Protein AF-A0A9P8VRN0-F1 (afdb_monomer)

InterPro domains:
  IPR001138 Zn(2)Cys(6) fungal-type DNA-binding domain [PF00172] (14-51)
  IPR001138 Zn(2)Cys(6) fungal-type DNA-binding domain [PS00463] (15-43)
  IPR001138 Zn(2)Cys(6) fungal-type DNA-binding domain [PS50048] (15-45)
  IPR001138 Zn(2)Cys(6) fungal-type DNA-binding domain [SM00066] (10-54)
  IPR001138 Zn(2)Cys(6) fungal-type DNA-binding domain [cd00067] (12-46)
  IPR007219 Xylanolytic transcriptional activator, regulatory domain [PF04082] (126-366)
  IPR007219 Xylanolytic transcriptional activator, regulatory domain [SM00906] (233-306)
  IPR036864 Zn(2)-C6 fungal-type DNA-binding domain superfamily [G3DSA:4.10.240.10] (13-94)
  IPR036864 Zn(2)-C6 fungal-type DNA-binding domain superfamily [SSF57701] (8-54)
  IPR050987 ABC-transporter-regulating transcription factor-like [PTHR46910] (10-545)

Solvent-accessible surface area (backbone atoms only — not comparable to full-atom values): 35585 Å² total; per-residue (Å²): 139,86,79,84,85,76,80,82,90,69,85,93,65,83,44,36,48,65,30,53,77,68,73,47,90,49,75,70,44,83,90,49,22,71,63,30,57,74,68,74,46,82,64,46,77,79,82,81,83,76,84,72,86,77,86,78,77,95,73,94,77,92,78,86,81,71,66,70,68,61,49,56,55,48,56,49,48,52,48,52,47,54,32,48,45,46,36,40,66,52,71,52,91,71,92,69,78,51,79,82,67,59,88,74,73,79,82,74,72,93,80,72,88,82,82,76,79,59,65,85,69,48,48,62,43,44,53,52,18,49,73,49,50,32,42,49,53,48,65,67,59,64,70,66,47,54,49,54,59,52,43,47,76,73,36,77,89,66,66,44,74,48,64,53,24,42,52,25,37,42,42,26,57,32,49,60,65,52,36,66,88,51,60,75,67,56,61,54,50,32,46,51,25,48,47,55,36,56,75,47,41,74,64,41,75,69,52,78,79,49,69,56,30,43,43,36,43,49,43,51,24,58,58,28,56,34,46,73,64,46,63,66,22,48,57,38,37,57,50,38,54,54,49,41,56,68,49,26,47,41,30,63,76,55,44,67,97,54,55,69,71,60,42,48,50,43,45,42,41,40,50,53,50,54,28,51,32,26,61,40,14,65,65,68,67,44,84,58,77,85,54,75,90,70,52,62,56,80,76,51,58,81,77,84,67,74,86,77,57,97,45,77,56,60,58,51,17,32,39,49,42,27,55,49,42,55,50,28,54,51,45,46,50,51,37,54,55,68,61,32,80,68,33,73,74,53,53,72,71,55,46,55,51,47,41,51,51,51,52,51,52,53,49,52,52,58,73,68,51,52,78,90,75,35,78,70,51,64,75,40,82,87,49,56,68,62,59,38,54,56,51,50,54,52,55,48,52,50,50,39,49,67,27,46,64,68,40,50,33,66,61,28,61,67,48,56,45,46,50,53,58,50,45,52,75,41,55,86,69,88,60,94,50,62,83,72,76,57,89,74,76,74,89,74,62,85,66,51,71,58,54,46,52,50,22,52,50,50,52,59,56,51,71,72,55,57,90,37,30,56,29,59,53,57,58,45,40,61,48,47,49,14,24,46,53,48,48,41,49,44,50,44,72,56,73,83,78,81,79,86,79,86,88,77,77,59,60,64,56,49,52,49,55,50,50,49,52,50,38,46,51,48,16,77,74,75,37,72,73,37,45,58,53,33,50,51,54,52,52,52,43,52,26,18,52,44,38,51,51,53,57,54,53,55,51,57,63,59,69,68,48,97,81,77,88,82,88,88,80,89,82,90,83,88,84,87,86,89,83,91,80,79,95,79,69,74,84,75,68,76,77,72,76,86,78,81,136

Organism: NCBI:txid1576542

Structure (mmCIF, N/CA/C/O backbone):
data_AF-A0A9P8VRN0-F1
#
_entry.id   AF-A0A9P8VRN0-F1
#
loop_
_atom_site.group_PDB
_atom_site.id
_atom_site.type_symbol
_atom_site.label_atom_id
_atom_site.label_alt_id
_atom_site.label_comp_id
_atom_site.label_asym_id
_atom_site.label_entity_id
_atom_site.label_seq_id
_atom_site.pdbx_PDB_ins_code
_atom_site.Cartn_x
_atom_site.Cartn_y
_atom_site.Cartn_z
_atom_site.occupancy
_atom_site.B_iso_or_equiv
_atom_site.auth_seq_id
_atom_site.auth_comp_id
_atom_site.auth_asym_id
_atom_site.auth_atom_id
_atom_site.pdbx_PDB_model_num
ATOM 1 N N . MET A 1 1 ? -74.893 -1.898 -4.254 1.00 37.66 1 MET A N 1
ATOM 2 C CA . MET A 1 1 ? -74.535 -0.859 -5.245 1.00 37.66 1 MET A CA 1
ATOM 3 C C . MET A 1 1 ? -73.464 0.024 -4.627 1.00 37.66 1 MET A C 1
ATOM 5 O O . MET A 1 1 ? -73.793 0.887 -3.823 1.00 37.66 1 MET A O 1
ATOM 9 N N . GLU A 1 2 ? -72.195 -0.229 -4.937 1.00 32.22 2 GLU A N 1
ATOM 10 C CA . GLU A 1 2 ? -71.084 0.615 -4.481 1.00 32.22 2 GLU A CA 1
ATOM 11 C C . GLU A 1 2 ? -70.808 1.716 -5.514 1.00 32.22 2 GLU A C 1
ATOM 13 O O . GLU A 1 2 ? -70.843 1.483 -6.722 1.00 32.22 2 GLU A O 1
ATOM 18 N N . LYS A 1 3 ? -70.652 2.952 -5.030 1.00 32.56 3 LYS A N 1
ATOM 19 C CA . LYS A 1 3 ? -70.588 4.183 -5.834 1.00 32.56 3 LYS A CA 1
ATOM 20 C C . LYS A 1 3 ? -69.215 4.357 -6.508 1.00 32.56 3 LYS A C 1
ATOM 22 O O . LYS A 1 3 ? -68.205 3.981 -5.920 1.00 32.56 3 LYS A O 1
ATOM 27 N N . PRO A 1 4 ? -69.144 5.012 -7.684 1.00 34.00 4 PRO A N 1
ATOM 28 C CA . PRO A 1 4 ? -67.885 5.242 -8.382 1.00 34.00 4 PRO A CA 1
ATOM 29 C C . PRO A 1 4 ? -67.058 6.323 -7.674 1.00 34.00 4 PRO A C 1
ATOM 31 O O . PRO A 1 4 ? -67.538 7.436 -7.434 1.00 34.00 4 PRO A O 1
ATOM 34 N N . ILE A 1 5 ? -65.797 6.013 -7.370 1.00 38.34 5 ILE A N 1
ATOM 35 C CA . ILE A 1 5 ? -64.836 6.965 -6.805 1.00 38.34 5 ILE A CA 1
ATOM 36 C C . ILE A 1 5 ? -64.403 7.926 -7.924 1.00 38.34 5 ILE A C 1
ATOM 38 O O . ILE A 1 5 ? -63.668 7.561 -8.839 1.00 38.34 5 ILE A O 1
ATOM 42 N N . LYS A 1 6 ? -64.897 9.170 -7.876 1.00 37.72 6 LYS A N 1
ATOM 43 C CA . LYS A 1 6 ? -64.481 10.255 -8.780 1.00 37.72 6 LYS A CA 1
ATOM 44 C C . LYS A 1 6 ? -63.076 10.757 -8.424 1.00 37.72 6 LYS A C 1
ATOM 46 O O . LYS A 1 6 ? -62.732 10.914 -7.258 1.00 37.72 6 LYS A O 1
ATOM 51 N N . ARG A 1 7 ? -62.302 11.057 -9.473 1.00 40.38 7 ARG A N 1
ATOM 52 C CA . ARG A 1 7 ? -60.906 11.528 -9.452 1.00 40.38 7 ARG A CA 1
ATOM 53 C C . ARG A 1 7 ? -60.692 12.777 -8.575 1.00 40.38 7 ARG A C 1
ATOM 55 O O . ARG A 1 7 ? -61.428 13.751 -8.751 1.00 40.38 7 ARG A O 1
ATOM 62 N N . PRO A 1 8 ? -59.613 12.845 -7.771 1.00 37.38 8 PRO A N 1
ATOM 63 C CA . PRO A 1 8 ? -59.064 14.118 -7.331 1.00 37.38 8 PRO A CA 1
ATOM 64 C C . PRO A 1 8 ? -58.335 14.781 -8.506 1.00 37.38 8 PRO A C 1
ATOM 66 O O . PRO A 1 8 ? -57.477 14.190 -9.163 1.00 37.38 8 PRO A O 1
ATOM 69 N N . ASN A 1 9 ? -58.703 16.027 -8.784 1.00 48.75 9 ASN A N 1
ATOM 70 C CA . ASN A 1 9 ? -58.114 16.857 -9.826 1.00 48.75 9 ASN A CA 1
ATOM 71 C C . ASN A 1 9 ? -56.705 17.306 -9.388 1.00 48.75 9 ASN A C 1
ATOM 73 O O . ASN A 1 9 ? -56.550 18.317 -8.706 1.00 48.75 9 ASN A O 1
ATOM 77 N N . ILE A 1 10 ? -55.680 16.515 -9.722 1.00 44.97 10 ILE A N 1
ATOM 78 C CA . ILE A 1 10 ? -54.277 16.776 -9.370 1.00 44.97 10 ILE A CA 1
ATOM 79 C C . ILE A 1 10 ? -53.557 17.345 -10.594 1.00 44.97 10 ILE A C 1
ATOM 81 O O . ILE A 1 10 ? -53.415 16.704 -11.636 1.00 44.97 10 ILE A O 1
ATOM 85 N N . GLY A 1 11 ? -53.107 18.590 -10.465 1.00 42.50 11 GLY A N 1
ATOM 86 C CA . GLY A 1 11 ? -52.433 19.329 -11.521 1.00 42.50 11 GLY A CA 1
ATOM 87 C C . GLY A 1 11 ? -51.144 18.672 -12.037 1.00 42.50 11 GLY A C 1
ATOM 88 O O . GLY A 1 11 ? -50.287 18.230 -11.280 1.00 42.50 11 GLY A O 1
ATOM 89 N N . LYS A 1 12 ? -50.985 18.747 -13.365 1.00 52.66 12 LYS A N 1
ATOM 90 C CA . LYS A 1 12 ? -49.728 18.727 -14.143 1.00 52.66 12 LYS A CA 1
ATOM 91 C C . LYS A 1 12 ? -48.915 17.424 -14.288 1.00 52.66 12 LYS A C 1
ATOM 93 O O . LYS A 1 12 ? -47.821 17.503 -14.843 1.00 52.66 12 LYS A O 1
ATOM 98 N N . ARG A 1 13 ? -49.430 16.227 -13.978 1.00 54.84 13 ARG A N 1
ATOM 99 C CA . ARG A 1 13 ? -48.867 14.969 -14.534 1.00 54.84 13 ARG A CA 1
ATOM 100 C C . ARG A 1 13 ? -49.883 14.274 -15.442 1.00 54.84 13 ARG A C 1
ATOM 102 O O . ARG A 1 13 ? -50.900 13.786 -14.975 1.00 54.84 13 ARG A O 1
ATOM 109 N N . LYS A 1 14 ? -49.603 14.233 -16.754 1.00 67.81 14 LYS A N 1
ATOM 110 C CA . LYS A 1 14 ? -50.388 13.453 -17.737 1.00 67.81 14 LYS A CA 1
ATOM 111 C C . LYS A 1 14 ? -49.960 11.976 -17.815 1.00 67.81 14 LYS A C 1
ATOM 113 O O . LYS A 1 14 ? -50.665 11.187 -18.431 1.00 67.81 14 LYS A O 1
ATOM 118 N N . ALA A 1 15 ? -48.823 11.615 -17.214 1.00 83.50 15 ALA A N 1
ATOM 119 C CA . ALA A 1 15 ? -48.246 10.272 -17.238 1.00 83.50 15 ALA A CA 1
ATOM 120 C C . ALA A 1 15 ? -48.171 9.660 -15.832 1.00 83.50 15 ALA A C 1
ATOM 122 O O . ALA A 1 15 ? -47.947 10.397 -14.871 1.00 83.50 15 ALA A O 1
ATOM 123 N N . CYS A 1 16 ? -48.348 8.335 -15.736 1.00 88.75 16 CYS A N 1
ATOM 124 C CA . CYS A 1 16 ? -48.177 7.569 -14.497 1.00 88.75 16 CYS A CA 1
ATOM 125 C C . CYS A 1 16 ? -46.710 7.554 -14.037 1.00 88.75 16 CYS A C 1
ATOM 127 O O . CYS A 1 16 ? -45.806 7.892 -14.810 1.00 88.75 16 CYS A O 1
ATOM 129 N N . ASP A 1 17 ? -46.464 7.140 -12.796 1.00 86.94 17 ASP A N 1
ATOM 130 C CA . ASP A 1 17 ? -45.142 7.200 -12.165 1.00 86.94 17 ASP A CA 1
ATOM 131 C C . ASP A 1 17 ? -44.088 6.399 -12.946 1.00 86.94 17 ASP A C 1
ATOM 133 O O . ASP A 1 17 ? -43.020 6.932 -13.246 1.00 86.94 17 ASP A O 1
ATOM 137 N N . LEU A 1 18 ? -44.410 5.174 -13.385 1.00 84.94 18 LEU A N 1
ATOM 138 C CA . LEU A 1 18 ? -43.494 4.338 -14.174 1.00 84.94 18 LEU A CA 1
ATOM 139 C C . LEU A 1 18 ? -43.131 4.985 -15.518 1.00 84.94 18 LEU A C 1
ATOM 141 O O . LEU A 1 18 ? -41.956 5.052 -15.883 1.00 84.94 18 LEU A O 1
ATOM 145 N N . CYS A 1 19 ? -44.134 5.474 -16.254 1.00 88.88 19 CYS A N 1
ATOM 146 C CA . CYS A 1 19 ? -43.913 6.115 -17.550 1.00 88.88 19 CYS A CA 1
ATOM 147 C C . CYS A 1 19 ? -43.133 7.426 -17.399 1.00 88.88 19 CYS A C 1
ATOM 149 O O . CYS A 1 19 ? -42.295 7.746 -18.239 1.00 88.88 19 CYS A O 1
ATOM 151 N N . HIS A 1 20 ? -43.356 8.159 -16.305 1.00 85.12 20 HIS A N 1
ATOM 152 C CA . HIS A 1 20 ? -42.606 9.370 -15.996 1.00 85.12 20 HIS A CA 1
ATOM 153 C C . HIS A 1 20 ? -41.144 9.072 -15.634 1.00 85.12 20 HIS A C 1
ATOM 155 O O . HIS A 1 20 ? -40.253 9.756 -16.133 1.00 85.12 20 HIS A O 1
ATOM 161 N N . ILE A 1 21 ? -40.879 8.071 -14.786 1.00 81.75 21 ILE A N 1
ATOM 162 C CA . ILE A 1 21 ? -39.513 7.664 -14.404 1.00 81.75 21 ILE A CA 1
ATOM 163 C C . ILE A 1 21 ? -38.736 7.199 -15.638 1.00 81.75 21 ILE A C 1
ATOM 165 O O . ILE A 1 21 ? -37.595 7.605 -15.841 1.00 81.75 21 ILE A O 1
ATOM 169 N N . ARG A 1 22 ? -39.381 6.419 -16.512 1.00 78.81 22 ARG A N 1
ATOM 170 C CA . ARG A 1 22 ? -38.770 5.918 -17.752 1.00 78.81 22 ARG A CA 1
ATOM 171 C C . ARG A 1 22 ? -38.787 6.911 -18.915 1.00 78.81 22 ARG A C 1
ATOM 173 O O . ARG A 1 22 ? -38.293 6.577 -19.984 1.00 78.81 22 ARG A O 1
ATOM 180 N N . LYS A 1 23 ? -39.334 8.118 -18.721 1.00 85.75 23 LYS A N 1
ATOM 181 C CA . LYS A 1 23 ? -39.472 9.166 -19.751 1.00 85.75 23 LYS A CA 1
ATOM 182 C C . LYS A 1 23 ? -40.152 8.672 -21.046 1.00 85.75 23 LYS A C 1
ATOM 184 O O . LYS A 1 23 ? -39.814 9.126 -22.135 1.00 85.75 23 LYS A O 1
ATOM 189 N N . ILE A 1 24 ? -41.135 7.776 -20.930 1.00 84.25 24 ILE A N 1
ATOM 190 C CA . ILE A 1 24 ? -41.942 7.251 -22.049 1.00 84.25 24 ILE A CA 1
ATOM 191 C C . ILE A 1 24 ? -43.371 7.813 -22.018 1.00 84.25 24 ILE A C 1
ATOM 193 O O . ILE A 1 24 ? -43.890 8.201 -20.967 1.00 84.25 24 ILE A O 1
ATOM 197 N N . LYS A 1 25 ? -44.028 7.887 -23.181 1.00 81.56 25 LYS A N 1
ATOM 198 C CA . LYS A 1 25 ? -45.367 8.484 -23.308 1.00 81.56 25 LYS A CA 1
ATOM 199 C C . LYS A 1 25 ? -46.433 7.552 -22.723 1.00 81.56 25 LYS A C 1
ATOM 201 O O . LYS A 1 25 ? -46.651 6.459 -23.221 1.00 81.56 25 LYS A O 1
ATOM 206 N N . CYS A 1 26 ? -47.133 8.007 -21.687 1.00 88.94 26 CYS A N 1
ATOM 207 C CA . CYS A 1 26 ? -48.247 7.270 -21.087 1.00 88.94 26 CYS A CA 1
ATOM 208 C C . CYS A 1 26 ? -49.531 7.453 -21.909 1.00 88.94 26 CYS A C 1
ATOM 210 O O . CYS A 1 26 ? -49.907 8.589 -22.206 1.00 88.94 26 CYS A O 1
ATOM 212 N N . ASP A 1 27 ? -50.219 6.357 -22.233 1.00 87.38 27 ASP A N 1
ATOM 213 C CA . ASP A 1 27 ? -51.518 6.361 -22.922 1.00 87.38 27 ASP A CA 1
ATOM 214 C C . ASP A 1 27 ? -52.722 6.434 -21.965 1.00 87.38 27 ASP A C 1
ATOM 216 O O . ASP A 1 27 ? -53.850 6.607 -22.414 1.00 87.38 27 ASP A O 1
ATOM 220 N N . SER A 1 28 ? -52.482 6.359 -20.651 1.00 81.88 28 SER A N 1
ATOM 221 C CA . SER A 1 28 ? -53.457 6.629 -19.578 1.00 81.88 28 SER A CA 1
ATOM 222 C C . SER A 1 28 ? -54.773 5.835 -19.667 1.00 81.88 28 SER A C 1
ATOM 224 O O . SER A 1 28 ? -55.818 6.326 -19.240 1.00 81.88 28 SER A O 1
ATOM 226 N N . LYS A 1 29 ? -54.727 4.604 -20.199 1.00 81.19 29 LYS A N 1
ATOM 227 C CA . LYS A 1 29 ? -55.847 3.647 -20.159 1.00 81.19 29 LYS A CA 1
ATOM 228 C C . LYS A 1 29 ? -56.083 3.124 -18.733 1.00 81.19 29 LYS A C 1
ATOM 230 O O . LYS A 1 29 ? -55.127 2.927 -17.984 1.00 81.19 29 LYS A O 1
ATOM 235 N N . GLU A 1 30 ? -57.344 2.871 -18.378 1.00 75.06 30 GLU A N 1
ATOM 236 C CA . GLU A 1 30 ? -57.753 2.256 -17.103 1.00 75.06 30 GLU A CA 1
ATOM 237 C C . GLU A 1 30 ? -58.045 0.753 -17.308 1.00 75.06 30 GLU A C 1
ATOM 239 O O . GLU A 1 30 ? -58.622 0.398 -18.339 1.00 75.06 30 GLU A O 1
ATOM 244 N N . PRO A 1 31 ? -57.659 -0.148 -16.377 1.00 77.00 31 PRO A N 1
ATOM 245 C CA . PRO A 1 31 ? -57.041 0.113 -15.067 1.00 77.00 31 PRO A CA 1
ATOM 246 C C . PRO A 1 31 ? -55.505 0.276 -15.087 1.00 77.00 31 PRO A C 1
ATOM 248 O O . PRO A 1 31 ? -54.939 0.776 -14.118 1.00 77.00 31 PRO A O 1
ATOM 251 N N . LYS A 1 32 ? -54.810 -0.122 -16.165 1.00 87.19 32 LYS A N 1
ATOM 252 C CA . LYS A 1 32 ? -53.352 0.050 -16.336 1.00 87.19 32 LYS A CA 1
ATOM 253 C C . LYS A 1 32 ? -53.033 0.554 -17.745 1.00 87.19 32 LYS A C 1
ATOM 255 O O . LYS A 1 32 ? -53.643 0.116 -18.718 1.00 87.19 32 LYS A O 1
ATOM 260 N N . CYS A 1 33 ? -52.032 1.428 -17.866 1.00 89.88 33 CYS A N 1
ATOM 261 C CA . CYS A 1 33 ? -51.553 1.898 -19.167 1.00 89.88 33 CYS A CA 1
ATOM 262 C C . CYS A 1 33 ? -50.849 0.764 -19.949 1.00 89.88 33 CYS A C 1
ATOM 264 O O . CYS A 1 33 ? -50.395 -0.225 -19.354 1.00 89.88 33 CYS A O 1
ATOM 266 N N . THR A 1 34 ? -50.730 0.894 -21.276 1.00 87.88 34 THR A N 1
ATOM 267 C CA . THR A 1 34 ? -50.167 -0.175 -22.131 1.00 87.88 34 THR A CA 1
ATOM 268 C C . THR A 1 34 ? -48.732 -0.529 -21.714 1.00 87.88 34 THR A C 1
ATOM 270 O O . THR A 1 34 ? -48.371 -1.702 -21.636 1.00 87.88 34 THR A O 1
ATOM 273 N N . HIS A 1 35 ? -47.927 0.470 -21.340 1.00 89.19 35 HIS A N 1
ATOM 274 C CA . HIS A 1 35 ? -46.553 0.248 -20.884 1.00 89.19 35 HIS A CA 1
ATOM 275 C C . HIS A 1 35 ? -46.471 -0.398 -19.495 1.00 89.19 35 HIS A C 1
ATOM 277 O O . HIS A 1 35 ? -45.672 -1.308 -19.302 1.00 89.19 35 HIS A O 1
ATOM 283 N N . CYS A 1 36 ? -47.302 0.004 -18.529 1.00 89.56 36 CYS A N 1
ATOM 284 C CA . CYS A 1 36 ? -47.330 -0.645 -17.211 1.00 89.56 36 CYS A CA 1
ATOM 285 C C . CYS A 1 36 ? -47.770 -2.111 -17.304 1.00 89.56 36 CYS A C 1
ATOM 287 O O . CYS A 1 36 ? -47.270 -2.946 -16.554 1.00 89.56 36 CYS A O 1
ATOM 289 N N . THR A 1 37 ? -48.651 -2.424 -18.258 1.00 87.69 37 THR A N 1
ATOM 290 C CA . THR A 1 37 ? -49.054 -3.803 -18.561 1.00 87.69 37 THR A CA 1
ATOM 291 C C . THR A 1 37 ? -47.889 -4.597 -19.149 1.00 87.69 37 THR A C 1
ATOM 293 O O . THR A 1 37 ? -47.575 -5.669 -18.644 1.00 87.69 37 THR A O 1
ATOM 296 N N . PHE A 1 38 ? -47.187 -4.042 -20.142 1.00 85.81 38 PHE A N 1
ATOM 297 C CA . PHE A 1 38 ? -46.015 -4.683 -20.750 1.00 85.81 38 PHE A CA 1
ATOM 298 C C . PHE A 1 38 ? -44.892 -4.961 -19.738 1.00 85.81 38 PHE A C 1
ATOM 300 O O . PHE A 1 38 ? -44.313 -6.040 -19.730 1.00 85.81 38 PHE A O 1
ATOM 307 N N . TYR A 1 39 ? -44.604 -4.008 -18.848 1.00 81.38 39 TYR A N 1
ATOM 308 C CA . TYR A 1 39 ? -43.564 -4.161 -17.823 1.00 81.38 39 TYR A CA 1
ATOM 309 C C . TYR A 1 39 ? -44.023 -4.928 -16.575 1.00 81.38 39 TYR A C 1
ATOM 311 O O . TYR A 1 39 ? -43.254 -5.013 -15.619 1.00 81.38 39 TYR A O 1
ATOM 319 N N . ASN A 1 40 ? -45.261 -5.436 -16.557 1.00 85.06 40 ASN A N 1
ATOM 320 C 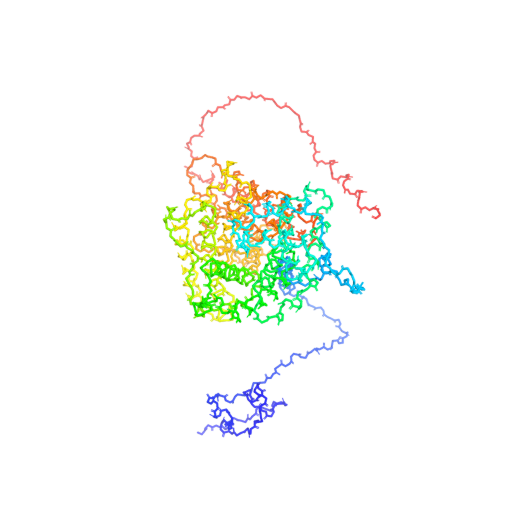CA . ASN A 1 40 ? -45.890 -6.097 -15.413 1.00 85.06 40 ASN A CA 1
ATOM 321 C C . ASN A 1 40 ? -45.694 -5.337 -14.081 1.00 85.06 40 ASN A C 1
ATOM 323 O O . ASN A 1 40 ? -45.303 -5.900 -13.058 1.00 85.06 40 ASN A O 1
ATOM 327 N N . LYS A 1 41 ? -45.924 -4.020 -14.104 1.00 83.44 41 LYS A N 1
ATOM 328 C CA . LYS A 1 41 ? -45.805 -3.132 -12.936 1.00 83.44 41 LYS A CA 1
ATOM 329 C C . LYS A 1 41 ? -47.128 -2.424 -12.658 1.00 83.44 41 LYS A C 1
ATOM 331 O O . LYS A 1 41 ? -47.984 -2.271 -13.531 1.00 83.44 41 LYS A O 1
ATOM 336 N N . GLU A 1 42 ? -47.317 -2.014 -11.411 1.00 83.00 42 GLU A N 1
ATOM 337 C CA . GLU A 1 42 ? -48.512 -1.286 -10.993 1.00 83.00 42 GLU A CA 1
ATOM 338 C C . GLU A 1 42 ? -48.519 0.147 -11.554 1.00 83.00 42 GLU A C 1
ATOM 340 O O . GLU A 1 42 ? -47.478 0.793 -11.672 1.00 83.00 42 GLU A O 1
ATOM 345 N N . CYS A 1 43 ? -49.692 0.632 -11.975 1.00 86.94 43 CYS A N 1
ATOM 346 C CA . CYS A 1 43 ? -49.833 1.911 -12.670 1.00 86.94 43 CYS A CA 1
ATOM 347 C C . CYS A 1 43 ? -50.310 3.004 -11.704 1.00 86.94 43 CYS A C 1
ATOM 349 O O . CYS A 1 43 ? -51.499 3.307 -11.643 1.00 86.94 43 CYS A O 1
ATOM 351 N N . THR A 1 44 ? -49.378 3.598 -10.957 1.00 85.25 44 THR A N 1
ATOM 352 C CA . THR A 1 44 ? -49.671 4.586 -9.905 1.00 85.25 44 THR A CA 1
ATOM 353 C C . THR A 1 44 ? -49.494 6.033 -10.375 1.00 85.25 44 THR A C 1
ATOM 355 O O . THR A 1 44 ? -48.758 6.318 -11.324 1.00 85.25 44 THR A O 1
ATOM 358 N N . TYR A 1 45 ? -50.190 6.959 -9.710 1.00 80.75 45 TYR A N 1
ATOM 359 C CA . TYR A 1 45 ? -50.084 8.404 -9.930 1.00 80.75 45 TYR A CA 1
ATOM 360 C C . TYR A 1 45 ? -49.875 9.107 -8.587 1.00 80.75 45 TYR A C 1
ATOM 362 O O . TYR A 1 45 ? -50.833 9.544 -7.947 1.00 80.75 45 TYR A O 1
ATOM 370 N N . THR A 1 46 ? -48.623 9.210 -8.149 1.00 74.88 46 THR A N 1
ATOM 371 C CA . THR A 1 46 ? -48.294 9.802 -6.849 1.00 74.88 46 THR A CA 1
ATOM 372 C C . THR A 1 46 ? -48.224 11.335 -6.959 1.00 74.88 46 THR A C 1
ATOM 374 O O . THR A 1 46 ? -47.432 11.860 -7.753 1.00 74.88 46 THR A O 1
ATOM 377 N N . PRO A 1 47 ? -49.034 12.104 -6.202 1.00 56.38 47 PRO A N 1
ATOM 378 C CA . PRO A 1 47 ? -48.949 13.562 -6.198 1.00 56.38 47 PRO A CA 1
ATOM 379 C C . PRO A 1 47 ? -47.646 14.042 -5.546 1.00 56.38 47 PRO A C 1
ATOM 381 O O . PRO A 1 47 ? -47.343 13.720 -4.401 1.00 56.38 47 PRO A O 1
ATOM 384 N N . VAL A 1 48 ? -46.882 14.872 -6.262 1.00 49.53 48 VAL A N 1
ATOM 385 C CA . VAL A 1 48 ? -45.661 15.498 -5.732 1.00 49.53 48 VAL A CA 1
ATOM 386 C C . VAL A 1 48 ? -46.047 16.701 -4.871 1.00 49.53 48 VAL A C 1
ATOM 388 O O . VAL A 1 48 ? -46.405 17.759 -5.393 1.00 49.53 48 VAL A O 1
ATOM 391 N N . ASN A 1 49 ? -45.941 16.573 -3.549 1.00 40.91 49 ASN A N 1
ATOM 392 C CA . ASN A 1 49 ? -46.142 17.694 -2.634 1.00 40.91 49 ASN A CA 1
ATOM 393 C C . ASN A 1 49 ? -44.886 18.588 -2.624 1.00 40.91 49 ASN A C 1
ATOM 395 O O . ASN A 1 49 ? -43.969 18.419 -1.823 1.00 40.91 49 ASN A O 1
ATOM 399 N N . ARG A 1 50 ? -44.812 19.556 -3.547 1.00 38.84 50 ARG A N 1
ATOM 400 C CA . ARG A 1 50 ? -43.800 20.623 -3.484 1.00 38.84 50 ARG A CA 1
ATOM 401 C C . ARG A 1 50 ? -44.089 21.508 -2.266 1.00 38.84 50 ARG A C 1
ATOM 403 O O . ARG A 1 50 ? -45.013 22.321 -2.315 1.00 38.84 50 ARG A O 1
ATOM 410 N N . LYS A 1 51 ? -43.269 21.418 -1.211 1.00 34.47 51 LYS A N 1
ATOM 411 C CA . LYS A 1 51 ? -43.198 22.455 -0.165 1.00 34.47 51 LYS A CA 1
ATOM 412 C C . LYS A 1 51 ? -42.911 23.804 -0.847 1.00 34.47 51 LYS A C 1
ATOM 414 O O . LYS A 1 51 ? -41.830 24.027 -1.387 1.00 34.47 51 LYS A O 1
ATOM 419 N N . LYS A 1 52 ? -43.906 24.697 -0.887 1.00 30.83 52 LYS A N 1
ATOM 420 C CA . LYS A 1 52 ? -43.747 26.080 -1.363 1.00 30.83 52 LYS A CA 1
ATOM 421 C C . LYS A 1 52 ? -42.935 26.864 -0.328 1.00 30.83 52 LYS A C 1
ATOM 423 O O . LYS A 1 52 ? -43.380 26.988 0.810 1.00 30.83 52 LYS A O 1
ATOM 428 N N . LYS A 1 53 ? -41.815 27.469 -0.745 1.00 34.91 53 LYS A N 1
ATOM 429 C CA . LYS A 1 53 ? -41.212 28.623 -0.052 1.00 34.91 53 LYS A CA 1
ATOM 430 C C . LYS A 1 53 ? -42.308 29.680 0.146 1.00 34.91 53 LYS A C 1
ATOM 432 O O . LYS A 1 53 ? -42.777 30.261 -0.835 1.00 34.91 53 LYS A O 1
ATOM 437 N N . LYS A 1 54 ? -42.743 29.915 1.386 1.00 27.59 54 LYS A N 1
ATOM 438 C CA . LYS A 1 54 ? -43.567 31.081 1.726 1.00 27.59 54 LYS A CA 1
ATOM 439 C C . LYS A 1 54 ? -42.640 32.292 1.854 1.00 27.59 54 LYS A C 1
ATOM 441 O O . LYS A 1 54 ? -41.724 32.287 2.665 1.00 27.59 54 LYS A O 1
ATOM 446 N N . LYS A 1 55 ? -42.886 33.321 1.036 1.00 31.22 55 LYS A N 1
ATOM 447 C CA . LYS A 1 55 ? -42.493 34.701 1.347 1.00 31.22 55 LYS A CA 1
ATOM 448 C C . LYS A 1 55 ? -43.319 35.128 2.562 1.00 31.22 55 LYS A C 1
ATOM 450 O O . LYS A 1 55 ? -44.544 35.135 2.461 1.00 31.22 55 LYS A O 1
ATOM 455 N N . THR A 1 56 ? -42.673 35.477 3.668 1.00 27.36 56 THR A N 1
ATOM 456 C CA . THR A 1 56 ? -43.361 36.017 4.846 1.00 27.36 56 THR A CA 1
ATOM 457 C C . THR A 1 56 ? -43.202 37.531 4.860 1.00 27.36 56 THR A C 1
ATOM 459 O O . THR A 1 56 ? -42.095 38.061 4.936 1.00 27.36 56 THR A O 1
ATOM 462 N N . GLN A 1 57 ? -44.339 38.212 4.724 1.00 29.20 57 GLN A N 1
ATOM 463 C CA . GLN A 1 57 ? -44.524 39.613 5.066 1.00 29.20 57 GLN A CA 1
ATOM 464 C C . GLN A 1 57 ? -44.187 39.841 6.540 1.00 29.20 57 GLN A C 1
ATOM 466 O O . GLN A 1 57 ? -44.485 39.025 7.406 1.00 29.20 57 GLN A O 1
ATOM 471 N N . LYS A 1 58 ? -43.595 41.000 6.802 1.00 32.84 58 LYS A N 1
ATOM 472 C CA . LYS A 1 58 ? -43.298 41.545 8.121 1.00 32.84 58 LYS A CA 1
ATOM 473 C C . LYS A 1 58 ? -44.602 41.680 8.925 1.00 32.84 58 LYS A C 1
ATOM 475 O O . LYS A 1 58 ? -45.359 42.611 8.676 1.00 32.84 58 LYS A O 1
ATOM 480 N N . GLN A 1 59 ? -44.853 40.789 9.883 1.00 27.67 59 GLN A N 1
ATOM 481 C CA . GLN A 1 59 ? -45.805 41.012 10.975 1.00 27.67 59 GLN A CA 1
ATOM 482 C C . GLN A 1 59 ? -45.334 40.280 12.238 1.00 27.67 59 GLN A C 1
ATOM 484 O O . GLN A 1 59 ? -44.989 39.103 12.211 1.00 27.67 59 GLN A O 1
ATOM 489 N N . LYS A 1 60 ? -45.244 41.055 13.321 1.00 33.53 60 LYS A N 1
ATOM 490 C CA . LYS A 1 60 ? -44.809 40.669 14.664 1.00 33.53 60 LYS A CA 1
ATOM 491 C C . LYS A 1 60 ? -45.840 39.739 15.311 1.00 33.53 60 LYS A C 1
ATOM 493 O O . LYS A 1 60 ? -46.973 40.166 15.492 1.00 33.53 60 LYS A O 1
ATOM 498 N N . SER A 1 61 ? -45.414 38.561 15.754 1.00 24.45 61 SER A N 1
ATOM 499 C CA . SER A 1 61 ? -45.991 37.837 16.900 1.00 24.45 61 SER A CA 1
ATOM 500 C C . SER A 1 61 ? -45.131 36.602 17.173 1.00 24.45 61 SER A C 1
ATOM 502 O O . SER A 1 61 ? -44.891 35.818 16.258 1.00 24.45 61 SER A O 1
ATOM 504 N N . GLY A 1 62 ? -44.601 36.485 18.390 1.00 36.25 62 GLY A N 1
ATOM 505 C CA . GLY A 1 62 ? -43.621 35.465 18.763 1.00 36.25 62 GLY A CA 1
ATOM 506 C C . GLY A 1 62 ? -44.194 34.062 18.967 1.00 36.25 62 GLY A C 1
ATOM 507 O O . GLY A 1 62 ? -45.359 33.916 19.316 1.00 36.25 62 GLY A O 1
ATOM 508 N N . SER A 1 63 ? -43.331 33.056 18.791 1.00 25.92 63 SER A N 1
ATOM 509 C CA . SER A 1 63 ? -43.324 31.787 19.536 1.00 25.92 63 SER A CA 1
ATOM 510 C C . SER A 1 63 ? -42.073 30.969 19.174 1.00 25.92 63 SER A C 1
ATOM 512 O O . SER A 1 63 ? -41.842 30.701 17.996 1.00 25.92 63 SER A O 1
ATOM 514 N N . SER A 1 64 ? -41.293 30.613 20.199 1.00 31.77 64 SER A N 1
ATOM 515 C CA . SER A 1 64 ? -40.505 29.375 20.371 1.00 31.77 64 SER A CA 1
ATOM 516 C C . SER A 1 64 ? -40.017 28.630 19.115 1.00 31.77 64 SER A C 1
ATOM 518 O O . SER A 1 64 ? -40.758 27.865 18.496 1.00 31.77 64 SER A O 1
ATOM 520 N N . THR A 1 65 ? -38.730 28.782 18.808 1.00 29.50 65 THR A N 1
ATOM 521 C CA . THR A 1 65 ? -37.939 27.832 18.015 1.00 29.50 65 THR A CA 1
ATOM 522 C C . THR A 1 65 ? -37.640 26.588 18.849 1.00 29.50 65 THR A C 1
ATOM 524 O O . THR A 1 65 ? -37.100 26.716 19.944 1.00 29.50 65 THR A O 1
ATOM 527 N N . ASP A 1 66 ? -37.993 25.413 18.330 1.00 32.38 66 ASP A N 1
ATOM 528 C CA . ASP A 1 66 ? -37.687 24.115 18.936 1.00 32.38 66 ASP A CA 1
ATOM 529 C C . ASP A 1 66 ? -36.166 23.834 18.814 1.00 32.38 66 ASP A C 1
ATOM 531 O O . ASP A 1 66 ? -35.672 23.721 17.680 1.00 32.38 66 ASP A O 1
ATOM 535 N N . PRO A 1 67 ? -35.402 23.792 19.927 1.00 37.19 67 PRO A N 1
ATOM 536 C CA . PRO A 1 67 ? -33.929 23.731 19.924 1.00 37.19 67 PRO A CA 1
ATOM 537 C C . PRO A 1 67 ? -33.356 22.486 19.229 1.00 37.19 67 PRO A C 1
ATOM 539 O O . PRO A 1 67 ? -32.282 22.530 18.627 1.00 37.19 67 PRO A O 1
ATOM 542 N N . THR A 1 68 ? -34.130 21.401 19.226 1.00 33.62 68 THR A N 1
ATOM 543 C CA . THR A 1 68 ? -33.747 20.050 18.795 1.00 33.62 68 THR A CA 1
ATOM 544 C C . THR A 1 68 ? -33.375 19.962 17.311 1.00 33.62 68 THR A C 1
ATOM 546 O O . THR A 1 68 ? -32.507 19.183 16.929 1.00 33.62 68 THR A O 1
ATOM 549 N N . SER A 1 69 ? -33.992 20.782 16.451 1.00 29.61 69 SER A N 1
ATOM 550 C CA . SER A 1 69 ? -33.719 20.761 15.000 1.00 29.61 69 SER A CA 1
ATOM 551 C C . SER A 1 69 ? -32.438 21.500 14.601 1.00 29.61 69 SER A C 1
ATOM 553 O O . SER A 1 69 ? -31.808 21.144 13.610 1.00 29.61 69 SER A O 1
ATOM 555 N N . VAL A 1 70 ? -32.036 22.505 15.384 1.00 35.41 70 VAL A N 1
ATOM 556 C CA . VAL A 1 70 ? -30.844 23.323 15.111 1.00 35.41 70 VAL A CA 1
ATOM 557 C C . VAL A 1 70 ? -29.581 22.620 15.618 1.00 35.41 70 VAL A C 1
ATOM 559 O O . VAL A 1 70 ? -28.532 22.711 14.986 1.00 35.41 70 VAL A O 1
ATOM 562 N N . GLN A 1 71 ? -29.695 21.875 16.722 1.00 39.66 71 GLN A N 1
ATOM 563 C CA . GLN A 1 71 ? -28.591 21.128 17.332 1.00 39.66 71 GLN A CA 1
ATOM 564 C C . GLN A 1 71 ? -28.269 19.830 16.579 1.00 39.66 71 GLN A C 1
ATOM 566 O O . GLN A 1 71 ? -27.101 19.588 16.289 1.00 39.66 71 GLN A O 1
ATOM 571 N N . ALA A 1 72 ? -29.277 19.065 16.139 1.00 31.30 72 ALA A N 1
ATOM 572 C CA . ALA A 1 72 ? -29.052 17.887 15.294 1.00 31.30 72 ALA A CA 1
ATOM 573 C C . ALA A 1 72 ? -28.322 18.246 13.985 1.00 31.30 72 ALA A C 1
ATOM 575 O O . ALA A 1 72 ? -27.454 17.504 13.539 1.00 31.30 72 ALA A O 1
ATOM 576 N N . GLU A 1 73 ? -28.615 19.413 13.398 1.00 32.88 73 GLU A N 1
ATOM 577 C CA . GLU A 1 73 ? -27.904 19.933 12.223 1.00 32.88 73 GLU A CA 1
ATOM 578 C C . GLU A 1 73 ? -26.470 20.405 12.529 1.00 32.88 73 GLU A C 1
ATOM 580 O O . GLU A 1 73 ? -25.641 20.419 11.620 1.00 32.88 73 GLU A O 1
ATOM 585 N N . ALA A 1 74 ? -26.157 20.807 13.765 1.00 37.69 74 ALA A N 1
ATOM 586 C CA . ALA A 1 74 ? -24.815 21.233 14.171 1.00 37.69 74 ALA A CA 1
ATOM 587 C C . ALA A 1 74 ? -23.899 20.028 14.439 1.00 37.69 74 ALA A C 1
ATOM 589 O O . ALA A 1 74 ? -22.803 19.965 13.882 1.00 37.69 74 ALA A O 1
ATOM 590 N N . THR A 1 75 ? -24.390 19.027 15.176 1.00 41.03 75 THR A N 1
ATOM 591 C CA . THR A 1 75 ? -23.679 17.763 15.416 1.00 41.03 75 THR A CA 1
ATOM 592 C C . THR A 1 75 ? -23.487 16.977 14.117 1.00 41.03 75 THR A C 1
ATOM 594 O O . THR A 1 75 ? -22.397 16.461 13.883 1.00 41.03 75 THR A O 1
ATOM 597 N N . LEU A 1 76 ? -24.480 16.961 13.207 1.00 35.47 76 LEU A N 1
ATOM 598 C CA . LEU A 1 76 ? -24.294 16.392 11.862 1.00 35.47 76 LEU A CA 1
ATOM 599 C C . LEU A 1 76 ? -23.215 17.134 11.063 1.00 35.47 76 LEU A C 1
ATOM 601 O O . LEU A 1 76 ? -22.475 16.498 10.323 1.00 35.47 76 LEU A O 1
ATOM 605 N N . LYS A 1 77 ? -23.110 18.463 11.191 1.00 43.72 77 LYS A N 1
ATOM 606 C CA . LYS A 1 77 ? -22.091 19.256 10.482 1.00 43.72 77 LYS A CA 1
ATOM 607 C C . LYS A 1 77 ? -20.688 19.034 11.035 1.00 43.72 77 LYS A C 1
ATOM 609 O O . LYS A 1 77 ? -19.750 18.972 10.246 1.00 43.72 77 LYS A O 1
ATOM 614 N N . GLU A 1 78 ? -20.523 18.899 12.349 1.00 46.00 78 GLU A N 1
ATOM 615 C CA . GLU A 1 78 ? -19.241 18.504 12.953 1.00 46.00 78 GLU A CA 1
ATOM 616 C C . GLU A 1 78 ? -18.850 17.073 12.563 1.00 46.00 78 GLU A C 1
ATOM 618 O O . GLU A 1 78 ? -17.703 16.830 12.190 1.00 46.00 78 GLU A O 1
ATOM 623 N N . TYR A 1 79 ? -19.816 16.154 12.544 1.00 46.47 79 TYR A N 1
ATOM 624 C CA . TYR A 1 79 ? -19.668 14.766 12.104 1.00 46.47 79 TYR A CA 1
ATOM 625 C C . TYR A 1 79 ? -19.277 14.624 10.623 1.00 46.47 79 TYR A C 1
ATOM 627 O O . TYR A 1 79 ? -18.310 13.935 10.275 1.00 46.47 79 TYR A O 1
ATOM 635 N N . GLU A 1 80 ? -19.999 15.316 9.737 1.00 38.81 80 GLU A N 1
ATOM 636 C CA . GLU A 1 80 ? -19.668 15.411 8.318 1.00 38.81 80 GLU A CA 1
ATOM 637 C C . GLU A 1 80 ? -18.311 16.099 8.136 1.00 38.81 80 GLU A C 1
ATOM 639 O O . GLU A 1 80 ? -17.539 15.681 7.285 1.00 38.81 80 GLU A O 1
ATOM 644 N N . SER A 1 81 ? -17.969 17.113 8.936 1.00 46.22 81 SER A N 1
ATOM 645 C CA . SER A 1 81 ? -16.681 17.815 8.858 1.00 46.22 81 SER A CA 1
ATOM 646 C C . SER A 1 81 ? -15.502 16.922 9.254 1.00 46.22 81 SER A C 1
ATOM 648 O O . SER A 1 81 ? -14.535 16.852 8.502 1.00 46.22 81 SER A O 1
ATOM 650 N N . LEU A 1 82 ? -15.573 16.198 10.378 1.00 45.53 82 LEU A N 1
ATOM 651 C CA . LEU A 1 82 ? -14.494 15.315 10.837 1.00 45.53 82 LEU A CA 1
ATOM 652 C C . LEU A 1 82 ? -14.276 14.142 9.889 1.00 45.53 82 LEU A C 1
ATOM 654 O O . LEU A 1 82 ? -13.145 13.860 9.503 1.00 45.53 82 LEU A O 1
ATOM 658 N N . SER A 1 83 ? -15.345 13.489 9.451 1.00 44.19 83 SER A N 1
ATOM 659 C CA . SER A 1 83 ? -15.221 12.362 8.528 1.00 44.19 83 SER A CA 1
ATOM 660 C C . SER A 1 83 ? -14.853 12.785 7.099 1.00 44.19 83 SER A C 1
ATOM 662 O O . SER A 1 83 ? -14.015 12.124 6.482 1.00 44.19 83 SER A O 1
ATOM 664 N N . ASN A 1 84 ? -15.368 13.916 6.588 1.00 43.66 84 ASN A N 1
ATOM 665 C CA . ASN A 1 84 ? -14.895 14.495 5.327 1.00 43.66 84 ASN A CA 1
ATOM 666 C C . ASN A 1 84 ? -13.437 14.930 5.433 1.00 43.66 84 ASN A C 1
ATOM 668 O O . ASN A 1 84 ? -12.715 14.808 4.458 1.00 43.66 84 ASN A O 1
ATOM 672 N N . LEU A 1 85 ? -12.977 15.406 6.588 1.00 49.53 85 LEU A N 1
ATOM 673 C CA . LEU A 1 85 ? -11.584 15.777 6.807 1.00 49.53 85 LEU A CA 1
ATOM 674 C C . LEU A 1 85 ? -10.673 14.546 6.814 1.00 49.53 85 LEU A C 1
ATOM 676 O O . LEU A 1 85 ? -9.664 14.526 6.116 1.00 49.53 85 LEU A O 1
ATOM 680 N N . PHE A 1 86 ? -11.069 13.492 7.525 1.00 47.06 86 PHE A N 1
ATOM 681 C CA . PHE A 1 86 ? -10.432 12.183 7.466 1.00 47.06 86 PHE A CA 1
ATOM 682 C C . PHE A 1 86 ? -10.387 11.684 5.999 1.00 47.06 86 PHE A C 1
ATOM 684 O O . PHE A 1 86 ? -9.340 11.246 5.528 1.00 47.06 86 PHE A O 1
ATOM 691 N N . LEU A 1 87 ? -11.481 11.798 5.235 1.00 44.50 87 LEU A N 1
ATOM 692 C CA . LEU A 1 87 ? -11.524 11.489 3.794 1.00 44.50 87 LEU A CA 1
ATOM 693 C C . LEU A 1 87 ? -10.678 12.448 2.932 1.00 44.50 87 LEU A C 1
ATOM 695 O O . LEU A 1 87 ? -10.125 12.018 1.931 1.00 44.50 87 LEU A O 1
ATOM 699 N N . GLN A 1 88 ? -10.539 13.726 3.282 1.00 44.03 88 GLN A N 1
ATOM 700 C CA . GLN A 1 88 ? -9.751 14.728 2.548 1.00 44.03 88 GLN A CA 1
ATOM 701 C C . GLN A 1 88 ? -8.246 14.526 2.730 1.00 44.03 88 GLN A C 1
ATOM 703 O O . GLN A 1 88 ? -7.488 14.786 1.794 1.00 44.03 88 GLN A O 1
ATOM 708 N N . VAL A 1 89 ? -7.818 14.026 3.894 1.00 46.72 89 VAL A N 1
ATOM 709 C CA . VAL A 1 89 ? -6.430 13.606 4.147 1.00 46.72 89 VAL A CA 1
ATOM 710 C C . VAL A 1 89 ? -6.027 12.437 3.229 1.00 46.72 89 VAL A C 1
ATOM 712 O O . VAL A 1 89 ? -4.846 12.293 2.933 1.00 46.72 89 VAL A O 1
ATOM 715 N N . HIS A 1 90 ? -6.984 11.657 2.698 1.00 48.59 90 HIS A N 1
ATOM 716 C CA . HIS A 1 90 ? -6.688 10.478 1.867 1.00 48.59 90 HIS A CA 1
ATOM 717 C C . HIS A 1 90 ? -7.449 10.340 0.536 1.00 48.59 90 HIS A C 1
ATOM 719 O O . HIS A 1 90 ? -7.263 9.326 -0.128 1.00 48.59 90 HIS A O 1
ATOM 725 N N . GLY A 1 91 ? -8.305 11.274 0.107 1.00 44.09 91 GLY A N 1
ATOM 726 C CA . GLY A 1 91 ? -9.233 10.933 -0.983 1.00 44.09 91 GLY A CA 1
ATOM 727 C C . GLY A 1 91 ? -10.037 12.024 -1.687 1.00 44.09 91 GLY A C 1
ATOM 728 O O . GLY A 1 91 ? -10.587 11.722 -2.739 1.00 44.09 91 GLY A O 1
ATOM 729 N N . HIS A 1 92 ? -10.107 13.281 -1.236 1.00 33.72 92 HIS A N 1
ATOM 730 C CA . HIS A 1 92 ? -10.797 14.308 -2.036 1.00 33.72 92 HIS A CA 1
ATOM 731 C C . HIS A 1 92 ? -10.214 15.719 -1.885 1.00 33.72 92 HIS A C 1
ATOM 733 O O . HIS A 1 92 ? -10.425 16.398 -0.891 1.00 33.72 92 HIS A O 1
ATOM 739 N N . GLY A 1 93 ? -9.578 16.191 -2.961 1.00 38.69 93 GLY A N 1
ATOM 740 C CA . GLY A 1 93 ? -9.923 17.484 -3.552 1.00 38.69 93 GLY A CA 1
ATOM 741 C C . GLY A 1 93 ? -9.463 18.758 -2.849 1.00 38.69 93 GLY A C 1
ATOM 742 O O . GLY A 1 93 ? -10.293 19.622 -2.601 1.00 38.69 93 GLY A O 1
ATOM 743 N N . THR A 1 94 ? -8.152 18.944 -2.718 1.00 28.47 94 THR A N 1
ATOM 744 C CA . THR A 1 94 ? -7.535 20.229 -3.081 1.00 28.47 94 THR A CA 1
ATOM 745 C C . THR A 1 94 ? -6.251 19.901 -3.828 1.00 28.47 94 THR A C 1
ATOM 747 O O . THR A 1 94 ? -5.500 19.032 -3.392 1.00 28.47 94 THR A O 1
ATOM 750 N N . ILE A 1 95 ? -6.029 20.530 -4.982 1.00 30.61 95 ILE A N 1
ATOM 751 C CA . ILE A 1 95 ? -4.723 20.522 -5.646 1.00 30.61 95 ILE A CA 1
ATOM 752 C C . ILE A 1 95 ? -3.776 21.200 -4.657 1.00 30.61 95 ILE A C 1
ATOM 754 O O . ILE A 1 95 ? -3.775 22.421 -4.545 1.00 30.61 95 ILE A O 1
ATOM 758 N N . ILE A 1 96 ? -3.056 20.417 -3.861 1.00 28.08 96 ILE A N 1
ATOM 759 C CA . ILE A 1 96 ? -1.796 20.896 -3.322 1.00 28.08 96 ILE A CA 1
ATOM 760 C C . ILE A 1 96 ? -0.818 20.647 -4.455 1.00 28.08 96 ILE A C 1
ATOM 762 O O . ILE A 1 96 ? -0.692 19.512 -4.921 1.00 28.08 96 ILE A O 1
ATOM 766 N N . GLU A 1 97 ? -0.190 21.723 -4.914 1.00 31.30 97 GLU A N 1
ATOM 767 C CA . GLU A 1 97 ? 1.065 21.701 -5.652 1.00 31.30 97 GLU A CA 1
ATOM 768 C C . GLU A 1 97 ? 2.090 20.924 -4.809 1.00 31.30 97 GLU A C 1
ATOM 770 O O . GLU A 1 97 ? 2.955 21.489 -4.147 1.00 31.30 97 GLU A O 1
ATOM 775 N N . SER A 1 98 ? 1.998 19.594 -4.772 1.00 34.91 98 SER A N 1
ATOM 776 C CA . SER A 1 98 ? 3.212 18.820 -4.619 1.00 34.91 98 SER A CA 1
ATOM 777 C C . SER A 1 98 ? 4.019 19.195 -5.854 1.00 34.91 98 SER A C 1
ATOM 779 O O . SER A 1 98 ? 3.538 19.034 -6.974 1.00 34.91 98 SER A O 1
ATOM 781 N N . GLY A 1 99 ? 5.220 19.748 -5.682 1.00 39.12 99 GLY A N 1
ATOM 782 C CA . GLY A 1 99 ? 6.090 20.143 -6.802 1.00 39.12 99 GLY A CA 1
ATOM 783 C C . GLY A 1 99 ? 6.353 19.023 -7.830 1.00 39.12 99 GLY A C 1
ATOM 784 O O . GLY A 1 99 ? 6.889 19.277 -8.901 1.00 39.12 99 GLY A O 1
ATOM 785 N N . ILE A 1 100 ? 5.915 17.798 -7.522 1.00 44.28 100 ILE A N 1
ATOM 786 C CA . ILE A 1 100 ? 5.851 16.599 -8.363 1.00 44.28 100 ILE A CA 1
ATOM 787 C C . ILE A 1 100 ? 4.851 16.740 -9.535 1.00 44.28 100 ILE A C 1
ATOM 789 O O . ILE A 1 100 ? 5.023 16.110 -10.573 1.00 44.28 100 ILE A O 1
ATOM 793 N N . PHE A 1 101 ? 3.810 17.565 -9.397 1.00 42.91 101 PHE A N 1
ATOM 794 C CA . PHE A 1 101 ? 2.881 17.946 -10.470 1.00 42.91 101 PHE A CA 1
ATOM 795 C C . PHE A 1 101 ? 3.031 19.442 -10.778 1.00 42.91 101 PHE A C 1
ATOM 797 O O . PHE A 1 101 ? 2.066 20.203 -10.751 1.00 42.91 101 PHE A O 1
ATOM 804 N N . THR A 1 102 ? 4.253 19.899 -11.054 1.00 36.69 102 THR A N 1
ATOM 805 C CA . THR A 1 102 ? 4.395 21.191 -11.728 1.00 36.69 102 THR A CA 1
ATOM 806 C C . THR A 1 102 ? 4.024 21.016 -13.194 1.00 36.69 102 THR A C 1
ATOM 808 O O . THR A 1 102 ? 4.560 20.164 -13.901 1.00 36.69 102 THR A O 1
ATOM 811 N N . ASP A 1 103 ? 3.093 21.850 -13.650 1.00 35.28 103 ASP A N 1
ATOM 812 C CA . ASP A 1 103 ? 2.722 22.068 -15.050 1.00 35.28 103 ASP A CA 1
ATOM 813 C C . ASP A 1 103 ? 3.882 22.798 -15.769 1.00 35.28 103 ASP A C 1
ATOM 815 O O . ASP A 1 103 ? 3.735 23.881 -16.340 1.00 35.28 103 ASP A O 1
ATOM 819 N N . SER A 1 104 ? 5.098 22.246 -15.659 1.00 37.59 104 SER A N 1
ATOM 820 C CA . SER A 1 104 ? 6.286 22.722 -16.355 1.00 37.59 104 SER A CA 1
ATOM 821 C C . SER A 1 104 ? 6.129 22.364 -17.827 1.00 37.59 104 SER A C 1
ATOM 823 O O . SER A 1 104 ? 6.540 21.315 -18.322 1.00 37.59 104 SER A O 1
ATOM 825 N N . LEU A 1 105 ? 5.429 23.261 -18.511 1.00 38.22 105 LEU A N 1
ATOM 826 C CA . LEU A 1 105 ? 5.394 23.393 -19.951 1.00 38.22 105 LEU A CA 1
ATOM 827 C C . LEU A 1 105 ? 6.819 23.255 -20.500 1.00 38.22 105 LEU A C 1
ATOM 829 O O . LEU A 1 105 ? 7.713 24.022 -20.145 1.00 38.22 105 LEU A O 1
ATOM 833 N N . LEU A 1 106 ? 6.990 22.279 -21.394 1.00 37.97 106 LEU A N 1
ATOM 834 C CA . LEU A 1 106 ? 8.139 22.125 -22.284 1.00 37.97 106 LEU A CA 1
ATOM 835 C C . LEU A 1 106 ? 8.689 23.491 -22.730 1.00 37.97 106 LEU A C 1
ATOM 837 O O . LEU A 1 106 ? 7.931 24.357 -23.178 1.00 37.97 106 LEU A O 1
ATOM 841 N N . PRO A 1 107 ? 10.020 23.619 -22.776 1.00 37.62 107 PRO A N 1
ATOM 842 C CA . PRO A 1 107 ? 10.606 23.594 -24.107 1.00 37.62 107 PRO A CA 1
ATOM 843 C C . PRO A 1 107 ? 11.899 22.777 -24.119 1.00 37.62 107 PRO A C 1
ATOM 845 O O . PRO A 1 107 ? 12.960 23.274 -23.760 1.00 37.62 107 PRO A O 1
ATOM 848 N N . ALA A 1 108 ? 11.841 21.540 -24.611 1.00 36.06 108 ALA A N 1
ATOM 849 C CA . ALA A 1 108 ? 13.053 20.880 -25.075 1.00 36.06 108 ALA A CA 1
ATOM 850 C C . ALA A 1 108 ? 13.237 21.207 -26.560 1.00 36.06 108 ALA A C 1
ATOM 852 O O . ALA A 1 108 ? 12.556 20.655 -27.431 1.00 36.06 108 ALA A O 1
ATOM 853 N N . SER A 1 109 ? 14.181 22.102 -26.855 1.00 36.25 109 SER A N 1
ATOM 854 C CA . SER A 1 109 ? 14.923 21.999 -28.107 1.00 36.25 109 SER A CA 1
ATOM 855 C C . SER A 1 109 ? 15.476 20.568 -28.189 1.00 36.25 109 SER A C 1
ATOM 857 O O . SER A 1 109 ? 16.067 20.046 -27.246 1.00 36.25 109 SER A O 1
ATOM 859 N N . GLN A 1 110 ? 15.175 19.884 -29.291 1.00 45.03 110 GLN A N 1
ATOM 860 C CA . GLN A 1 110 ? 15.264 18.427 -29.447 1.00 45.03 110 GLN A CA 1
ATOM 861 C C . GLN A 1 110 ? 16.701 17.882 -29.596 1.00 45.03 110 GLN A C 1
ATOM 863 O O . GLN A 1 110 ? 16.951 17.027 -30.442 1.00 45.03 110 GLN A O 1
ATOM 868 N N . THR A 1 111 ? 17.658 18.341 -28.788 1.00 38.94 111 THR A N 1
ATOM 869 C CA . THR A 1 111 ? 19.075 17.954 -28.950 1.00 38.94 111 THR A CA 1
ATOM 870 C C . THR A 1 111 ? 19.801 17.472 -27.686 1.00 38.94 111 THR A C 1
ATOM 872 O O . THR A 1 111 ? 20.882 16.914 -27.829 1.00 38.94 111 THR A O 1
ATOM 875 N N . GLU A 1 112 ? 19.203 17.533 -26.486 1.00 51.03 112 GLU A N 1
ATOM 876 C CA . GLU A 1 112 ? 19.767 16.955 -25.236 1.00 51.03 112 GLU A CA 1
ATOM 877 C C . GLU A 1 112 ? 18.738 16.112 -24.443 1.00 51.03 112 GLU A C 1
ATOM 879 O O . GLU A 1 112 ? 18.644 16.183 -23.225 1.00 51.03 112 GLU A O 1
ATOM 884 N N . ALA A 1 113 ? 17.901 15.328 -25.132 1.00 68.62 113 ALA A N 1
ATOM 885 C CA . ALA A 1 113 ? 16.613 14.871 -24.586 1.00 68.62 113 ALA A CA 1
ATOM 886 C C . ALA A 1 113 ? 16.654 13.892 -23.387 1.00 68.62 113 ALA A C 1
ATOM 888 O O . ALA A 1 113 ? 15.660 13.812 -22.674 1.00 68.62 113 ALA A O 1
ATOM 889 N N . TYR A 1 114 ? 17.752 13.161 -23.147 1.00 85.31 114 TYR A N 1
ATOM 890 C CA . TYR A 1 114 ? 17.843 12.155 -22.074 1.00 85.31 114 TYR A CA 1
ATOM 891 C C . TYR A 1 114 ? 19.230 12.167 -21.420 1.00 85.31 114 TYR A C 1
ATOM 893 O O . TYR A 1 114 ? 20.151 11.477 -21.866 1.00 85.31 114 TYR A O 1
ATOM 901 N N . THR A 1 115 ? 19.402 12.966 -20.370 1.00 88.94 115 THR A N 1
ATOM 902 C CA . THR A 1 115 ? 20.648 13.043 -19.595 1.00 88.94 115 THR A CA 1
ATOM 903 C C . THR A 1 115 ? 20.536 12.229 -18.305 1.00 88.94 115 THR A C 1
ATOM 905 O O . THR A 1 115 ? 19.457 12.084 -17.732 1.00 88.94 115 THR A O 1
ATOM 908 N N . LEU A 1 116 ? 21.652 11.642 -17.870 1.00 91.94 116 LEU A N 1
ATOM 909 C CA . LEU A 1 116 ? 21.808 11.014 -16.556 1.00 91.94 116 LEU A CA 1
ATOM 910 C C . LEU A 1 116 ? 23.107 11.534 -15.925 1.00 91.94 116 LEU A C 1
ATOM 912 O O . LEU A 1 116 ? 24.037 11.852 -16.677 1.00 91.94 116 LEU A O 1
ATOM 916 N N . PRO A 1 117 ? 23.206 11.594 -14.584 1.00 92.94 117 PRO A N 1
ATOM 917 C CA . PRO A 1 117 ? 24.470 11.884 -13.910 1.00 92.94 117 PRO A CA 1
ATOM 918 C C . PRO A 1 117 ? 25.562 10.866 -14.288 1.00 92.94 117 PRO A C 1
ATOM 920 O O . PRO A 1 117 ? 25.239 9.805 -14.826 1.00 92.94 117 PRO A O 1
ATOM 923 N N . PRO A 1 118 ? 26.851 11.140 -14.022 1.00 93.88 118 PRO A N 1
ATOM 924 C CA . PRO A 1 118 ? 27.927 10.175 -14.257 1.00 93.88 118 PRO A CA 1
ATOM 925 C C . PRO A 1 118 ? 27.648 8.817 -13.602 1.00 93.88 118 PRO A C 1
ATOM 927 O O . PRO A 1 118 ? 27.008 8.747 -12.548 1.00 93.88 118 PRO A O 1
ATOM 930 N N . PHE A 1 119 ? 28.123 7.731 -14.218 1.00 93.19 119 PHE A N 1
ATOM 931 C CA . PHE A 1 119 ? 27.835 6.373 -13.747 1.00 93.19 119 PHE A CA 1
ATOM 932 C C . PHE A 1 119 ? 28.310 6.158 -12.303 1.00 93.19 119 PHE A C 1
ATOM 934 O O . PHE A 1 119 ? 27.631 5.506 -11.516 1.00 93.19 119 PHE A O 1
ATOM 941 N N . GLU A 1 120 ? 29.424 6.783 -11.929 1.00 93.38 120 GLU A N 1
ATOM 942 C CA . GLU A 1 120 ? 30.019 6.744 -10.591 1.00 93.38 120 GLU A CA 1
ATOM 943 C C . GLU A 1 120 ? 29.107 7.357 -9.519 1.00 93.38 120 GLU A C 1
ATOM 945 O O . GLU A 1 120 ? 29.188 6.978 -8.353 1.00 93.38 120 GLU A O 1
ATOM 950 N N . VAL A 1 121 ? 28.233 8.290 -9.912 1.00 91.44 121 VAL A N 1
ATOM 951 C CA . VAL A 1 121 ? 27.263 8.938 -9.020 1.00 91.44 121 VAL A CA 1
ATOM 952 C C . VAL A 1 121 ? 26.031 8.060 -8.835 1.00 91.44 121 VAL A C 1
ATOM 954 O O . VAL A 1 121 ? 25.549 7.902 -7.716 1.00 91.44 121 VAL A O 1
ATOM 957 N N . ILE A 1 122 ? 25.515 7.472 -9.919 1.00 93.75 122 ILE A N 1
ATOM 958 C CA . ILE A 1 122 ? 24.275 6.689 -9.855 1.00 93.75 122 ILE A CA 1
ATOM 959 C C . ILE A 1 122 ? 24.495 5.250 -9.380 1.00 93.75 122 ILE A C 1
ATOM 961 O O . ILE A 1 12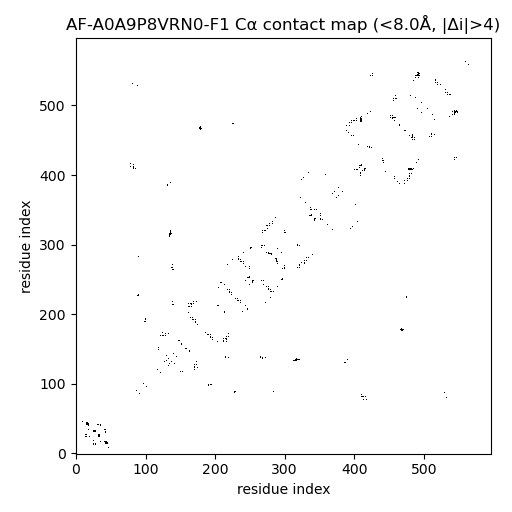2 ? 23.592 4.670 -8.783 1.00 93.75 122 ILE A O 1
ATOM 965 N N . PHE A 1 123 ? 25.674 4.666 -9.615 1.00 94.38 123 PHE A N 1
ATOM 966 C CA . PHE A 1 123 ? 25.953 3.263 -9.304 1.00 94.38 123 PHE A CA 1
ATOM 967 C C . PHE A 1 123 ? 25.726 2.913 -7.823 1.00 94.38 123 PHE A C 1
ATOM 969 O O . PHE A 1 123 ? 25.006 1.947 -7.583 1.00 94.38 123 PHE A O 1
ATOM 976 N N . PRO A 1 124 ? 26.223 3.683 -6.831 1.00 93.00 124 PRO A N 1
ATOM 977 C CA . PRO A 1 124 ? 25.961 3.383 -5.421 1.00 93.00 124 PRO A CA 1
ATOM 978 C C . PRO A 1 124 ? 24.469 3.416 -5.064 1.00 93.00 124 PRO A C 1
ATOM 980 O O . PRO A 1 124 ? 24.004 2.600 -4.277 1.00 93.00 124 PRO A O 1
ATOM 983 N N . ILE A 1 125 ? 23.705 4.327 -5.678 1.00 92.81 125 ILE A N 1
ATOM 984 C CA . ILE A 1 125 ? 22.259 4.472 -5.446 1.00 92.81 125 ILE A CA 1
ATOM 985 C C . ILE A 1 125 ? 21.494 3.286 -6.051 1.00 92.81 125 ILE A C 1
ATOM 987 O O . ILE A 1 125 ? 20.533 2.794 -5.454 1.00 92.81 125 ILE A O 1
ATOM 991 N N . LEU A 1 126 ? 21.915 2.823 -7.233 1.00 94.44 126 LEU A N 1
ATOM 992 C CA . LEU A 1 126 ? 21.361 1.638 -7.892 1.00 94.44 126 LEU A CA 1
ATOM 993 C C . LEU A 1 126 ? 21.706 0.349 -7.138 1.00 94.44 126 LEU A C 1
ATOM 995 O O . LEU A 1 126 ? 20.848 -0.517 -6.990 1.00 94.44 126 LEU A O 1
ATOM 999 N N . ASP A 1 127 ? 22.932 0.223 -6.637 1.00 92.00 127 ASP A N 1
ATOM 1000 C CA . ASP A 1 127 ? 23.338 -0.913 -5.805 1.00 92.00 127 ASP A CA 1
ATOM 1001 C C . ASP A 1 127 ? 22.488 -0.969 -4.525 1.00 92.00 127 ASP A C 1
ATOM 1003 O O . ASP A 1 127 ? 21.888 -1.995 -4.193 1.00 92.00 127 ASP A O 1
ATOM 1007 N N . GLU A 1 128 ? 22.298 0.186 -3.881 1.00 89.38 128 GLU A N 1
ATOM 1008 C CA . GLU A 1 128 ? 21.406 0.332 -2.734 1.00 89.38 128 GLU A CA 1
ATOM 1009 C C . GLU A 1 128 ? 19.947 -0.028 -3.069 1.00 89.38 128 GLU A C 1
ATOM 1011 O O . GLU A 1 128 ? 19.282 -0.688 -2.263 1.00 89.38 128 GLU A O 1
ATOM 1016 N N . TYR A 1 129 ? 19.453 0.341 -4.254 1.00 92.12 129 TYR A N 1
ATOM 1017 C CA . TYR A 1 129 ? 18.114 -0.023 -4.721 1.00 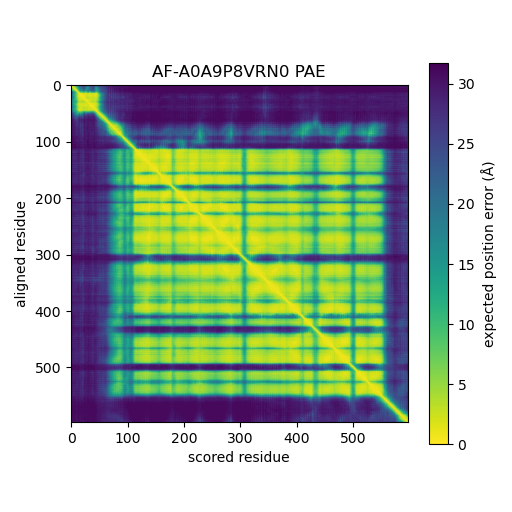92.12 129 TYR A CA 1
ATOM 1018 C C . TYR A 1 129 ? 17.927 -1.544 -4.794 1.00 92.12 129 TYR A C 1
ATOM 1020 O O . TYR A 1 129 ? 16.934 -2.068 -4.276 1.00 92.12 129 TYR A O 1
ATOM 1028 N N . PHE A 1 130 ? 18.874 -2.261 -5.408 1.00 91.44 130 PHE A N 1
ATOM 1029 C CA . PHE A 1 130 ? 18.755 -3.708 -5.602 1.00 91.44 130 PHE A CA 1
ATOM 1030 C C . PHE A 1 130 ? 18.846 -4.489 -4.296 1.00 91.44 130 PHE A C 1
ATOM 1032 O O . PHE A 1 130 ? 18.063 -5.416 -4.086 1.00 91.44 130 PHE A O 1
ATOM 1039 N N . ILE A 1 131 ? 19.733 -4.069 -3.393 1.00 85.56 131 ILE A N 1
ATOM 1040 C CA . ILE A 1 131 ? 19.904 -4.711 -2.084 1.00 85.56 131 ILE A CA 1
ATOM 1041 C C . ILE A 1 131 ? 18.642 -4.547 -1.220 1.00 85.56 131 ILE A C 1
ATOM 1043 O O . ILE A 1 131 ? 18.276 -5.457 -0.474 1.00 85.56 131 ILE A O 1
ATOM 1047 N N . ASN A 1 132 ? 17.952 -3.405 -1.318 1.00 83.56 132 ASN A N 1
ATOM 1048 C CA . ASN A 1 132 ? 16.955 -3.018 -0.316 1.00 83.56 132 ASN A CA 1
ATOM 1049 C C . ASN A 1 132 ? 15.511 -2.987 -0.807 1.00 83.56 132 ASN A C 1
ATOM 1051 O O . ASN A 1 132 ? 14.631 -3.486 -0.112 1.00 83.56 132 ASN A O 1
ATOM 1055 N N . PHE A 1 133 ? 15.243 -2.370 -1.958 1.00 88.06 133 PHE A N 1
ATOM 1056 C CA . PHE A 1 133 ? 13.888 -2.253 -2.497 1.00 88.06 133 PHE A CA 1
ATOM 1057 C C . PHE A 1 133 ? 13.557 -3.464 -3.376 1.00 88.06 133 PHE A C 1
ATOM 1059 O O . PHE A 1 133 ? 12.553 -4.149 -3.160 1.00 88.06 133 PHE A O 1
ATOM 1066 N N . ASN A 1 134 ? 14.416 -3.753 -4.361 1.00 91.38 134 ASN A N 1
ATOM 1067 C CA . ASN A 1 134 ? 14.142 -4.789 -5.360 1.00 91.38 134 ASN A CA 1
ATOM 1068 C C . ASN A 1 134 ? 14.141 -6.207 -4.759 1.00 91.38 134 ASN A C 1
ATOM 1070 O O . ASN A 1 134 ? 13.486 -7.092 -5.293 1.00 91.38 134 ASN A O 1
ATOM 1074 N N . SER A 1 135 ? 14.806 -6.414 -3.620 1.00 85.75 135 SER A N 1
ATOM 1075 C CA . SER A 1 135 ? 14.807 -7.680 -2.867 1.00 85.75 135 SER A CA 1
ATOM 1076 C C . SER A 1 135 ? 13.469 -8.025 -2.187 1.00 85.75 135 SER A C 1
ATOM 1078 O O . SER A 1 135 ? 13.300 -9.116 -1.648 1.00 85.75 135 SER A O 1
ATOM 1080 N N . PHE A 1 136 ? 12.489 -7.119 -2.199 1.00 84.75 136 PHE A N 1
ATOM 1081 C CA . PHE A 1 136 ? 11.128 -7.380 -1.702 1.00 84.75 136 PHE A CA 1
ATOM 1082 C C . PHE A 1 136 ? 10.061 -7.070 -2.736 1.00 84.75 136 PHE A C 1
ATOM 1084 O O . PHE A 1 136 ? 9.026 -7.736 -2.793 1.00 84.75 136 PHE A O 1
ATOM 1091 N N . VAL A 1 137 ? 10.310 -6.055 -3.557 1.00 90.06 137 VAL A N 1
ATOM 1092 C CA . VAL A 1 137 ? 9.466 -5.689 -4.687 1.00 90.06 137 VAL A CA 1
ATOM 1093 C C . VAL A 1 137 ? 10.319 -5.859 -5.943 1.00 90.06 137 VAL A C 1
ATOM 1095 O O . VAL A 1 137 ? 10.852 -4.866 -6.441 1.00 90.06 137 VAL A O 1
ATOM 1098 N N . PRO A 1 138 ? 10.496 -7.107 -6.428 1.00 92.50 138 PRO A N 1
ATOM 1099 C CA . PRO A 1 138 ? 11.396 -7.439 -7.533 1.00 92.50 138 PRO A CA 1
ATOM 1100 C C . PRO A 1 138 ? 10.822 -6.963 -8.867 1.00 92.50 138 PRO A C 1
ATOM 1102 O O . PRO A 1 138 ? 10.326 -7.741 -9.686 1.00 92.50 138 PRO A O 1
ATOM 1105 N N . LEU A 1 139 ? 10.845 -5.644 -9.043 1.00 95.12 139 LEU A N 1
ATOM 1106 C CA . LEU A 1 139 ? 10.306 -4.938 -10.190 1.00 95.12 139 LEU A CA 1
ATOM 1107 C C . LEU A 1 139 ? 11.191 -5.152 -11.413 1.00 95.12 139 LEU A C 1
ATOM 1109 O O . LEU A 1 139 ? 10.650 -5.322 -12.502 1.00 95.12 139 LEU A O 1
ATOM 1113 N N . PHE A 1 140 ? 12.513 -5.176 -11.222 1.00 95.12 140 PHE A N 1
ATOM 1114 C CA . PHE A 1 140 ? 13.505 -5.371 -12.276 1.00 95.12 140 PHE A CA 1
ATOM 1115 C C . PHE A 1 140 ? 14.338 -6.634 -12.041 1.00 95.12 140 PHE A C 1
ATOM 1117 O O . PHE A 1 140 ? 14.638 -7.007 -10.904 1.00 95.12 140 PHE A O 1
ATOM 1124 N N . GLU A 1 141 ? 14.756 -7.279 -13.128 1.00 92.50 141 GLU A N 1
ATOM 1125 C CA . GLU A 1 141 ? 15.837 -8.266 -13.094 1.00 92.50 141 GLU A CA 1
ATOM 1126 C C . GLU A 1 141 ? 17.199 -7.542 -13.042 1.00 92.50 141 GLU A C 1
ATOM 1128 O O . GLU A 1 141 ? 17.481 -6.671 -13.869 1.00 92.50 141 GLU A O 1
ATOM 1133 N N . GLN A 1 142 ? 18.014 -7.848 -12.026 1.00 92.62 142 GLN A N 1
ATOM 1134 C CA . GLN A 1 142 ? 19.208 -7.078 -11.673 1.00 92.62 142 GLN A CA 1
ATOM 1135 C C . GLN A 1 142 ? 20.310 -7.169 -12.728 1.00 92.62 142 GLN A C 1
ATOM 1137 O O . GLN A 1 142 ? 20.913 -6.143 -13.059 1.00 92.62 142 GLN A O 1
ATOM 1142 N N . GLU A 1 143 ? 20.595 -8.355 -13.264 1.00 92.06 143 GLU A N 1
ATOM 1143 C CA . GLU A 1 143 ? 21.699 -8.534 -14.210 1.00 92.06 143 GLU A CA 1
ATOM 1144 C C . GLU A 1 143 ? 21.436 -7.769 -15.512 1.00 92.06 143 GLU A C 1
ATOM 1146 O O . GLU A 1 143 ? 22.264 -6.961 -15.953 1.00 92.06 143 GLU A O 1
ATOM 1151 N N . SER A 1 144 ? 20.247 -7.959 -16.082 1.00 92.50 144 SER A N 1
ATOM 1152 C CA . SER A 1 144 ? 19.755 -7.300 -17.293 1.00 92.50 144 SER A CA 1
ATOM 1153 C C . SER A 1 144 ? 19.637 -5.785 -17.119 1.00 92.50 144 SER A C 1
ATOM 1155 O O . SER A 1 144 ? 20.031 -5.013 -18.007 1.00 92.50 144 SER A O 1
ATOM 1157 N N . PHE A 1 145 ? 19.154 -5.329 -15.958 1.00 95.44 145 PHE A N 1
ATOM 1158 C CA . PHE A 1 145 ? 19.089 -3.905 -15.643 1.00 95.44 145 PHE A CA 1
ATOM 1159 C C . PHE A 1 145 ? 20.488 -3.288 -15.570 1.00 95.44 145 PHE A C 1
ATOM 1161 O O . PHE A 1 145 ? 20.746 -2.276 -16.223 1.00 95.44 145 PHE A O 1
ATOM 1168 N N . MET A 1 146 ? 21.414 -3.893 -14.820 1.00 95.12 146 MET A N 1
ATOM 1169 C CA . MET A 1 146 ? 22.762 -3.343 -14.640 1.00 95.12 146 MET A CA 1
ATOM 1170 C C . MET A 1 146 ? 23.584 -3.400 -15.930 1.00 95.12 146 MET A C 1
ATOM 1172 O O . MET A 1 146 ? 24.407 -2.514 -16.170 1.00 95.12 146 MET A O 1
ATOM 1176 N N . ALA A 1 147 ? 23.356 -4.399 -16.787 1.00 93.56 147 ALA A N 1
ATOM 1177 C CA . ALA A 1 147 ? 23.890 -4.416 -18.147 1.00 93.56 147 ALA A CA 1
ATOM 1178 C C . ALA A 1 147 ? 23.357 -3.227 -18.966 1.00 93.56 147 ALA A C 1
ATOM 1180 O O . ALA A 1 147 ? 24.154 -2.435 -19.463 1.00 93.56 147 ALA A O 1
ATOM 1181 N N . SER A 1 148 ? 22.033 -3.022 -18.990 1.00 92.44 148 SER A N 1
ATOM 1182 C CA . SER A 1 148 ? 21.406 -1.882 -19.684 1.00 92.44 148 SER A CA 1
ATOM 1183 C C . SER A 1 148 ? 21.923 -0.530 -19.167 1.00 92.44 148 SER A C 1
ATOM 1185 O O . SER A 1 148 ? 22.166 0.390 -19.950 1.00 92.44 148 SER A O 1
ATOM 1187 N N . ALA A 1 149 ? 22.129 -0.409 -17.851 1.00 93.62 149 ALA A N 1
ATOM 1188 C CA . ALA A 1 149 ? 22.674 0.791 -17.229 1.00 93.62 149 ALA A CA 1
ATOM 1189 C C . ALA A 1 149 ? 24.130 1.049 -17.645 1.00 93.62 149 ALA A C 1
ATOM 1191 O O . ALA A 1 149 ? 24.478 2.193 -17.908 1.00 93.62 149 ALA A O 1
ATOM 1192 N N . ARG A 1 150 ? 24.979 0.020 -17.762 1.00 93.31 150 ARG A N 1
ATOM 1193 C CA . ARG A 1 150 ? 26.362 0.169 -18.261 1.00 93.31 150 ARG A CA 1
ATOM 1194 C C . ARG A 1 150 ? 26.413 0.494 -19.756 1.00 93.31 150 ARG A C 1
ATOM 1196 O O . ARG A 1 150 ? 27.200 1.347 -20.182 1.00 93.31 150 ARG A O 1
ATOM 1203 N N . ASP A 1 151 ? 25.550 -0.133 -20.549 1.00 91.75 151 ASP A N 1
ATOM 1204 C CA . ASP A 1 151 ? 25.480 0.085 -21.997 1.00 91.75 151 ASP A CA 1
ATOM 1205 C C . ASP A 1 151 ? 25.079 1.527 -22.341 1.00 91.75 151 ASP A C 1
ATOM 1207 O O . ASP A 1 151 ? 25.606 2.105 -23.299 1.00 91.75 151 ASP A O 1
ATOM 1211 N N . TRP A 1 152 ? 24.237 2.151 -21.506 1.00 92.06 152 TRP A N 1
ATOM 1212 C CA . TRP A 1 152 ? 23.841 3.560 -21.615 1.00 92.06 152 TRP A CA 1
ATOM 1213 C C . TRP A 1 152 ? 25.033 4.536 -21.674 1.00 92.06 152 TRP A C 1
ATOM 1215 O O . TRP A 1 152 ? 25.019 5.513 -22.441 1.00 92.06 152 TRP A O 1
ATOM 1225 N N . TYR A 1 153 ? 26.070 4.277 -20.869 1.00 91.06 153 TYR A N 1
ATOM 1226 C CA . TYR A 1 153 ? 27.293 5.089 -20.818 1.00 91.06 153 TYR A CA 1
ATOM 1227 C C . TYR A 1 153 ? 28.329 4.660 -21.856 1.00 91.06 153 TYR A C 1
ATOM 1229 O O . TYR A 1 153 ? 29.167 5.469 -22.247 1.00 91.06 153 TYR A O 1
ATOM 1237 N N . SER A 1 154 ? 28.248 3.421 -22.339 1.00 89.25 154 SER A N 1
ATOM 1238 C CA . SER A 1 154 ? 29.202 2.870 -23.303 1.00 89.25 154 SER A CA 1
ATOM 1239 C C . SER A 1 154 ? 28.949 3.360 -24.732 1.00 89.25 154 SER A C 1
ATOM 1241 O O . SER A 1 154 ? 29.895 3.580 -25.487 1.00 89.25 154 SER A O 1
ATOM 1243 N N . SER A 1 155 ? 27.684 3.543 -25.133 1.00 82.81 155 SER A N 1
ATOM 1244 C CA . SER A 1 155 ? 27.344 4.017 -26.480 1.00 82.81 155 SER A CA 1
ATOM 1245 C C . SER A 1 155 ? 26.020 4.778 -26.518 1.00 82.81 155 SER A C 1
ATOM 1247 O O . SER A 1 155 ? 25.000 4.318 -26.009 1.00 82.81 155 SER A O 1
ATOM 1249 N N . SER A 1 156 ? 26.007 5.923 -27.208 1.00 80.50 156 SER A N 1
ATOM 1250 C CA . SER A 1 156 ? 24.791 6.717 -27.424 1.00 80.50 156 SER A CA 1
ATOM 1251 C C . SER A 1 156 ? 23.746 6.009 -28.293 1.00 80.50 156 SER A C 1
ATOM 1253 O O . SER A 1 156 ? 22.578 6.384 -28.246 1.00 80.50 156 SER A O 1
ATOM 1255 N N . ALA A 1 157 ? 24.132 4.970 -29.043 1.00 77.81 157 ALA A N 1
ATOM 1256 C CA . ALA A 1 157 ? 23.226 4.209 -29.906 1.00 77.81 157 ALA A CA 1
ATOM 1257 C C . ALA A 1 157 ? 22.202 3.356 -29.130 1.00 77.81 157 ALA A C 1
ATOM 1259 O O . ALA A 1 157 ? 21.167 3.004 -29.687 1.00 77.81 157 ALA A O 1
ATOM 1260 N N . HIS A 1 158 ? 22.467 3.047 -27.856 1.00 69.94 158 HIS A N 1
ATOM 1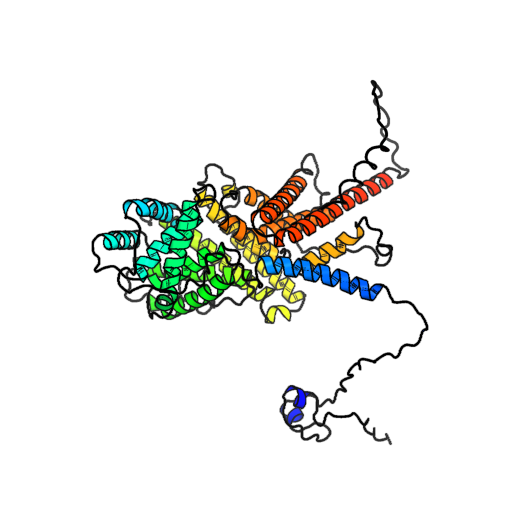261 C CA . HIS A 1 158 ? 21.585 2.244 -26.996 1.00 69.94 158 HIS A CA 1
ATOM 1262 C C . HIS A 1 158 ? 20.693 3.100 -26.086 1.00 69.94 158 HIS A C 1
ATOM 1264 O O . HIS A 1 158 ? 20.036 2.580 -25.186 1.00 69.94 158 HIS A O 1
ATOM 1270 N N . ARG A 1 159 ? 20.676 4.423 -26.287 1.00 86.62 159 ARG A N 1
ATOM 1271 C CA . ARG A 1 159 ? 19.883 5.334 -25.462 1.00 86.62 159 ARG A CA 1
ATOM 1272 C C . ARG A 1 159 ? 18.445 5.380 -25.953 1.00 86.62 159 ARG A C 1
ATOM 1274 O O . ARG A 1 159 ? 18.143 6.016 -26.960 1.00 86.62 159 ARG A O 1
ATOM 1281 N N . ASP A 1 160 ? 17.558 4.734 -25.209 1.00 87.88 160 ASP A N 1
ATOM 1282 C CA . ASP A 1 160 ? 16.118 4.783 -25.431 1.00 87.88 160 ASP A CA 1
ATOM 1283 C C . ASP A 1 160 ? 15.359 5.315 -24.203 1.00 87.88 160 ASP A C 1
ATOM 1285 O O . ASP A 1 160 ? 15.816 5.223 -23.062 1.00 87.88 160 ASP A O 1
ATOM 1289 N N . ALA A 1 161 ? 14.169 5.864 -24.450 1.00 89.94 161 ALA A N 1
ATOM 1290 C CA . ALA A 1 161 ? 13.343 6.490 -23.422 1.00 89.94 161 ALA A CA 1
ATOM 1291 C C . ALA A 1 161 ? 12.924 5.528 -22.295 1.00 89.94 161 ALA A C 1
ATOM 1293 O O . ALA A 1 161 ? 12.796 5.959 -21.151 1.00 89.94 161 ALA A O 1
ATOM 1294 N N . ALA A 1 162 ? 12.704 4.241 -22.597 1.00 90.62 162 ALA A N 1
ATOM 1295 C CA . ALA A 1 162 ? 12.282 3.271 -21.591 1.00 90.62 162 ALA A CA 1
ATOM 1296 C C . ALA A 1 162 ? 13.450 2.922 -20.665 1.00 90.62 162 ALA A C 1
ATOM 1298 O O . ALA A 1 162 ? 13.284 2.993 -19.452 1.00 90.62 162 ALA A O 1
ATOM 1299 N N . THR A 1 163 ? 14.640 2.639 -21.208 1.00 93.00 163 THR A N 1
ATOM 1300 C CA . THR A 1 163 ? 15.840 2.386 -20.389 1.00 93.00 163 THR A CA 1
ATOM 1301 C C . THR A 1 163 ? 16.186 3.595 -19.516 1.00 93.00 163 THR A C 1
ATOM 1303 O O . THR A 1 163 ? 16.392 3.451 -18.309 1.00 93.00 163 THR A O 1
ATOM 1306 N N . TRP A 1 164 ? 16.147 4.803 -20.083 1.00 95.06 164 TRP A N 1
ATOM 1307 C CA . TRP A 1 164 ? 16.344 6.035 -19.318 1.00 95.06 164 TRP A CA 1
ATOM 1308 C C . TRP A 1 164 ? 15.355 6.167 -18.155 1.00 95.06 164 TRP A C 1
ATOM 1310 O O . TRP A 1 164 ? 15.758 6.400 -17.014 1.00 95.06 164 TRP A O 1
ATOM 1320 N N . ALA A 1 165 ? 14.062 5.967 -18.416 1.00 95.62 165 ALA A N 1
ATOM 1321 C CA . ALA A 1 165 ? 13.037 6.061 -17.385 1.00 95.62 165 ALA A CA 1
ATOM 1322 C C . ALA A 1 165 ? 13.157 4.949 -16.332 1.00 95.62 165 ALA A C 1
ATOM 1324 O O . ALA A 1 165 ? 12.959 5.227 -15.153 1.00 95.62 165 ALA A O 1
ATOM 1325 N N . THR A 1 166 ? 13.541 3.721 -16.707 1.00 96.31 166 THR A N 1
ATOM 1326 C CA . THR A 1 166 ? 13.777 2.642 -15.728 1.00 96.31 166 THR A CA 1
ATOM 1327 C C . THR A 1 166 ? 14.900 2.988 -14.752 1.00 96.31 166 THR A C 1
ATOM 1329 O O . THR A 1 166 ? 14.748 2.754 -13.555 1.00 96.31 166 THR A O 1
ATOM 1332 N N . ILE A 1 167 ? 15.983 3.614 -15.232 1.00 97.12 167 ILE A N 1
ATOM 1333 C CA . ILE A 1 167 ? 17.085 4.059 -14.369 1.00 97.12 167 ILE A CA 1
ATOM 1334 C C . ILE A 1 167 ? 16.602 5.155 -13.415 1.00 97.12 167 ILE A C 1
ATOM 1336 O O . ILE A 1 167 ? 16.809 5.043 -12.210 1.00 97.12 167 ILE A O 1
ATOM 1340 N N . ASN A 1 168 ? 15.890 6.165 -13.923 1.00 96.94 168 ASN A N 1
ATOM 1341 C CA . ASN A 1 168 ? 15.312 7.223 -13.087 1.00 96.94 168 ASN A CA 1
ATOM 1342 C C . ASN A 1 168 ? 14.364 6.661 -12.011 1.00 96.94 168 ASN A C 1
ATOM 1344 O O . ASN A 1 168 ? 14.403 7.106 -10.869 1.00 96.94 168 ASN A O 1
ATOM 1348 N N . ILE A 1 169 ? 13.553 5.651 -12.337 1.00 97.00 169 ILE A N 1
ATOM 1349 C CA . ILE A 1 169 ? 12.657 5.002 -11.370 1.00 97.00 169 ILE A CA 1
ATOM 1350 C C . ILE A 1 169 ? 13.426 4.286 -10.263 1.00 97.00 169 ILE A C 1
ATOM 1352 O O . ILE A 1 169 ? 13.075 4.445 -9.095 1.00 97.00 169 ILE A O 1
ATOM 1356 N N . ALA A 1 170 ? 14.472 3.530 -10.598 1.00 96.81 170 ALA A N 1
ATOM 1357 C CA . ALA A 1 170 ? 15.297 2.864 -9.592 1.00 96.81 170 ALA A CA 1
ATOM 1358 C C . ALA A 1 170 ? 15.973 3.884 -8.655 1.00 96.81 170 ALA A C 1
ATOM 1360 O O . ALA A 1 170 ? 15.951 3.711 -7.436 1.00 96.81 170 ALA A O 1
ATOM 1361 N N . LEU A 1 171 ? 16.489 4.989 -9.208 1.00 95.25 171 LEU A N 1
ATOM 1362 C CA . LEU A 1 171 ? 17.071 6.084 -8.425 1.00 95.25 171 LEU A CA 1
ATOM 1363 C C . LEU A 1 171 ? 16.035 6.743 -7.507 1.00 95.25 171 LEU A C 1
ATOM 1365 O O . LEU A 1 171 ? 16.281 6.893 -6.312 1.00 95.25 171 LEU A O 1
ATOM 1369 N N . ALA A 1 172 ? 14.861 7.081 -8.040 1.00 93.00 172 ALA A N 1
ATOM 1370 C CA . ALA A 1 172 ? 13.783 7.699 -7.278 1.00 93.00 172 ALA A CA 1
ATOM 1371 C C . ALA A 1 172 ? 13.282 6.800 -6.134 1.00 93.00 172 ALA A C 1
ATOM 1373 O O . ALA A 1 172 ? 13.117 7.269 -5.010 1.00 93.00 172 ALA A O 1
ATOM 1374 N N . LEU A 1 173 ? 13.080 5.504 -6.390 1.00 91.44 173 LEU A N 1
ATOM 1375 C CA . LEU A 1 173 ? 12.643 4.548 -5.366 1.00 91.44 173 LEU A CA 1
ATOM 1376 C C . LEU A 1 173 ? 13.693 4.373 -4.265 1.00 91.44 173 LEU A C 1
ATOM 1378 O O . LEU A 1 173 ? 13.328 4.290 -3.095 1.00 91.44 173 LEU A O 1
ATOM 1382 N N . SER A 1 174 ? 14.979 4.362 -4.626 1.00 90.62 174 SER A N 1
ATOM 1383 C CA . SER A 1 174 ? 16.087 4.311 -3.663 1.00 90.62 174 SER A CA 1
ATOM 1384 C C . SER A 1 174 ? 16.107 5.556 -2.769 1.00 90.62 174 SER A C 1
ATOM 1386 O O . SER A 1 174 ? 16.086 5.454 -1.543 1.00 90.62 174 SER A O 1
ATOM 1388 N N . LEU A 1 175 ? 16.027 6.751 -3.369 1.00 86.31 175 LEU A N 1
ATOM 1389 C CA . LEU A 1 175 ? 15.994 8.018 -2.633 1.00 86.31 175 LEU A CA 1
ATOM 1390 C C . LEU A 1 175 ? 14.751 8.174 -1.750 1.00 86.31 175 LEU A C 1
ATOM 1392 O O . LEU A 1 175 ? 14.862 8.710 -0.653 1.00 86.31 175 LEU A O 1
ATOM 1396 N N . GLN A 1 176 ? 13.586 7.680 -2.180 1.00 82.19 176 GLN A N 1
ATOM 1397 C CA . GLN A 1 176 ? 12.360 7.721 -1.375 1.00 82.19 176 GLN A CA 1
ATOM 1398 C C . GLN A 1 176 ? 12.452 6.848 -0.108 1.00 82.19 176 GLN A C 1
ATOM 1400 O O . GLN A 1 176 ? 11.702 7.070 0.848 1.00 82.19 176 GLN A O 1
ATOM 1405 N N . GLN A 1 177 ? 13.342 5.848 -0.091 1.00 75.69 177 GLN A N 1
ATOM 1406 C CA . GLN A 1 177 ? 13.589 5.021 1.092 1.00 75.69 177 GLN A CA 1
ATOM 1407 C C . GLN A 1 177 ? 14.570 5.649 2.085 1.00 75.69 177 GLN A C 1
ATOM 1409 O O . GLN A 1 177 ? 14.522 5.332 3.274 1.00 75.69 177 GLN A O 1
ATOM 1414 N N . CYS A 1 178 ? 15.437 6.546 1.620 1.00 65.62 178 CYS A N 1
ATOM 1415 C CA . CYS A 1 178 ? 16.357 7.289 2.466 1.00 65.62 178 CYS A CA 1
ATOM 1416 C C . CYS A 1 178 ? 15.598 8.396 3.205 1.00 65.62 178 CYS A C 1
ATOM 1418 O O . CYS A 1 178 ? 14.983 9.267 2.596 1.00 65.62 178 CYS A O 1
ATOM 1420 N N . GLY A 1 179 ? 15.625 8.359 4.536 1.00 55.41 179 GLY A N 1
ATOM 1421 C CA . GLY A 1 179 ? 14.935 9.342 5.358 1.00 55.41 179 GLY A CA 1
ATOM 1422 C C . GLY A 1 179 ? 15.355 10.798 5.085 1.00 55.41 179 GLY A C 1
ATOM 1423 O O . GLY A 1 179 ? 16.456 11.075 4.603 1.00 55.41 179 GLY A O 1
ATOM 1424 N N . TYR A 1 180 ? 14.471 11.736 5.436 1.00 43.09 180 TYR A N 1
ATOM 1425 C CA . TYR A 1 180 ? 14.596 13.184 5.206 1.00 43.09 180 TYR A CA 1
ATOM 1426 C C . TYR A 1 180 ? 15.813 13.858 5.872 1.00 43.09 180 TYR A C 1
ATOM 1428 O O . TYR A 1 180 ? 16.151 14.971 5.494 1.00 43.09 180 TYR A O 1
ATOM 1436 N N . ASP A 1 181 ? 16.501 13.192 6.809 1.00 44.78 181 ASP A N 1
ATOM 1437 C CA . ASP A 1 181 ? 17.773 13.675 7.388 1.00 44.78 181 ASP A CA 1
ATOM 1438 C C . ASP A 1 181 ? 18.942 13.635 6.382 1.00 44.78 181 ASP A C 1
ATOM 1440 O O . ASP A 1 181 ? 20.079 13.986 6.699 1.00 44.78 181 ASP A O 1
ATOM 1444 N N . SER A 1 182 ? 18.670 13.208 5.150 1.00 50.59 182 SER A N 1
ATOM 1445 C CA . SER A 1 182 ? 19.577 13.365 4.024 1.00 50.59 182 SER A CA 1
ATOM 1446 C C . SER A 1 182 ? 19.605 14.820 3.536 1.00 50.59 182 SER A C 1
ATOM 1448 O O . SER A 1 182 ? 18.578 15.489 3.545 1.00 50.59 182 SER A O 1
ATOM 1450 N N . GLU A 1 183 ? 20.761 15.299 3.065 1.00 55.19 183 GLU A N 1
ATOM 1451 C CA . GLU A 1 183 ? 20.948 16.679 2.588 1.00 55.19 183 GLU A CA 1
ATOM 1452 C C . GLU A 1 183 ? 19.814 17.190 1.666 1.00 55.19 183 GLU A C 1
ATOM 1454 O O . GLU A 1 183 ? 19.306 16.405 0.858 1.00 55.19 183 GLU A O 1
ATOM 1459 N N . PRO A 1 184 ? 19.459 18.498 1.711 1.00 56.91 184 PRO A N 1
ATOM 1460 C CA . PRO A 1 184 ? 18.405 19.116 0.886 1.00 56.91 184 PRO A CA 1
ATOM 1461 C C . PRO A 1 184 ? 18.451 18.722 -0.598 1.00 56.91 184 PRO A C 1
ATOM 1463 O O . PRO A 1 184 ? 17.411 18.502 -1.220 1.00 56.91 184 PRO A O 1
ATOM 1466 N N . THR A 1 185 ? 19.663 18.537 -1.121 1.00 59.56 185 THR A N 1
ATOM 1467 C CA . THR A 1 185 ? 19.988 18.054 -2.466 1.00 59.56 185 THR A CA 1
ATOM 1468 C C . THR A 1 185 ? 19.239 16.768 -2.849 1.00 59.56 185 THR A C 1
ATOM 1470 O O . THR A 1 185 ? 18.772 16.640 -3.977 1.00 59.56 185 THR A O 1
ATOM 1473 N N . ARG A 1 186 ? 19.025 15.825 -1.915 1.00 68.44 186 ARG A N 1
ATOM 1474 C CA . ARG A 1 186 ? 18.353 14.542 -2.216 1.00 68.44 186 ARG A CA 1
ATOM 1475 C C . ARG A 1 186 ? 16.857 14.686 -2.514 1.00 68.44 186 ARG A C 1
ATOM 1477 O O . ARG A 1 186 ? 16.302 13.869 -3.247 1.00 68.44 186 ARG A O 1
ATOM 1484 N N . SER A 1 187 ? 16.197 15.696 -1.943 1.00 69.31 187 SER A N 1
ATOM 1485 C CA . SER A 1 187 ? 14.778 15.973 -2.215 1.00 69.31 187 SER A CA 1
ATOM 1486 C C . SER A 1 187 ? 14.588 16.537 -3.627 1.00 69.31 187 SER A C 1
ATOM 1488 O O . SER A 1 187 ? 13.654 16.152 -4.332 1.00 69.31 187 SER A O 1
ATOM 1490 N N . GLU A 1 188 ? 15.515 17.393 -4.065 1.00 78.06 188 GLU A N 1
ATOM 1491 C CA . GLU A 1 188 ? 15.556 17.926 -5.431 1.00 78.06 188 GLU A CA 1
ATOM 1492 C C . GLU A 1 188 ? 15.848 16.811 -6.447 1.00 78.06 188 GLU A C 1
ATOM 1494 O O . GLU A 1 188 ? 15.120 16.672 -7.432 1.00 78.06 188 GLU A O 1
ATOM 1499 N N . ASP A 1 189 ? 16.821 15.940 -6.158 1.00 84.38 189 ASP A N 1
ATOM 1500 C CA . ASP A 1 189 ? 17.150 14.783 -7.001 1.00 84.38 189 ASP A CA 1
ATOM 1501 C C . ASP A 1 189 ? 15.953 13.835 -7.188 1.00 84.38 189 ASP A C 1
ATOM 1503 O O . ASP A 1 189 ? 15.663 13.403 -8.308 1.00 84.38 189 ASP A O 1
ATOM 1507 N N . LEU A 1 190 ? 15.207 13.540 -6.114 1.00 85.94 190 LEU A N 1
ATOM 1508 C CA . LEU A 1 190 ? 13.995 12.721 -6.194 1.00 85.94 190 LEU A CA 1
ATOM 1509 C C . LEU A 1 190 ? 12.972 13.330 -7.165 1.00 85.94 190 LEU A C 1
ATOM 1511 O O . LEU A 1 190 ? 12.415 12.615 -8.000 1.00 85.94 190 LEU A O 1
ATOM 1515 N N . GLN A 1 191 ? 12.727 14.639 -7.074 1.00 85.00 191 GLN A N 1
ATOM 1516 C CA . GLN A 1 191 ? 11.785 15.327 -7.961 1.00 85.00 191 GLN A CA 1
ATOM 1517 C C . GLN A 1 191 ? 12.249 15.296 -9.419 1.00 85.00 191 GLN A C 1
ATOM 1519 O O . GL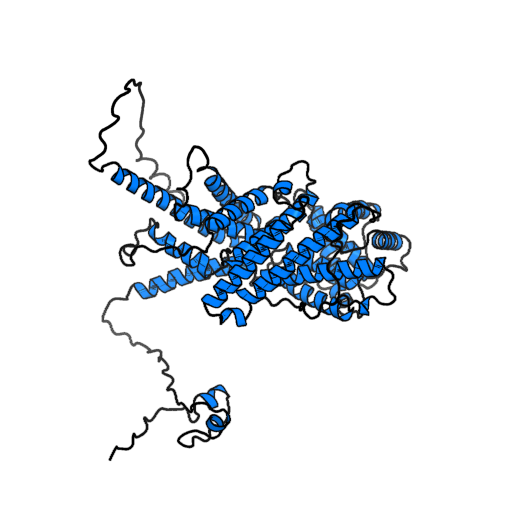N A 1 191 ? 11.430 15.048 -10.305 1.00 85.00 191 GLN A O 1
ATOM 1524 N N . ILE A 1 192 ? 13.550 15.474 -9.667 1.00 89.25 192 ILE A N 1
ATOM 1525 C CA . ILE A 1 192 ? 14.139 15.384 -11.010 1.00 89.25 192 ILE A CA 1
ATOM 1526 C C . ILE A 1 192 ? 13.897 13.994 -11.604 1.00 89.25 192 ILE A C 1
ATOM 1528 O O . ILE A 1 192 ? 13.374 13.878 -12.713 1.00 89.25 192 ILE A O 1
ATOM 1532 N N . TYR A 1 193 ? 14.221 12.928 -10.870 1.00 92.94 193 TYR A N 1
ATOM 1533 C CA . TYR A 1 193 ? 14.073 11.564 -11.381 1.00 92.94 193 TYR A CA 1
ATOM 1534 C C . TYR A 1 193 ? 12.605 11.167 -11.600 1.00 92.94 193 TYR A C 1
ATOM 1536 O O . TYR A 1 193 ? 12.277 10.513 -12.596 1.00 92.94 193 TYR A O 1
ATOM 1544 N N . VAL A 1 194 ? 11.696 11.606 -10.724 1.00 90.31 194 VAL A N 1
ATOM 1545 C CA . VAL A 1 194 ? 10.251 11.397 -10.911 1.00 90.31 194 VAL A CA 1
ATOM 1546 C C . VAL A 1 194 ? 9.737 12.168 -12.131 1.00 90.31 194 VAL A C 1
ATOM 1548 O O . VAL A 1 194 ? 9.066 11.574 -12.980 1.00 90.31 194 VAL A O 1
ATOM 1551 N N . GLY A 1 195 ? 10.107 13.445 -12.274 1.00 89.69 195 GLY A N 1
ATOM 1552 C CA . GLY A 1 195 ? 9.726 14.288 -13.412 1.00 89.69 195 GLY A CA 1
ATOM 1553 C C . GLY A 1 195 ? 10.231 13.739 -14.748 1.00 89.69 195 GLY A C 1
ATOM 1554 O O . GLY A 1 195 ? 9.489 13.683 -15.732 1.00 89.69 195 GLY A O 1
ATOM 1555 N N . ASN A 1 196 ? 11.460 13.221 -14.761 1.00 92.44 196 ASN A N 1
ATOM 1556 C CA . ASN A 1 196 ? 12.040 12.524 -15.904 1.00 92.44 196 ASN A CA 1
ATOM 1557 C C . ASN A 1 196 ? 11.176 11.332 -16.337 1.00 92.44 196 ASN A C 1
ATOM 1559 O O . ASN A 1 196 ? 10.751 11.261 -17.493 1.00 92.44 196 ASN A O 1
ATOM 1563 N N . ALA A 1 197 ? 10.837 10.429 -15.413 1.00 93.00 197 ALA A N 1
ATOM 1564 C CA . ALA A 1 197 ? 9.990 9.277 -15.719 1.00 93.00 197 ALA A CA 1
ATOM 1565 C C . ALA A 1 197 ? 8.571 9.683 -16.172 1.00 93.00 197 ALA A C 1
ATOM 1567 O O . ALA A 1 197 ? 8.021 9.081 -17.099 1.00 93.00 197 ALA A O 1
ATOM 1568 N N . GLN A 1 198 ? 7.992 10.731 -15.577 1.00 90.94 198 GLN A N 1
ATOM 1569 C CA . GLN A 1 198 ? 6.696 11.276 -15.997 1.00 90.94 198 GLN A CA 1
ATOM 1570 C C . GLN A 1 198 ? 6.733 11.846 -17.425 1.00 90.94 198 GLN A C 1
ATOM 1572 O O . GLN A 1 198 ? 5.777 11.645 -18.178 1.00 90.94 198 GLN A O 1
ATOM 1577 N N . SER A 1 199 ? 7.830 12.494 -17.835 1.00 91.00 199 SER A N 1
ATOM 1578 C CA . SER A 1 199 ? 7.944 13.163 -19.145 1.00 91.00 199 SER A CA 1
ATOM 1579 C C . SER A 1 199 ? 7.749 12.228 -20.350 1.00 91.00 199 SER A C 1
ATOM 1581 O O . SER A 1 199 ? 7.294 12.655 -21.413 1.00 91.00 199 SER A O 1
ATOM 1583 N N . VAL A 1 200 ? 8.034 10.933 -20.183 1.00 90.00 200 VAL A N 1
ATOM 1584 C CA . VAL A 1 200 ? 7.905 9.914 -21.239 1.00 90.00 200 VAL A CA 1
ATOM 1585 C C . VAL A 1 200 ? 6.685 9.005 -21.064 1.00 90.00 200 VAL A C 1
ATOM 1587 O O . VAL A 1 200 ? 6.437 8.135 -21.901 1.00 90.00 200 VAL A O 1
ATOM 1590 N N . MET A 1 201 ? 5.875 9.220 -20.024 1.00 86.19 201 MET A N 1
ATOM 1591 C CA . MET A 1 201 ? 4.757 8.350 -19.642 1.00 86.19 201 MET A CA 1
ATOM 1592 C C . MET A 1 201 ? 3.740 8.128 -20.769 1.00 86.19 201 MET A C 1
ATOM 1594 O O . MET A 1 201 ? 3.331 6.993 -21.001 1.00 86.19 201 MET A O 1
ATOM 1598 N N . ASN A 1 202 ? 3.361 9.175 -21.510 1.00 86.25 202 ASN A N 1
ATOM 1599 C CA . ASN A 1 202 ? 2.407 9.053 -22.622 1.00 86.25 202 ASN A CA 1
ATOM 1600 C C . ASN A 1 202 ? 2.924 8.127 -23.734 1.00 86.25 202 ASN A C 1
ATOM 1602 O O . ASN A 1 202 ? 2.160 7.351 -24.313 1.00 86.25 202 ASN A O 1
ATOM 1606 N N . SER A 1 203 ? 4.229 8.190 -24.011 1.00 87.12 203 SER A N 1
ATOM 1607 C CA . SER A 1 203 ? 4.881 7.301 -24.973 1.00 87.12 203 SER A CA 1
ATOM 1608 C C . SER A 1 203 ? 4.870 5.863 -24.456 1.00 87.12 203 SER A C 1
ATOM 1610 O O . SER A 1 203 ? 4.455 4.954 -25.167 1.00 87.12 203 SER A O 1
ATOM 1612 N N . LEU A 1 204 ? 5.227 5.644 -23.188 1.00 86.06 204 LEU A N 1
ATOM 1613 C CA . LEU A 1 204 ? 5.271 4.303 -22.597 1.00 86.06 204 LEU A CA 1
ATOM 1614 C C . LEU A 1 204 ? 3.880 3.655 -22.482 1.00 86.06 204 LEU A C 1
ATOM 1616 O O . LEU A 1 204 ? 3.727 2.475 -22.787 1.00 86.06 204 LEU A O 1
ATOM 1620 N N . ALA A 1 205 ? 2.851 4.424 -22.120 1.00 85.06 205 ALA A N 1
ATOM 1621 C CA . ALA A 1 205 ? 1.486 3.929 -21.928 1.00 85.06 205 ALA A CA 1
ATOM 1622 C C . ALA A 1 205 ? 0.789 3.480 -23.228 1.00 85.06 205 ALA A C 1
ATOM 1624 O O . ALA A 1 205 ? -0.191 2.727 -23.190 1.00 85.06 205 ALA A O 1
ATOM 1625 N N . THR A 1 206 ? 1.272 3.944 -24.383 1.00 85.25 206 THR A N 1
ATOM 1626 C CA . THR A 1 206 ? 0.667 3.671 -25.696 1.00 85.25 206 THR A CA 1
ATOM 1627 C C . THR A 1 206 ? 1.369 2.560 -26.478 1.00 85.25 206 THR A C 1
ATOM 1629 O O . THR A 1 206 ? 0.848 2.132 -27.505 1.00 85.25 206 THR A O 1
ATOM 1632 N N . ARG A 1 207 ? 2.500 2.036 -25.988 1.00 80.38 207 ARG A N 1
ATOM 1633 C CA . ARG A 1 207 ? 3.239 0.936 -26.633 1.00 80.38 207 ARG A CA 1
ATOM 1634 C C . ARG A 1 207 ? 2.520 -0.409 -26.459 1.00 80.38 207 ARG A C 1
ATOM 1636 O O . ARG A 1 207 ? 1.881 -0.668 -25.440 1.00 80.38 207 ARG A O 1
ATOM 1643 N N . ASP A 1 208 ? 2.628 -1.277 -27.466 1.00 67.31 208 ASP A N 1
ATOM 1644 C CA . ASP A 1 208 ? 1.862 -2.533 -27.524 1.00 67.31 208 ASP A CA 1
ATOM 1645 C C . ASP A 1 208 ? 2.432 -3.667 -26.654 1.00 67.31 208 ASP A C 1
ATOM 1647 O O . ASP A 1 208 ? 1.664 -4.457 -26.105 1.00 67.31 208 ASP A O 1
ATOM 1651 N N . ALA A 1 209 ? 3.758 -3.758 -26.510 1.00 75.12 209 ALA A N 1
ATOM 1652 C CA . ALA A 1 209 ? 4.419 -4.831 -25.763 1.00 75.12 209 ALA A CA 1
ATOM 1653 C C . ALA A 1 209 ? 5.773 -4.373 -25.198 1.00 75.12 209 ALA A C 1
ATOM 1655 O O . ALA A 1 209 ? 6.827 -4.697 -25.741 1.00 75.12 209 ALA A O 1
ATOM 1656 N N . ASP A 1 210 ? 5.740 -3.605 -24.110 1.00 86.62 210 ASP A N 1
ATOM 1657 C CA . ASP A 1 210 ? 6.938 -3.054 -23.473 1.00 86.62 210 ASP A CA 1
ATOM 1658 C C . ASP A 1 210 ? 6.916 -3.315 -21.959 1.00 86.62 210 ASP A C 1
ATOM 1660 O O . ASP A 1 210 ? 6.229 -2.622 -21.206 1.00 86.62 210 ASP A O 1
ATOM 1664 N N . LEU A 1 211 ? 7.662 -4.337 -21.518 1.00 93.75 211 LEU A N 1
ATOM 1665 C CA . LEU A 1 211 ? 7.767 -4.679 -20.095 1.00 93.75 211 LEU A CA 1
ATOM 1666 C C . LEU A 1 211 ? 8.442 -3.555 -19.305 1.00 93.75 211 LEU A C 1
ATOM 1668 O O . LEU A 1 211 ? 7.963 -3.228 -18.223 1.00 93.75 211 LEU A O 1
ATOM 1672 N N . LYS A 1 212 ? 9.467 -2.908 -19.879 1.00 93.19 212 LYS A N 1
ATOM 1673 C CA . LYS A 1 212 ? 10.148 -1.761 -19.262 1.00 93.19 212 LYS A CA 1
ATOM 1674 C C . LYS A 1 212 ? 9.178 -0.600 -19.077 1.00 93.19 212 LYS A C 1
ATOM 1676 O O . LYS A 1 212 ? 9.114 -0.018 -18.000 1.00 93.19 212 LYS A O 1
ATOM 1681 N N . GLY A 1 213 ? 8.365 -0.310 -20.093 1.00 94.06 213 GLY A N 1
ATOM 1682 C CA . GLY A 1 213 ? 7.305 0.699 -20.007 1.00 94.06 213 GLY A CA 1
ATOM 1683 C C . GLY A 1 213 ? 6.305 0.425 -18.877 1.00 94.06 213 GLY A C 1
ATOM 1684 O O . GLY A 1 213 ? 5.992 1.328 -18.101 1.00 94.06 213 GLY A O 1
ATOM 1685 N N . LEU A 1 214 ? 5.852 -0.827 -18.734 1.00 96.44 214 LEU A N 1
ATOM 1686 C CA . LEU A 1 214 ? 4.997 -1.240 -17.615 1.00 96.44 214 LEU A CA 1
ATOM 1687 C C . LEU A 1 214 ? 5.714 -1.101 -16.262 1.00 96.44 214 LEU A C 1
ATOM 1689 O O . LEU A 1 214 ? 5.134 -0.549 -15.329 1.00 96.44 214 LEU A O 1
ATOM 1693 N N . GLN A 1 215 ? 6.970 -1.543 -16.154 1.00 97.25 215 GLN A N 1
ATOM 1694 C CA . GLN A 1 215 ? 7.767 -1.425 -14.928 1.00 97.25 215 GLN A CA 1
ATOM 1695 C C . GLN A 1 215 ? 7.955 0.042 -14.506 1.00 97.25 215 GLN A C 1
ATOM 1697 O O . GLN A 1 215 ? 7.831 0.352 -13.324 1.00 97.25 215 GLN A O 1
ATOM 1702 N N . VAL A 1 216 ? 8.166 0.963 -15.454 1.00 97.06 216 VAL A N 1
ATOM 1703 C CA . VAL A 1 216 ? 8.236 2.409 -15.171 1.00 97.06 216 VAL A CA 1
ATOM 1704 C C . VAL A 1 216 ? 6.920 2.925 -14.593 1.00 97.06 216 VAL A C 1
ATOM 1706 O O . VAL A 1 216 ? 6.926 3.625 -13.580 1.00 97.06 216 VAL A O 1
ATOM 1709 N N . ILE A 1 217 ? 5.787 2.561 -15.201 1.00 95.81 217 ILE A N 1
ATOM 1710 C CA . ILE A 1 217 ? 4.461 2.969 -14.713 1.00 95.81 217 ILE A CA 1
ATOM 1711 C C . ILE A 1 217 ? 4.220 2.422 -13.301 1.00 95.81 217 ILE A C 1
ATOM 1713 O O . ILE A 1 217 ? 3.760 3.165 -12.437 1.00 95.81 217 ILE A O 1
ATOM 1717 N N . LEU A 1 218 ? 4.569 1.159 -13.039 1.00 97.19 218 LEU A N 1
ATOM 1718 C CA . LEU A 1 218 ? 4.464 0.556 -11.706 1.00 97.19 218 LEU A CA 1
ATOM 1719 C C . LEU A 1 218 ? 5.376 1.249 -10.686 1.00 97.19 218 LEU A C 1
ATOM 1721 O O . LEU A 1 218 ? 4.947 1.495 -9.563 1.00 97.19 218 LEU A O 1
ATOM 1725 N N . GLY A 1 219 ? 6.595 1.624 -11.077 1.00 95.69 219 GLY A N 1
ATOM 1726 C CA . GLY A 1 219 ? 7.490 2.418 -10.238 1.00 95.69 219 GLY A CA 1
ATOM 1727 C C . GLY A 1 219 ? 6.872 3.755 -9.830 1.00 95.69 219 GLY A C 1
ATOM 1728 O O . GLY A 1 219 ? 6.883 4.101 -8.651 1.00 95.69 219 GLY A O 1
ATOM 1729 N N . LEU A 1 220 ? 6.244 4.467 -10.773 1.00 93.81 220 LEU A N 1
ATOM 1730 C CA . LEU A 1 220 ? 5.511 5.704 -10.478 1.00 93.81 220 LEU A CA 1
ATOM 1731 C C . LEU A 1 220 ? 4.305 5.465 -9.566 1.00 93.81 220 LEU A C 1
ATOM 1733 O O . LEU A 1 220 ? 4.076 6.258 -8.655 1.00 93.81 220 LEU A O 1
ATOM 1737 N N . VAL A 1 221 ? 3.558 4.372 -9.765 1.00 93.69 221 VAL A N 1
ATOM 1738 C CA . VAL A 1 221 ? 2.477 3.980 -8.846 1.00 93.69 221 VAL A CA 1
ATOM 1739 C C . VAL A 1 221 ? 3.028 3.837 -7.431 1.00 93.69 221 VAL A C 1
ATOM 1741 O O . VAL A 1 221 ? 2.477 4.441 -6.517 1.00 93.69 221 VAL A O 1
ATOM 1744 N N . ILE A 1 222 ? 4.125 3.100 -7.241 1.00 92.00 222 ILE A N 1
ATOM 1745 C CA . ILE A 1 222 ? 4.711 2.872 -5.913 1.00 92.00 222 ILE A CA 1
ATOM 1746 C C . ILE A 1 222 ? 5.170 4.189 -5.275 1.00 92.00 222 ILE A C 1
ATOM 1748 O O . ILE A 1 222 ? 4.866 4.441 -4.110 1.00 92.00 222 ILE A O 1
ATOM 1752 N N . ILE A 1 223 ? 5.821 5.065 -6.046 1.00 88.94 223 ILE A N 1
ATOM 1753 C CA . ILE A 1 223 ? 6.245 6.384 -5.560 1.00 88.94 223 ILE A CA 1
ATOM 1754 C C . ILE A 1 223 ? 5.033 7.203 -5.107 1.00 88.94 223 ILE A C 1
ATOM 1756 O O . ILE A 1 223 ? 5.041 7.760 -4.007 1.00 88.94 223 ILE A O 1
ATOM 1760 N N . PHE A 1 224 ? 3.968 7.239 -5.913 1.00 85.12 224 PHE A N 1
ATOM 1761 C CA . PHE A 1 224 ? 2.757 8.003 -5.606 1.00 85.12 224 PHE A CA 1
ATOM 1762 C C . PHE A 1 224 ? 1.898 7.386 -4.501 1.00 85.12 224 PHE A C 1
ATOM 1764 O O . PHE A 1 224 ? 1.093 8.076 -3.885 1.00 85.12 224 PHE A O 1
ATOM 1771 N N . GLN A 1 225 ? 2.085 6.112 -4.175 1.00 78.81 225 GLN A N 1
ATOM 1772 C CA . GLN A 1 225 ? 1.459 5.528 -2.992 1.00 78.81 225 GLN A CA 1
ATOM 1773 C C . GLN A 1 225 ? 2.036 6.075 -1.678 1.00 78.81 225 GLN A C 1
ATOM 1775 O O . GLN A 1 225 ? 1.372 5.959 -0.648 1.00 78.81 225 GLN A O 1
ATOM 1780 N N . GLY A 1 226 ? 3.239 6.660 -1.714 1.00 70.00 226 GLY A N 1
ATOM 1781 C CA . GLY A 1 226 ? 3.885 7.336 -0.588 1.00 70.00 226 GLY A CA 1
ATOM 1782 C C . GLY A 1 226 ? 3.660 8.852 -0.535 1.00 70.00 226 GLY A C 1
ATOM 1783 O O . GLY A 1 226 ? 4.281 9.512 0.298 1.00 70.00 226 GLY A O 1
ATOM 1784 N N . VAL A 1 227 ? 2.818 9.420 -1.413 1.00 69.25 227 VAL A N 1
ATOM 1785 C CA . VAL A 1 227 ? 2.477 10.857 -1.411 1.00 69.25 227 VAL A CA 1
ATOM 1786 C C . VAL A 1 227 ? 1.024 11.097 -0.990 1.00 69.25 227 VAL A C 1
ATOM 1788 O O . VAL A 1 227 ? 0.202 10.187 -0.963 1.00 69.25 227 VAL A O 1
ATOM 1791 N N . LEU A 1 228 ? 0.710 12.349 -0.651 1.00 59.06 228 LEU A N 1
ATOM 1792 C CA . LEU A 1 228 ? -0.578 12.756 -0.078 1.00 59.06 228 LEU A CA 1
ATOM 1793 C C . LEU A 1 228 ? -1.773 12.623 -1.043 1.00 59.06 228 LEU A C 1
ATOM 1795 O O . LEU A 1 228 ? -2.887 12.378 -0.591 1.00 59.06 228 LEU A O 1
ATOM 1799 N N . ASP A 1 229 ? -1.564 12.797 -2.355 1.00 66.06 229 ASP A N 1
ATOM 1800 C CA . ASP A 1 229 ? -2.617 12.641 -3.369 1.00 66.06 229 ASP A CA 1
ATOM 1801 C C . ASP A 1 229 ? -2.543 11.254 -4.032 1.00 66.06 229 ASP A C 1
ATOM 1803 O O . ASP A 1 229 ? -1.646 11.019 -4.844 1.00 66.06 229 ASP A O 1
ATOM 1807 N N . PRO A 1 230 ? -3.486 10.337 -3.751 1.00 65.50 230 PRO A N 1
ATOM 1808 C CA . PRO A 1 230 ? -3.466 8.992 -4.323 1.00 65.50 230 PRO A CA 1
ATOM 1809 C C . PRO A 1 230 ? -4.036 8.918 -5.748 1.00 65.50 230 PRO A C 1
ATOM 1811 O O . PRO A 1 230 ? -3.941 7.867 -6.387 1.00 65.50 230 PRO A O 1
ATOM 1814 N N . ARG A 1 231 ? -4.646 9.989 -6.280 1.00 72.56 231 ARG A N 1
ATOM 1815 C CA . ARG A 1 231 ? -5.332 9.947 -7.589 1.00 72.56 231 ARG A CA 1
ATOM 1816 C C . ARG A 1 231 ? -4.401 9.600 -8.759 1.00 72.56 231 ARG A C 1
ATOM 1818 O O . ARG A 1 231 ? -4.799 8.772 -9.582 1.00 72.56 231 ARG A O 1
ATOM 1825 N N . PRO A 1 232 ? -3.173 10.153 -8.854 1.00 82.31 232 PRO A N 1
ATOM 1826 C CA . PRO A 1 232 ? -2.228 9.738 -9.886 1.00 82.31 232 PRO A CA 1
ATOM 1827 C C . PRO A 1 232 ? -1.922 8.238 -9.813 1.00 82.31 232 PRO A C 1
ATOM 1829 O O . PRO A 1 232 ? -1.910 7.566 -10.843 1.00 82.31 232 PRO A O 1
ATOM 1832 N N . ALA A 1 233 ? -1.762 7.685 -8.603 1.00 85.69 233 ALA A N 1
ATOM 1833 C CA . ALA A 1 233 ? -1.526 6.256 -8.416 1.00 85.69 233 ALA A CA 1
ATOM 1834 C C . ALA A 1 233 ? -2.700 5.411 -8.942 1.00 85.69 233 ALA A C 1
ATOM 1836 O O . ALA A 1 233 ? -2.458 4.419 -9.624 1.00 85.69 233 ALA A O 1
ATOM 1837 N N . ALA A 1 234 ? -3.955 5.817 -8.714 1.00 86.62 234 ALA A N 1
ATOM 1838 C CA . ALA A 1 234 ? -5.141 5.109 -9.218 1.00 86.62 234 ALA A CA 1
ATOM 1839 C C . ALA A 1 234 ? -5.210 5.056 -10.752 1.00 86.62 234 ALA A C 1
ATOM 1841 O O . ALA A 1 234 ? -5.376 3.981 -11.336 1.00 86.62 234 ALA A O 1
ATOM 1842 N N . VAL A 1 235 ? -5.002 6.190 -11.426 1.00 89.50 235 VAL A N 1
ATOM 1843 C CA . VAL A 1 235 ? -5.027 6.254 -12.900 1.00 89.50 235 VAL A CA 1
ATOM 1844 C C . VAL A 1 235 ? -3.890 5.433 -13.518 1.00 89.50 235 VAL A C 1
ATOM 1846 O O . VAL A 1 235 ? -4.092 4.707 -14.500 1.00 89.50 235 VAL A O 1
ATOM 1849 N N . LEU A 1 236 ? -2.691 5.516 -12.940 1.00 92.25 236 LEU A N 1
ATOM 1850 C CA . LEU A 1 236 ? -1.540 4.749 -13.414 1.00 92.25 236 LEU A CA 1
ATOM 1851 C C . LEU A 1 236 ? -1.686 3.258 -13.139 1.00 92.25 236 LEU A C 1
ATOM 1853 O O . LEU A 1 236 ? -1.350 2.457 -14.007 1.00 92.25 236 LEU A O 1
ATOM 1857 N N . THR A 1 237 ? -2.276 2.886 -12.006 1.00 94.75 237 THR A N 1
ATOM 1858 C CA . THR A 1 237 ? -2.627 1.495 -11.703 1.00 94.75 237 THR A CA 1
ATOM 1859 C C . THR A 1 237 ? -3.576 0.952 -12.766 1.00 94.75 237 THR A C 1
ATOM 1861 O O . THR A 1 237 ? -3.298 -0.084 -13.365 1.00 94.75 237 THR A O 1
ATOM 1864 N N . ALA A 1 238 ? -4.624 1.698 -13.128 1.00 93.81 238 ALA A N 1
ATOM 1865 C CA . ALA A 1 238 ? -5.535 1.290 -14.197 1.00 93.81 238 ALA A CA 1
ATOM 1866 C C . ALA A 1 238 ? -4.848 1.125 -15.562 1.00 93.81 238 ALA A C 1
ATOM 1868 O O . ALA A 1 238 ? -5.194 0.233 -16.345 1.00 93.81 238 ALA A O 1
ATOM 1869 N N . THR A 1 239 ? -3.858 1.968 -15.847 1.00 93.75 239 THR A N 1
ATOM 1870 C CA . THR A 1 239 ? -3.037 1.867 -17.059 1.00 93.75 239 THR A CA 1
ATOM 1871 C C . THR A 1 239 ? -2.154 0.620 -17.021 1.00 93.75 239 THR A C 1
ATOM 1873 O O . THR A 1 239 ? -2.143 -0.148 -17.986 1.00 93.75 239 THR A O 1
ATOM 1876 N N . ALA A 1 240 ? -1.480 0.371 -15.897 1.00 96.00 240 ALA A N 1
ATOM 1877 C CA . ALA A 1 240 ? -0.624 -0.789 -15.685 1.00 96.00 240 ALA A CA 1
ATOM 1878 C C . ALA A 1 240 ? -1.398 -2.106 -15.827 1.00 96.00 240 ALA A C 1
ATOM 1880 O O . ALA A 1 240 ? -0.972 -2.984 -16.578 1.00 96.00 240 ALA A O 1
ATOM 1881 N N . VAL A 1 241 ? -2.584 -2.210 -15.215 1.00 96.38 241 VAL A N 1
ATOM 1882 C CA . VAL A 1 241 ? -3.459 -3.389 -15.337 1.00 96.38 241 VAL A CA 1
ATOM 1883 C C . VAL A 1 241 ? -3.793 -3.665 -16.808 1.00 96.38 241 VAL A C 1
ATOM 1885 O O . VAL A 1 241 ? -3.638 -4.789 -17.290 1.00 96.38 241 VAL A O 1
ATOM 1888 N N . LYS A 1 242 ? -4.195 -2.637 -17.568 1.00 94.00 242 LYS A N 1
ATOM 1889 C CA . LYS A 1 242 ? -4.515 -2.790 -18.999 1.00 94.00 242 LYS A CA 1
ATOM 1890 C C . LYS A 1 242 ? -3.312 -3.238 -19.831 1.00 94.00 242 LYS A C 1
ATOM 1892 O O . LYS A 1 242 ? -3.489 -4.037 -20.751 1.00 94.00 242 LYS A O 1
ATOM 1897 N N . LEU A 1 243 ? -2.116 -2.731 -19.538 1.00 94.38 243 LEU A N 1
ATOM 1898 C CA . LEU A 1 243 ? -0.885 -3.137 -20.221 1.00 94.38 243 LEU A CA 1
ATOM 1899 C C . LEU A 1 243 ? -0.498 -4.579 -19.874 1.00 94.38 243 LEU A C 1
ATOM 1901 O O . LEU A 1 243 ? -0.212 -5.357 -20.784 1.00 94.38 243 LEU A O 1
ATOM 1905 N N . ALA A 1 244 ? -0.588 -4.970 -18.601 1.00 95.88 244 ALA A N 1
ATOM 1906 C CA . ALA A 1 244 ? -0.313 -6.335 -18.155 1.00 95.88 244 ALA A CA 1
ATOM 1907 C C . ALA A 1 244 ? -1.211 -7.365 -18.867 1.00 95.88 244 ALA A C 1
ATOM 1909 O O . ALA A 1 244 ? -0.722 -8.382 -19.368 1.00 95.88 244 ALA A O 1
ATOM 1910 N N . HIS A 1 245 ? -2.511 -7.074 -18.997 1.00 94.50 245 HIS A N 1
ATOM 1911 C CA . HIS A 1 245 ? -3.453 -7.912 -19.755 1.00 94.50 245 HIS A CA 1
ATOM 1912 C C . HIS A 1 245 ? -3.167 -7.919 -21.261 1.00 94.50 245 HIS A C 1
ATOM 1914 O O . HIS A 1 245 ? -3.204 -8.976 -21.890 1.00 94.50 245 HIS A O 1
ATOM 1920 N N . ARG A 1 246 ? -2.832 -6.768 -21.860 1.00 92.06 246 ARG A N 1
ATOM 1921 C CA . ARG A 1 246 ? -2.476 -6.679 -23.291 1.00 92.06 246 ARG A CA 1
ATOM 1922 C C . ARG A 1 246 ? -1.252 -7.531 -23.626 1.00 92.06 246 ARG A C 1
ATOM 1924 O O . ARG A 1 246 ? -1.236 -8.216 -24.647 1.00 92.06 246 ARG A O 1
ATOM 1931 N N . MET A 1 247 ? -0.273 -7.539 -22.726 1.00 92.94 247 MET A N 1
ATOM 1932 C CA . MET A 1 247 ? 0.928 -8.372 -22.796 1.00 92.94 247 MET A CA 1
ATOM 1933 C C . MET A 1 247 ? 0.680 -9.840 -22.408 1.00 92.94 247 MET A C 1
ATOM 1935 O O . MET A 1 247 ? 1.597 -10.657 -22.507 1.00 92.94 247 MET A O 1
ATOM 1939 N N . LYS A 1 248 ? -0.548 -10.181 -21.988 1.00 94.62 248 LYS A N 1
ATOM 1940 C CA . LYS A 1 248 ? -0.972 -11.508 -21.521 1.00 94.62 248 LYS A CA 1
ATOM 1941 C C . LYS A 1 248 ? -0.133 -12.041 -20.356 1.00 94.62 248 LYS A C 1
ATOM 1943 O O . LYS A 1 248 ? 0.064 -13.252 -20.259 1.00 94.62 248 LYS A O 1
ATOM 1948 N N . LEU A 1 249 ? 0.349 -11.158 -19.473 1.00 95.44 249 LEU A N 1
ATOM 1949 C CA . LEU A 1 249 ? 1.150 -11.561 -18.305 1.00 95.44 249 LEU A CA 1
ATOM 1950 C C . LEU A 1 249 ? 0.345 -12.435 -17.330 1.00 95.44 249 LEU A C 1
ATOM 1952 O O . LEU A 1 249 ? 0.901 -13.266 -16.625 1.00 95.44 249 LEU A O 1
ATOM 1956 N N . ASN A 1 250 ? -0.980 -12.293 -17.346 1.00 95.19 250 ASN A N 1
ATOM 1957 C CA . ASN A 1 250 ? -1.935 -13.075 -16.566 1.00 95.19 250 ASN A CA 1
ATOM 1958 C C . ASN A 1 250 ? -2.143 -14.516 -17.070 1.00 95.19 250 ASN A C 1
ATOM 1960 O O . ASN A 1 250 ? -2.936 -15.248 -16.480 1.00 95.19 250 ASN A O 1
ATOM 1964 N N . SER A 1 251 ? -1.506 -14.945 -18.169 1.00 94.75 251 SER A N 1
ATOM 1965 C CA . SER A 1 251 ? -1.764 -16.254 -18.785 1.00 94.75 251 SER A CA 1
ATOM 1966 C C . SER A 1 251 ? -0.488 -16.994 -19.178 1.00 94.75 251 SER A C 1
ATOM 1968 O O . SER A 1 251 ? 0.375 -16.449 -19.862 1.00 94.75 251 SER A O 1
ATOM 1970 N N . LYS A 1 252 ? -0.446 -18.309 -18.908 1.00 90.50 252 LYS A N 1
ATOM 1971 C CA . LYS A 1 252 ? 0.610 -19.223 -19.396 1.00 90.50 252 LYS A CA 1
ATOM 1972 C C . LYS A 1 252 ? 0.793 -19.166 -20.922 1.00 90.50 252 LYS A C 1
ATOM 1974 O O . LYS A 1 252 ? 1.878 -19.441 -21.426 1.00 90.50 252 LYS A O 1
ATOM 1979 N N . GLN A 1 253 ? -0.238 -18.780 -21.684 1.00 88.50 253 GLN A N 1
ATOM 1980 C CA . GLN A 1 253 ? -0.110 -18.590 -23.134 1.00 88.50 253 GLN A CA 1
ATOM 1981 C C . GLN A 1 253 ? 0.798 -17.412 -23.508 1.00 88.50 253 GLN A C 1
ATOM 1983 O O . GLN A 1 253 ? 1.510 -17.507 -24.506 1.00 88.50 253 GLN A O 1
ATOM 1988 N N . GLY A 1 254 ? 0.792 -16.331 -22.719 1.00 86.12 254 GLY A N 1
ATOM 1989 C CA . GLY A 1 254 ? 1.650 -15.160 -22.922 1.00 86.12 254 GLY A CA 1
ATOM 1990 C C . GLY A 1 254 ? 3.136 -15.435 -22.680 1.00 86.12 254 GLY A C 1
ATOM 1991 O O . GLY A 1 254 ? 3.970 -14.593 -23.000 1.00 86.12 254 GLY A O 1
ATOM 1992 N N . HIS A 1 255 ? 3.464 -16.612 -22.137 1.00 88.69 255 HIS A N 1
ATOM 1993 C CA . HIS A 1 255 ? 4.817 -17.046 -21.780 1.00 88.69 255 HIS A CA 1
ATOM 1994 C C . HIS A 1 255 ? 5.422 -18.041 -22.784 1.00 88.69 255 HIS A C 1
ATOM 1996 O O . HIS A 1 255 ? 6.582 -18.428 -22.659 1.00 88.69 255 HIS A O 1
ATOM 2002 N N . LYS A 1 256 ? 4.662 -18.470 -23.801 1.00 89.12 256 LYS A N 1
ATOM 2003 C CA . LYS A 1 256 ? 5.150 -19.428 -24.802 1.00 89.12 256 LYS A CA 1
ATOM 2004 C C . LYS A 1 256 ? 6.294 -18.831 -25.627 1.00 89.12 256 LYS A C 1
ATOM 2006 O O . LYS A 1 256 ? 6.141 -17.762 -26.207 1.00 89.12 256 LYS A O 1
ATOM 2011 N N . GLY A 1 257 ? 7.400 -19.569 -25.734 1.00 89.12 257 GLY A N 1
ATOM 2012 C CA . GLY A 1 257 ? 8.562 -19.173 -26.539 1.00 89.12 257 GLY A CA 1
ATOM 2013 C C . GLY A 1 257 ? 9.454 -18.106 -25.895 1.00 89.12 257 GLY A C 1
ATOM 2014 O O . GLY A 1 257 ? 10.301 -17.545 -26.580 1.00 89.12 257 GLY A O 1
ATOM 2015 N N . ILE A 1 258 ? 9.264 -17.823 -24.604 1.00 90.44 258 ILE A N 1
ATOM 2016 C CA . ILE A 1 258 ? 10.087 -16.903 -23.812 1.00 90.44 258 ILE A CA 1
ATOM 2017 C C . ILE A 1 258 ? 11.007 -17.732 -22.906 1.00 90.44 258 ILE A C 1
ATOM 2019 O O . ILE A 1 258 ? 10.632 -18.826 -22.485 1.00 90.44 258 ILE A O 1
ATOM 2023 N N . SER A 1 259 ? 12.219 -17.239 -22.635 1.00 91.12 259 SER A N 1
ATOM 2024 C CA . SER A 1 259 ? 13.149 -17.895 -21.710 1.00 91.12 259 SER A CA 1
ATOM 2025 C C . SER A 1 259 ? 12.585 -17.941 -20.290 1.00 91.12 259 SER A C 1
ATOM 2027 O O . SER A 1 259 ? 11.827 -17.065 -19.884 1.00 91.12 259 SER A O 1
ATOM 2029 N N . GLU A 1 260 ? 12.984 -18.942 -19.510 1.00 87.25 260 GLU A N 1
ATOM 2030 C CA . GLU A 1 260 ? 12.500 -19.132 -18.138 1.00 87.25 260 GLU A CA 1
ATOM 2031 C C . GLU A 1 260 ? 12.745 -17.905 -17.246 1.00 87.25 260 GLU A C 1
ATOM 2033 O O . GLU A 1 260 ? 11.815 -17.423 -16.605 1.00 87.25 260 GLU A O 1
ATOM 2038 N N . ALA A 1 261 ? 13.942 -17.311 -17.312 1.00 85.31 261 ALA A N 1
ATOM 2039 C CA . ALA A 1 261 ? 14.271 -16.085 -16.581 1.00 85.31 261 ALA A CA 1
ATOM 2040 C C . ALA A 1 261 ? 13.339 -14.907 -16.936 1.00 85.31 261 ALA A C 1
ATOM 2042 O O . ALA A 1 261 ? 12.847 -14.203 -16.056 1.00 85.31 261 ALA A O 1
ATOM 2043 N N . ALA A 1 262 ? 13.026 -14.719 -18.223 1.00 88.69 262 ALA A N 1
ATOM 2044 C CA . ALA A 1 262 ? 12.122 -13.655 -18.661 1.00 88.69 262 ALA A CA 1
ATOM 2045 C C . ALA A 1 262 ? 10.646 -13.963 -18.345 1.00 88.69 262 ALA A C 1
ATOM 2047 O O . ALA A 1 262 ? 9.845 -13.044 -18.156 1.00 88.69 262 ALA A O 1
ATOM 2048 N N . VAL A 1 263 ? 10.261 -15.242 -18.274 1.00 90.31 263 VAL A N 1
ATOM 2049 C CA . VAL A 1 263 ? 8.944 -15.656 -17.768 1.00 90.31 263 VAL A CA 1
ATOM 2050 C C . VAL A 1 263 ? 8.816 -15.334 -16.282 1.00 90.31 263 VAL A C 1
ATOM 2052 O O . VAL A 1 263 ? 7.759 -14.860 -15.863 1.00 90.31 263 VAL A O 1
ATOM 2055 N N . GLU A 1 264 ? 9.872 -15.546 -15.500 1.00 88.38 264 GLU A N 1
ATOM 2056 C CA . GLU A 1 264 ? 9.852 -15.234 -14.074 1.00 88.38 264 GLU A CA 1
ATOM 2057 C C . GLU A 1 264 ? 9.780 -13.724 -13.826 1.00 88.38 264 GLU A C 1
ATOM 2059 O O . GLU A 1 264 ? 8.927 -13.269 -13.067 1.00 88.38 264 GLU A O 1
ATOM 2064 N N . GLU A 1 265 ? 10.550 -12.911 -14.555 1.00 90.56 265 GLU A N 1
ATOM 2065 C CA . GLU A 1 265 ? 10.415 -11.449 -14.487 1.00 90.56 265 GLU A CA 1
ATOM 2066 C C . GLU A 1 265 ? 8.979 -10.989 -14.802 1.00 90.56 265 GLU A C 1
ATOM 2068 O O . GLU A 1 265 ? 8.383 -10.219 -14.047 1.00 90.56 265 GLU A O 1
ATOM 2073 N N . ARG A 1 266 ? 8.374 -11.524 -15.870 1.00 94.19 266 ARG A N 1
ATOM 2074 C CA . ARG A 1 266 ? 6.977 -11.243 -16.243 1.00 94.19 266 ARG A CA 1
ATOM 2075 C C . ARG A 1 266 ? 5.977 -11.640 -15.159 1.00 94.19 266 ARG A C 1
ATOM 2077 O O . ARG A 1 266 ? 5.021 -10.899 -14.920 1.00 94.19 266 ARG A O 1
ATOM 2084 N N . ARG A 1 267 ? 6.195 -12.785 -14.507 1.00 93.75 267 ARG A N 1
ATOM 2085 C CA . ARG A 1 267 ? 5.369 -13.266 -13.393 1.00 93.75 267 ARG A CA 1
ATOM 2086 C C . ARG A 1 267 ? 5.465 -12.316 -12.200 1.00 93.75 267 ARG A C 1
ATOM 2088 O O . ARG A 1 267 ? 4.426 -11.913 -11.677 1.00 93.75 267 ARG A O 1
ATOM 2095 N N . ARG A 1 268 ? 6.678 -11.904 -11.814 1.00 94.06 268 ARG A N 1
ATOM 2096 C CA . ARG A 1 268 ? 6.904 -10.932 -10.727 1.00 94.06 268 ARG A CA 1
ATOM 2097 C C . ARG A 1 268 ? 6.196 -9.607 -11.013 1.00 94.06 268 ARG A C 1
ATOM 2099 O O . ARG A 1 268 ? 5.416 -9.143 -10.183 1.00 94.06 268 ARG A O 1
ATOM 2106 N N . VAL A 1 269 ? 6.363 -9.055 -12.218 1.00 96.44 269 VAL A N 1
ATOM 2107 C CA . VAL A 1 269 ? 5.709 -7.803 -12.644 1.00 96.44 269 VAL A CA 1
ATOM 2108 C C . VAL A 1 269 ? 4.178 -7.914 -12.620 1.00 96.44 269 VAL A C 1
ATOM 2110 O O . VAL A 1 269 ? 3.500 -6.985 -12.172 1.00 96.44 269 VAL A O 1
ATOM 2113 N N . PHE A 1 270 ? 3.612 -9.050 -13.043 1.00 97.38 270 PHE A N 1
ATOM 2114 C CA . PHE A 1 270 ? 2.170 -9.282 -12.947 1.00 97.38 270 PHE A CA 1
ATOM 2115 C C . PHE A 1 270 ? 1.676 -9.250 -11.498 1.00 97.38 270 PHE A C 1
ATOM 2117 O O . PHE A 1 270 ? 0.724 -8.533 -11.199 1.00 97.38 270 PHE A O 1
ATOM 2124 N N . TRP A 1 271 ? 2.324 -9.985 -10.592 1.00 97.12 271 TRP A N 1
ATOM 2125 C CA . TRP A 1 271 ? 1.891 -10.047 -9.194 1.00 97.12 271 TRP A CA 1
ATOM 2126 C C . TRP A 1 271 ? 2.100 -8.724 -8.450 1.00 97.12 271 TRP A C 1
ATOM 2128 O O . TRP A 1 271 ? 1.254 -8.353 -7.639 1.00 97.12 271 TRP A O 1
ATOM 2138 N N . ILE A 1 272 ? 3.139 -7.951 -8.785 1.00 97.44 272 ILE A N 1
ATOM 2139 C CA . ILE A 1 272 ? 3.286 -6.564 -8.313 1.00 97.44 272 ILE A CA 1
ATOM 2140 C C . ILE A 1 272 ? 2.098 -5.714 -8.789 1.00 97.44 272 ILE A C 1
ATOM 2142 O O . ILE A 1 272 ? 1.488 -5.010 -7.986 1.00 97.44 272 ILE A O 1
ATOM 2146 N N . THR A 1 273 ? 1.710 -5.824 -10.065 1.00 98.06 273 THR A N 1
ATOM 2147 C CA . THR A 1 273 ? 0.530 -5.119 -10.604 1.00 98.06 273 THR A CA 1
ATOM 2148 C C . THR A 1 273 ? -0.749 -5.531 -9.868 1.00 98.06 273 THR A C 1
ATOM 2150 O O . THR A 1 273 ? -1.535 -4.672 -9.471 1.00 98.06 273 THR A O 1
ATOM 2153 N N . TYR A 1 274 ? -0.930 -6.833 -9.627 1.00 97.88 274 TYR A N 1
ATOM 2154 C CA . TYR A 1 274 ? -2.060 -7.389 -8.884 1.00 97.88 274 TYR A CA 1
ATOM 2155 C C . TYR A 1 274 ? -2.149 -6.807 -7.468 1.00 97.88 274 TYR A C 1
ATOM 2157 O O . TYR A 1 274 ? -3.227 -6.377 -7.066 1.00 97.88 274 TYR A O 1
ATOM 2165 N N . ILE A 1 275 ? -1.034 -6.751 -6.731 1.00 97.06 275 ILE A N 1
ATOM 2166 C CA . ILE A 1 275 ? -0.985 -6.198 -5.369 1.00 97.06 275 ILE A CA 1
ATOM 2167 C C . ILE A 1 275 ? -1.343 -4.707 -5.383 1.00 97.06 275 ILE A C 1
ATOM 2169 O O . ILE A 1 275 ? -2.235 -4.284 -4.647 1.00 97.06 275 ILE A O 1
ATOM 2173 N N . LEU A 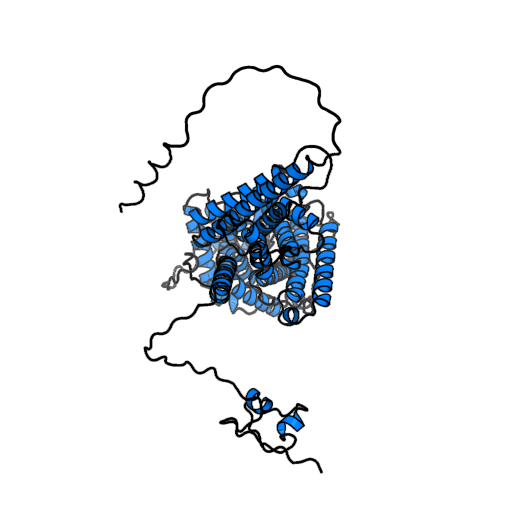1 276 ? -0.711 -3.921 -6.261 1.00 95.69 276 LEU A N 1
ATOM 2174 C CA . LEU A 1 276 ? -0.932 -2.473 -6.327 1.00 95.69 276 LEU A CA 1
ATOM 2175 C C . LEU A 1 276 ? -2.372 -2.112 -6.732 1.00 95.69 276 LEU A C 1
ATOM 2177 O O . LEU A 1 276 ? -2.899 -1.111 -6.246 1.00 95.69 276 LEU A O 1
ATOM 2181 N N . ASP A 1 277 ? -3.023 -2.931 -7.563 1.00 96.38 277 ASP A N 1
ATOM 2182 C CA . ASP A 1 277 ? -4.444 -2.811 -7.923 1.00 96.38 277 ASP A CA 1
ATOM 2183 C C . ASP A 1 277 ? -5.360 -2.895 -6.690 1.00 96.38 277 ASP A C 1
ATOM 2185 O O . ASP A 1 277 ? -6.195 -2.009 -6.485 1.00 96.38 277 ASP A O 1
ATOM 2189 N N . ARG A 1 278 ? -5.153 -3.873 -5.793 1.00 94.62 278 ARG A N 1
ATOM 2190 C CA . ARG A 1 278 ? -5.959 -3.977 -4.557 1.00 94.62 278 ARG A CA 1
ATOM 2191 C C . ARG A 1 278 ? -5.566 -2.949 -3.505 1.00 94.62 278 ARG A C 1
ATOM 2193 O O . ARG A 1 278 ? -6.452 -2.363 -2.883 1.00 94.62 278 ARG A O 1
ATOM 2200 N N . ASP A 1 279 ? -4.274 -2.674 -3.343 1.00 90.06 279 ASP A N 1
ATOM 2201 C CA . ASP A 1 279 ? -3.800 -1.630 -2.429 1.00 90.06 279 ASP A CA 1
ATOM 2202 C C . ASP A 1 279 ? -4.402 -0.264 -2.791 1.00 90.06 279 ASP A C 1
ATOM 2204 O O . ASP A 1 279 ? -4.744 0.538 -1.915 1.00 90.06 279 ASP A O 1
ATOM 2208 N N . THR A 1 280 ? -4.526 0.025 -4.087 1.00 86.56 280 THR A N 1
ATOM 2209 C CA . THR A 1 280 ? -5.123 1.273 -4.570 1.00 86.56 280 THR A CA 1
ATOM 2210 C C . THR A 1 280 ? -6.645 1.244 -4.445 1.00 86.56 280 THR A C 1
ATOM 2212 O O . THR A 1 280 ? -7.222 2.202 -3.931 1.00 86.56 280 THR A O 1
ATOM 2215 N N . SER A 1 281 ? -7.287 0.125 -4.795 1.00 86.94 281 SER A N 1
ATOM 2216 C CA . SER A 1 281 ? -8.732 -0.092 -4.642 1.00 86.94 281 SER A CA 1
ATOM 2217 C C . SER A 1 281 ? -9.218 0.124 -3.204 1.00 86.94 281 SER A C 1
ATOM 2219 O O . SER A 1 281 ? -10.132 0.918 -2.977 1.00 86.94 281 SER A O 1
ATOM 2221 N N . VAL A 1 282 ? -8.582 -0.499 -2.205 1.00 81.62 282 VAL A N 1
ATOM 2222 C CA . VAL A 1 282 ? -8.991 -0.382 -0.790 1.00 81.62 282 VAL A CA 1
ATOM 2223 C C . VAL A 1 282 ? -8.778 1.032 -0.242 1.00 81.62 282 VAL A C 1
ATOM 2225 O O . VAL A 1 282 ? -9.569 1.515 0.581 1.00 81.62 282 VAL A O 1
ATOM 2228 N N . ARG A 1 283 ? -7.723 1.722 -0.690 1.00 75.94 283 ARG A N 1
ATOM 2229 C CA . ARG A 1 283 ? -7.450 3.107 -0.280 1.00 75.94 283 ARG A CA 1
ATOM 2230 C C . ARG A 1 283 ? -8.427 4.095 -0.902 1.00 75.94 283 ARG A C 1
ATOM 2232 O O . ARG A 1 283 ? -9.016 4.880 -0.163 1.00 75.94 283 ARG A O 1
ATOM 2239 N N . ALA A 1 284 ? -8.633 4.019 -2.214 1.00 76.31 284 ALA A N 1
ATOM 2240 C CA . ALA A 1 284 ? -9.521 4.916 -2.951 1.00 76.31 284 ALA A CA 1
ATOM 2241 C C . ALA A 1 284 ? -11.013 4.552 -2.812 1.00 76.31 284 ALA A C 1
ATOM 2243 O O . ALA A 1 284 ? -11.877 5.368 -3.121 1.00 76.31 284 ALA A O 1
ATOM 2244 N N . ARG A 1 285 ? -11.329 3.342 -2.324 1.00 78.44 285 ARG A N 1
ATOM 2245 C CA . ARG A 1 285 ? -12.672 2.725 -2.354 1.00 78.44 285 ARG A CA 1
ATOM 2246 C C . ARG A 1 285 ? -13.241 2.615 -3.772 1.00 78.44 285 ARG A C 1
ATOM 2248 O O . ARG A 1 285 ? -14.449 2.719 -3.988 1.00 78.44 285 ARG A O 1
ATOM 2255 N N . GLU A 1 286 ? -12.364 2.361 -4.731 1.00 84.25 286 GLU A N 1
ATOM 2256 C CA . GLU A 1 286 ? -12.699 2.158 -6.139 1.00 84.25 286 GLU A CA 1
ATOM 2257 C C . GLU A 1 286 ? -12.583 0.672 -6.500 1.00 84.25 286 GLU A C 1
ATOM 2259 O O . GLU A 1 286 ? -11.811 -0.037 -5.856 1.00 84.25 286 GLU A O 1
ATOM 2264 N N . PRO A 1 287 ? -13.332 0.165 -7.496 1.00 89.44 287 PRO A N 1
ATOM 2265 C CA . PRO A 1 287 ? -13.201 -1.225 -7.923 1.00 89.44 287 PRO A CA 1
ATOM 2266 C C . PRO A 1 287 ? -11.779 -1.542 -8.389 1.00 89.44 287 PRO A C 1
ATOM 2268 O O . PRO A 1 287 ? -11.216 -0.804 -9.198 1.00 89.44 287 PRO A O 1
ATOM 2271 N N . TYR A 1 288 ? -11.227 -2.661 -7.921 1.00 94.19 288 TYR A N 1
ATOM 2272 C CA . TYR A 1 288 ? -10.025 -3.243 -8.516 1.00 94.19 288 TYR A CA 1
ATOM 2273 C C . TYR A 1 288 ? -10.338 -3.788 -9.920 1.00 94.19 288 TYR A C 1
ATOM 2275 O O . TYR A 1 288 ? -11.497 -4.039 -10.271 1.00 94.19 288 TYR A O 1
ATOM 2283 N N . LEU A 1 289 ? -9.309 -3.948 -10.750 1.00 95.00 289 LEU A N 1
ATOM 2284 C CA . LEU A 1 289 ? -9.473 -4.194 -12.185 1.00 95.00 289 LEU A CA 1
ATOM 2285 C C . LEU A 1 289 ? -9.071 -5.599 -12.630 1.00 95.00 289 LEU A C 1
ATOM 2287 O O . LEU A 1 289 ? -9.643 -6.115 -13.594 1.00 95.00 289 LEU A O 1
ATOM 2291 N N . HIS A 1 290 ? -8.103 -6.240 -11.973 1.00 94.56 290 HIS A N 1
ATOM 2292 C CA . HIS A 1 290 ? -7.841 -7.652 -12.243 1.00 94.56 290 HIS A CA 1
ATOM 2293 C C . HIS A 1 290 ? -8.947 -8.492 -11.625 1.00 94.56 290 HIS A C 1
ATOM 2295 O O . HIS A 1 290 ? -9.070 -8.554 -10.407 1.00 94.56 290 HIS A O 1
ATOM 2301 N N . ARG A 1 291 ? -9.706 -9.197 -12.452 1.00 93.06 291 ARG A N 1
ATOM 2302 C CA . ARG A 1 291 ? -10.623 -10.221 -11.969 1.00 93.06 291 ARG A CA 1
ATOM 2303 C C . ARG A 1 291 ? -9.857 -11.508 -11.727 1.00 93.06 291 ARG A C 1
ATOM 2305 O O . ARG A 1 291 ? -9.105 -11.930 -12.603 1.00 93.06 291 ARG A O 1
ATOM 2312 N N . ASP A 1 292 ? -10.077 -12.137 -10.580 1.00 93.06 292 ASP A N 1
ATOM 2313 C CA . ASP A 1 292 ? -9.379 -13.373 -10.216 1.00 93.06 292 ASP A CA 1
ATOM 2314 C C . ASP A 1 292 ? -9.682 -14.509 -11.215 1.00 93.06 292 ASP A C 1
ATOM 2316 O O . ASP A 1 292 ? -8.809 -15.322 -11.507 1.00 93.06 292 ASP A O 1
ATOM 2320 N N . GLU A 1 293 ? -10.874 -14.516 -11.828 1.00 93.56 293 GLU A N 1
ATOM 2321 C CA . GLU A 1 293 ? -11.247 -15.489 -12.871 1.00 93.56 293 GLU A CA 1
ATOM 2322 C C . GLU A 1 293 ? -10.406 -15.380 -14.154 1.00 93.56 293 GLU A C 1
ATOM 2324 O O . GLU A 1 293 ? -10.316 -16.344 -14.915 1.00 93.56 293 GLU A O 1
ATOM 2329 N N . ASP A 1 294 ? -9.795 -14.218 -14.403 1.00 94.00 294 ASP A N 1
ATOM 2330 C CA . ASP A 1 294 ? -8.985 -13.954 -15.594 1.00 94.00 294 ASP A CA 1
ATOM 2331 C C . ASP A 1 294 ? -7.489 -14.253 -15.358 1.00 94.00 294 ASP A C 1
ATOM 2333 O O . ASP A 1 294 ? -6.645 -13.931 -16.201 1.00 94.00 294 ASP A O 1
ATOM 2337 N N . ILE A 1 295 ? -7.129 -14.861 -14.222 1.00 95.19 295 ILE A N 1
ATOM 2338 C CA . ILE A 1 295 ? -5.743 -15.164 -13.844 1.00 95.19 295 ILE A CA 1
ATOM 2339 C C . ILE A 1 295 ? -5.476 -16.659 -14.035 1.00 95.19 295 ILE A C 1
ATOM 2341 O O . ILE A 1 295 ? -6.004 -17.508 -13.328 1.00 95.19 295 ILE A O 1
ATOM 2345 N N . GLY A 1 296 ? -4.629 -16.984 -15.013 1.00 93.12 296 GLY A N 1
ATOM 2346 C CA . GLY A 1 296 ? -4.250 -18.356 -15.365 1.00 93.12 296 GLY A CA 1
ATOM 2347 C C . GLY A 1 296 ? -2.796 -18.704 -15.048 1.00 93.12 296 GLY A C 1
ATOM 2348 O O . GLY A 1 296 ? -2.264 -19.653 -15.631 1.00 93.12 296 GLY A O 1
ATOM 2349 N N . ILE A 1 297 ? -2.129 -17.911 -14.208 1.00 92.12 297 ILE A N 1
ATOM 2350 C CA . ILE A 1 297 ? -0.754 -18.146 -13.755 1.00 92.12 297 ILE A CA 1
ATOM 2351 C C . ILE A 1 297 ? -0.735 -18.451 -12.262 1.00 92.12 297 ILE A C 1
ATOM 2353 O O . ILE A 1 297 ? -1.593 -17.994 -11.512 1.00 92.12 297 ILE A O 1
ATOM 2357 N N . ASP A 1 298 ? 0.259 -19.228 -11.852 1.00 88.94 298 ASP A N 1
ATOM 2358 C CA . ASP A 1 298 ? 0.420 -19.626 -10.462 1.00 88.94 298 ASP A CA 1
ATOM 2359 C C . ASP A 1 298 ? 0.979 -18.446 -9.642 1.00 88.94 298 ASP A C 1
ATOM 2361 O O . ASP A 1 298 ? 1.657 -17.557 -10.180 1.00 88.94 298 ASP A O 1
ATOM 2365 N N . MET A 1 299 ? 0.674 -18.428 -8.342 1.00 85.69 299 MET A N 1
ATOM 2366 C CA . MET A 1 299 ? 1.268 -17.471 -7.401 1.00 85.69 299 MET A CA 1
ATOM 2367 C C . MET A 1 299 ? 2.805 -17.566 -7.421 1.00 85.69 299 MET A C 1
ATOM 2369 O O . MET A 1 299 ? 3.342 -18.606 -7.823 1.00 85.69 299 MET A O 1
ATOM 2373 N N . PRO A 1 300 ? 3.529 -16.500 -7.019 1.00 80.88 300 PRO A N 1
ATOM 2374 C CA . PRO A 1 300 ? 4.975 -16.570 -6.826 1.00 80.88 300 PRO A CA 1
ATOM 2375 C C . PRO A 1 300 ? 5.327 -17.723 -5.884 1.00 80.88 300 PRO A C 1
ATOM 2377 O O . PRO A 1 300 ? 4.504 -18.123 -5.061 1.00 80.88 300 PRO A O 1
ATOM 2380 N N . ASP A 1 301 ? 6.524 -18.270 -6.067 1.00 69.00 301 ASP A N 1
ATOM 2381 C CA . ASP A 1 301 ? 6.907 -19.590 -5.577 1.00 69.00 301 ASP A CA 1
ATOM 2382 C C . ASP A 1 301 ? 6.525 -19.847 -4.104 1.00 69.00 301 ASP A C 1
ATOM 2384 O O . ASP A 1 301 ? 6.900 -19.103 -3.196 1.00 69.00 301 ASP A O 1
ATOM 2388 N N . GLN A 1 302 ? 5.772 -20.929 -3.891 1.00 54.59 302 GLN A N 1
ATOM 2389 C CA . GLN A 1 302 ? 5.402 -21.455 -2.572 1.00 54.59 302 GLN A CA 1
ATOM 2390 C C . GLN A 1 302 ? 6.392 -22.522 -2.083 1.00 54.59 302 GLN A C 1
ATOM 2392 O O . GLN A 1 302 ? 6.211 -23.061 -0.990 1.00 54.59 302 GLN A O 1
ATOM 2397 N N . SER A 1 303 ? 7.406 -22.870 -2.885 1.00 49.09 303 SER A N 1
ATOM 2398 C CA . SER A 1 303 ? 8.295 -23.983 -2.580 1.00 49.09 303 SER A CA 1
ATOM 2399 C C . SER A 1 303 ? 9.126 -23.732 -1.309 1.00 49.09 303 SER A C 1
ATOM 2401 O O . SER A 1 303 ? 9.798 -22.710 -1.105 1.00 49.09 303 SER A O 1
ATOM 2403 N N . THR A 1 304 ? 9.058 -24.712 -0.410 1.00 42.91 304 THR A N 1
ATOM 2404 C CA . THR A 1 304 ? 9.869 -24.829 0.810 1.00 42.91 304 THR A CA 1
ATOM 2405 C C . THR A 1 304 ? 11.315 -25.238 0.525 1.00 42.91 304 THR A C 1
ATOM 2407 O O . THR A 1 304 ? 12.145 -25.211 1.433 1.00 42.91 304 THR A O 1
ATOM 2410 N N . ASP A 1 305 ? 11.642 -25.581 -0.721 1.00 40.16 305 ASP A N 1
ATOM 2411 C CA . ASP A 1 305 ? 12.905 -26.221 -1.076 1.00 40.16 305 ASP A CA 1
ATOM 2412 C C . ASP A 1 305 ? 13.978 -25.163 -1.358 1.00 40.16 305 ASP A C 1
ATOM 2414 O O . ASP A 1 305 ? 14.263 -24.772 -2.489 1.00 40.16 305 ASP A O 1
ATOM 2418 N N . ILE A 1 306 ? 14.593 -24.693 -0.270 1.00 49.06 306 ILE A N 1
ATOM 2419 C CA . ILE A 1 306 ? 15.740 -23.767 -0.247 1.00 49.06 306 ILE A CA 1
ATOM 2420 C C . ILE A 1 306 ? 16.947 -24.320 -1.039 1.00 49.06 306 ILE A C 1
ATOM 2422 O O . ILE A 1 306 ? 17.842 -23.565 -1.406 1.00 49.06 306 ILE A O 1
ATOM 2426 N N . GLU A 1 307 ? 16.974 -25.619 -1.343 1.00 43.06 307 GLU A N 1
ATOM 2427 C CA . GLU A 1 307 ? 18.155 -26.311 -1.869 1.00 43.06 307 GLU A CA 1
ATOM 2428 C C . GLU A 1 307 ? 18.417 -26.108 -3.374 1.00 43.06 307 GLU A C 1
ATOM 2430 O O . GLU A 1 307 ? 19.515 -26.419 -3.833 1.00 43.06 307 GLU A O 1
ATOM 2435 N N . THR A 1 308 ? 17.474 -25.547 -4.143 1.00 43.53 308 THR A N 1
ATOM 2436 C CA . THR A 1 308 ? 17.608 -25.420 -5.615 1.00 43.53 308 THR A CA 1
ATOM 2437 C C . THR A 1 308 ? 17.748 -23.992 -6.151 1.00 43.53 308 THR A C 1
ATOM 2439 O O . THR A 1 308 ? 18.054 -23.827 -7.332 1.00 43.53 308 THR A O 1
ATOM 2442 N N . CYS A 1 309 ? 17.572 -22.955 -5.324 1.00 39.59 309 CYS A N 1
ATOM 2443 C CA . CYS A 1 309 ? 17.744 -21.565 -5.762 1.00 39.59 309 CYS A CA 1
ATOM 2444 C C . CYS A 1 309 ? 19.205 -21.121 -5.623 1.00 39.59 309 CYS A C 1
ATOM 2446 O O . CYS A 1 309 ? 19.755 -21.059 -4.527 1.00 39.59 309 CYS A O 1
ATOM 2448 N N . SER A 1 310 ? 19.823 -20.757 -6.746 1.00 40.72 310 SER A N 1
ATOM 2449 C CA . SER A 1 310 ? 21.225 -20.328 -6.861 1.00 40.72 310 SER A CA 1
ATOM 2450 C C . SER A 1 310 ? 21.565 -18.991 -6.175 1.00 40.72 310 SER A C 1
ATOM 2452 O O . SER A 1 310 ? 22.723 -18.577 -6.199 1.00 40.72 310 SER A O 1
ATOM 2454 N N . SER A 1 311 ? 20.606 -18.333 -5.516 1.00 51.25 311 SER A N 1
ATOM 2455 C CA . SER A 1 311 ? 20.840 -17.185 -4.636 1.00 51.25 311 SER A CA 1
ATOM 2456 C C . SER A 1 311 ? 19.807 -17.181 -3.491 1.00 51.25 311 SER A C 1
ATOM 2458 O O . SER A 1 311 ? 18.616 -17.423 -3.700 1.00 51.25 311 SER A O 1
ATOM 2460 N N . GLY A 1 312 ? 20.242 -16.939 -2.249 1.00 54.28 312 GLY A N 1
ATOM 2461 C CA . GLY A 1 312 ? 19.342 -16.904 -1.084 1.00 54.28 312 GLY A CA 1
ATOM 2462 C C . GLY A 1 312 ? 18.359 -15.723 -1.089 1.00 54.28 312 GLY A C 1
ATOM 2463 O O . GLY A 1 312 ? 17.323 -15.782 -0.422 1.00 54.28 312 GLY A O 1
ATOM 2464 N N . ASP A 1 313 ? 18.655 -14.669 -1.853 1.00 58.09 313 ASP A N 1
ATOM 2465 C CA . ASP A 1 313 ? 17.860 -13.439 -1.901 1.00 58.09 313 ASP A CA 1
ATOM 2466 C C . ASP A 1 313 ? 16.691 -13.517 -2.902 1.00 58.09 313 ASP A C 1
ATOM 2468 O O . ASP A 1 313 ? 15.611 -12.991 -2.611 1.00 58.09 313 ASP A O 1
ATOM 2472 N N . ASP A 1 314 ? 16.822 -14.253 -4.014 1.00 59.72 314 ASP A N 1
ATOM 2473 C CA . ASP A 1 314 ? 15.712 -14.461 -4.963 1.00 59.72 314 ASP A CA 1
ATOM 2474 C C . ASP A 1 314 ? 14.570 -15.273 -4.334 1.00 59.72 314 ASP A C 1
ATOM 2476 O O . ASP A 1 314 ? 13.389 -14.937 -4.481 1.00 59.72 314 ASP A O 1
ATOM 2480 N N . ALA A 1 315 ? 14.914 -16.301 -3.551 1.00 67.62 315 ALA A N 1
ATOM 2481 C CA . ALA A 1 315 ? 13.937 -17.111 -2.827 1.00 67.62 315 ALA A CA 1
ATOM 2482 C C . ALA A 1 315 ? 13.172 -16.283 -1.777 1.00 67.62 315 ALA A C 1
ATOM 2484 O O . ALA A 1 315 ? 11.950 -16.400 -1.660 1.00 67.62 315 ALA A O 1
ATOM 2485 N N . ARG A 1 316 ? 13.867 -15.400 -1.043 1.00 73.38 316 ARG A N 1
ATOM 2486 C CA . ARG A 1 316 ? 13.242 -14.493 -0.064 1.00 73.38 316 ARG A CA 1
ATOM 2487 C C . ARG A 1 316 ? 12.301 -13.491 -0.740 1.00 73.38 316 ARG A C 1
ATOM 2489 O O . ARG A 1 316 ? 11.201 -13.259 -0.235 1.00 73.38 316 ARG A O 1
ATOM 2496 N N . SER A 1 317 ? 12.713 -12.933 -1.879 1.00 74.38 317 SER A N 1
ATOM 2497 C CA . SER A 1 317 ? 11.918 -11.980 -2.668 1.00 74.38 317 SER A CA 1
ATOM 2498 C C . SER A 1 317 ? 10.607 -12.611 -3.147 1.00 74.38 317 SER A C 1
ATOM 2500 O O . SER A 1 317 ? 9.527 -12.041 -2.975 1.00 74.38 317 SER A O 1
ATOM 2502 N N . SER A 1 318 ? 10.694 -13.821 -3.710 1.00 79.62 318 SER A N 1
ATOM 2503 C CA . SER A 1 318 ? 9.542 -14.569 -4.226 1.00 79.62 318 SER A CA 1
ATOM 2504 C C . SER A 1 318 ? 8.544 -14.924 -3.118 1.00 79.62 318 SER A C 1
ATOM 2506 O O . SER A 1 318 ? 7.343 -14.670 -3.253 1.00 79.62 318 SER A O 1
ATOM 2508 N N . ARG A 1 319 ? 9.037 -15.402 -1.966 1.00 85.12 319 ARG A N 1
ATOM 2509 C CA . ARG A 1 319 ? 8.195 -15.720 -0.802 1.00 85.12 319 ARG A CA 1
ATOM 2510 C C . ARG A 1 319 ? 7.494 -14.491 -0.239 1.00 85.12 319 ARG A C 1
ATOM 2512 O O . ARG A 1 319 ? 6.293 -14.552 0.021 1.00 85.12 319 ARG A O 1
ATOM 2519 N N . PHE A 1 320 ? 8.193 -13.363 -0.103 1.00 87.62 320 PHE A N 1
ATOM 2520 C CA . PHE A 1 320 ? 7.567 -12.123 0.359 1.00 87.62 320 PHE A CA 1
ATOM 2521 C C . PHE A 1 320 ? 6.472 -11.655 -0.609 1.00 87.62 320 PHE A C 1
ATOM 2523 O O . PHE A 1 320 ? 5.368 -11.306 -0.177 1.00 87.62 320 PHE A O 1
ATOM 2530 N N . LEU A 1 321 ? 6.741 -11.707 -1.918 1.00 90.06 321 LEU A N 1
ATOM 2531 C CA . LEU A 1 321 ? 5.755 -11.371 -2.944 1.00 90.06 321 LEU A CA 1
ATOM 2532 C C . LEU A 1 321 ? 4.535 -12.303 -2.883 1.00 90.06 321 LEU A C 1
ATOM 2534 O O . LEU A 1 321 ? 3.407 -11.827 -3.004 1.00 90.06 321 LEU A O 1
ATOM 2538 N N . CYS A 1 322 ? 4.734 -13.599 -2.622 1.00 91.38 322 CYS A N 1
ATOM 2539 C CA . CYS A 1 322 ? 3.650 -14.556 -2.392 1.00 91.38 322 CYS A CA 1
ATOM 2540 C C . CYS A 1 322 ? 2.795 -14.170 -1.172 1.00 91.38 322 CYS A C 1
ATOM 2542 O O . CYS A 1 322 ? 1.566 -14.131 -1.274 1.00 91.38 322 CYS A O 1
ATOM 2544 N N . GLN A 1 323 ? 3.413 -13.809 -0.041 1.00 92.31 323 GLN A N 1
ATOM 2545 C CA . GLN A 1 323 ? 2.670 -13.369 1.149 1.00 92.31 323 GLN A CA 1
ATOM 2546 C C . GLN A 1 323 ? 1.868 -12.089 0.889 1.00 92.31 323 GLN A C 1
ATOM 2548 O O . GLN A 1 323 ? 0.703 -11.996 1.288 1.00 92.31 323 GLN A O 1
ATOM 2553 N N . ARG A 1 324 ? 2.449 -11.129 0.157 1.00 94.06 324 ARG A N 1
ATOM 2554 C CA . ARG A 1 324 ? 1.749 -9.909 -0.268 1.00 94.06 324 ARG A CA 1
ATOM 2555 C C . ARG A 1 324 ? 0.604 -10.192 -1.235 1.00 94.06 324 ARG A C 1
ATOM 2557 O O . ARG A 1 324 ? -0.466 -9.619 -1.059 1.00 94.06 324 ARG A O 1
ATOM 2564 N N . ALA A 1 325 ? 0.792 -11.073 -2.216 1.00 94.69 325 ALA A N 1
ATOM 2565 C CA . ALA A 1 325 ? -0.255 -11.460 -3.162 1.00 94.69 325 ALA A CA 1
ATOM 2566 C C . ALA A 1 325 ? -1.411 -12.196 -2.463 1.00 94.69 325 ALA A C 1
ATOM 2568 O O . ALA A 1 325 ? -2.580 -11.919 -2.746 1.00 94.69 325 ALA A O 1
ATOM 2569 N N . SER A 1 326 ? -1.093 -13.070 -1.502 1.00 94.31 326 SER A N 1
ATOM 2570 C CA . SER A 1 326 ? -2.083 -13.763 -0.672 1.00 94.31 326 SER A CA 1
ATOM 2571 C C . SER A 1 326 ? -2.943 -12.769 0.109 1.00 94.31 326 SER A C 1
ATOM 2573 O O . SER A 1 326 ? -4.171 -12.794 0.003 1.00 94.31 326 SER A O 1
ATOM 2575 N N . LEU A 1 327 ? -2.307 -11.817 0.799 1.00 95.38 327 LEU A N 1
ATOM 2576 C CA . LEU A 1 327 ? -3.013 -10.763 1.525 1.00 95.38 327 LEU A CA 1
ATOM 2577 C C . LEU A 1 327 ? -3.827 -9.866 0.577 1.00 95.38 327 LEU A C 1
ATOM 2579 O O . LEU A 1 327 ? -4.967 -9.526 0.885 1.00 95.38 327 LEU A O 1
ATOM 2583 N N . ALA A 1 328 ? -3.303 -9.559 -0.613 1.00 96.44 328 ALA A N 1
ATOM 2584 C CA . ALA A 1 328 ? -4.004 -8.775 -1.628 1.00 96.44 328 ALA A CA 1
ATOM 2585 C C . ALA A 1 328 ? -5.262 -9.455 -2.179 1.00 96.44 328 ALA A C 1
ATOM 2587 O O . ALA A 1 328 ? -6.234 -8.784 -2.524 1.00 96.44 328 ALA A O 1
ATOM 2588 N N . ARG A 1 329 ? -5.314 -10.788 -2.188 1.00 95.50 329 ARG A N 1
ATOM 2589 C CA . ARG A 1 329 ? -6.558 -11.519 -2.466 1.00 95.50 329 ARG A CA 1
ATOM 2590 C C . ARG A 1 329 ? -7.615 -11.281 -1.382 1.00 95.50 329 ARG A C 1
ATOM 2592 O O . ARG A 1 329 ? -8.783 -11.081 -1.707 1.00 95.50 329 ARG A O 1
ATOM 2599 N N . ILE A 1 330 ? -7.210 -11.225 -0.110 1.00 96.06 330 ILE A N 1
ATOM 2600 C CA . ILE A 1 330 ? -8.106 -10.869 1.004 1.00 96.06 330 ILE A CA 1
ATOM 2601 C C . ILE A 1 330 ? -8.559 -9.405 0.880 1.00 96.06 330 ILE A C 1
ATOM 2603 O O . ILE A 1 330 ? -9.742 -9.123 1.058 1.00 96.06 330 ILE A O 1
ATOM 2607 N N . GLN A 1 331 ? -7.668 -8.484 0.484 1.00 94.88 331 GLN A N 1
ATOM 2608 C CA . GLN A 1 331 ? -8.022 -7.083 0.193 1.00 94.88 331 GLN A CA 1
ATOM 2609 C C . GLN A 1 331 ? -9.149 -6.973 -0.847 1.00 94.88 331 GLN A C 1
ATOM 2611 O O . GLN A 1 331 ? -10.083 -6.194 -0.653 1.00 94.88 331 GLN A O 1
ATOM 2616 N N . GLY A 1 332 ? -9.099 -7.783 -1.911 1.00 94.38 332 GLY A N 1
ATOM 2617 C CA . GLY A 1 332 ? -10.171 -7.861 -2.909 1.00 94.38 332 GLY A CA 1
ATOM 2618 C C . GLY A 1 332 ? -11.511 -8.294 -2.306 1.00 94.38 332 GLY A C 1
ATOM 2619 O O . GLY A 1 332 ? -12.534 -7.670 -2.574 1.00 94.38 332 GLY A O 1
ATOM 2620 N N . LYS A 1 333 ? -11.511 -9.293 -1.413 1.00 94.00 333 LYS A N 1
ATOM 2621 C CA . LYS A 1 333 ? -12.734 -9.747 -0.727 1.00 94.00 333 LYS A CA 1
ATOM 2622 C C . LYS A 1 333 ? -13.301 -8.723 0.248 1.00 94.00 333 LYS A C 1
ATOM 2624 O O . LYS A 1 333 ? -14.512 -8.528 0.264 1.00 94.00 333 LYS A O 1
ATOM 2629 N N . VAL A 1 334 ? -12.447 -8.010 0.982 1.00 91.19 334 VAL A N 1
ATOM 2630 C CA . VAL A 1 334 ? -12.885 -6.865 1.799 1.00 91.19 334 VAL A CA 1
ATOM 2631 C C . VAL A 1 334 ? -13.547 -5.804 0.919 1.00 91.19 334 VAL A C 1
ATOM 2633 O O . VAL A 1 334 ? -14.592 -5.269 1.276 1.00 91.19 334 VAL A O 1
ATOM 2636 N N . TYR A 1 335 ? -12.998 -5.520 -0.266 1.00 90.75 335 TYR A N 1
ATOM 2637 C CA . TYR A 1 335 ? -13.663 -4.613 -1.200 1.00 90.75 335 TYR A CA 1
ATOM 2638 C C . TYR A 1 335 ? -15.044 -5.123 -1.631 1.00 90.75 335 TYR A C 1
ATOM 2640 O O . TYR A 1 335 ? -16.029 -4.383 -1.527 1.00 90.75 335 TYR A O 1
ATOM 2648 N N . ASP A 1 336 ? -15.122 -6.375 -2.082 1.00 91.62 336 ASP A N 1
ATOM 2649 C CA . ASP A 1 336 ? -16.361 -6.987 -2.568 1.00 91.62 336 ASP A CA 1
ATOM 2650 C C . ASP A 1 336 ? -17.470 -6.944 -1.506 1.00 91.62 336 ASP A C 1
ATOM 2652 O O . ASP A 1 336 ? -18.614 -6.608 -1.826 1.00 91.62 336 ASP A O 1
ATOM 2656 N N . PHE A 1 337 ? -17.124 -7.242 -0.251 1.00 90.12 337 PHE A N 1
ATOM 2657 C CA . PHE A 1 337 ? -18.070 -7.384 0.855 1.00 90.12 337 PHE A CA 1
ATOM 2658 C C . PHE A 1 337 ? -18.391 -6.090 1.598 1.00 90.12 337 PHE A C 1
ATOM 2660 O O . PHE A 1 337 ? -19.481 -5.991 2.155 1.00 90.12 337 PHE A O 1
ATOM 2667 N N . THR A 1 338 ? -17.496 -5.099 1.588 1.00 82.38 338 THR A N 1
ATOM 2668 C CA . THR A 1 338 ? -17.674 -3.865 2.374 1.00 82.38 338 THR A CA 1
ATOM 2669 C C . THR A 1 338 ? -17.936 -2.632 1.506 1.00 82.38 338 THR A C 1
ATOM 2671 O O . THR A 1 338 ? -18.663 -1.728 1.917 1.00 82.38 338 THR A O 1
ATOM 2674 N N . PHE A 1 339 ? -17.349 -2.544 0.305 1.00 81.94 339 PHE A N 1
ATOM 2675 C CA . PHE A 1 339 ? -17.324 -1.293 -0.474 1.00 81.94 339 PHE A CA 1
ATOM 2676 C C . PHE A 1 339 ? -18.048 -1.359 -1.819 1.00 81.94 339 PHE A C 1
ATOM 2678 O O . PHE A 1 339 ? -18.417 -0.304 -2.355 1.00 81.94 339 PHE A O 1
ATOM 2685 N N . SER A 1 340 ? -18.260 -2.558 -2.366 1.00 87.75 340 SER A N 1
ATOM 2686 C CA . SER A 1 340 ? -18.947 -2.734 -3.645 1.00 87.75 340 SER A CA 1
ATOM 2687 C C . SER A 1 340 ? -20.359 -2.133 -3.626 1.00 87.75 340 SER A C 1
ATOM 2689 O O . SER A 1 340 ? -20.977 -1.933 -2.581 1.00 87.75 340 SER A O 1
ATOM 2691 N N . VAL A 1 341 ? -20.909 -1.830 -4.806 1.00 87.06 341 VAL A N 1
ATOM 2692 C CA . VAL A 1 341 ? -22.289 -1.316 -4.896 1.00 87.06 341 VAL A CA 1
ATOM 2693 C C . VAL A 1 341 ? -23.283 -2.328 -4.324 1.00 87.06 341 VAL A C 1
ATOM 2695 O O . VAL A 1 341 ? -24.226 -1.927 -3.656 1.00 87.06 341 VAL A O 1
ATOM 2698 N N . GLN A 1 342 ? -23.040 -3.623 -4.543 1.00 87.81 342 GLN A N 1
ATOM 2699 C CA . GLN A 1 342 ? -23.897 -4.702 -4.052 1.00 87.81 342 GLN A CA 1
ATOM 2700 C C . GLN A 1 342 ? -23.802 -4.863 -2.532 1.00 87.81 342 GLN A C 1
ATOM 2702 O O . GLN A 1 342 ? -24.817 -5.118 -1.895 1.00 87.81 342 GLN A O 1
ATOM 2707 N N . ALA A 1 343 ? -22.619 -4.643 -1.948 1.00 85.25 343 ALA A N 1
ATOM 2708 C CA . ALA A 1 343 ? -22.418 -4.696 -0.501 1.00 85.25 343 ALA A CA 1
ATOM 2709 C C . ALA A 1 343 ? -23.340 -3.737 0.270 1.00 85.25 343 ALA A C 1
ATOM 2711 O O . ALA A 1 343 ? -23.755 -4.035 1.384 1.00 85.25 343 ALA A O 1
ATOM 2712 N N . ARG A 1 344 ? -23.714 -2.603 -0.339 1.00 80.44 344 ARG A N 1
ATOM 2713 C CA . ARG A 1 344 ? -24.587 -1.590 0.283 1.00 80.44 344 ARG A CA 1
ATOM 2714 C C . ARG A 1 344 ? -26.031 -2.047 0.463 1.00 80.44 344 ARG A C 1
ATOM 2716 O O . ARG A 1 344 ? -26.744 -1.463 1.272 1.00 80.44 344 ARG A O 1
ATOM 2723 N N . ASP A 1 345 ? -26.449 -3.048 -0.304 1.00 87.06 345 ASP A N 1
ATOM 2724 C CA . ASP A 1 345 ? -27.815 -3.569 -0.300 1.00 87.06 345 ASP A CA 1
ATOM 2725 C C . ASP A 1 345 ? -27.937 -4.881 0.504 1.00 87.06 345 ASP A C 1
ATOM 2727 O O . ASP A 1 345 ? -29.023 -5.466 0.563 1.00 87.06 345 ASP A O 1
ATOM 2731 N N . LEU A 1 346 ? -26.843 -5.352 1.119 1.00 85.25 346 LEU A N 1
ATOM 2732 C CA . LEU A 1 346 ? -26.823 -6.582 1.911 1.00 85.25 346 LEU A CA 1
ATOM 2733 C C . LEU A 1 346 ? -27.673 -6.456 3.175 1.00 85.25 346 LEU A C 1
ATOM 2735 O O . LEU A 1 346 ? -27.708 -5.417 3.840 1.00 85.25 346 LEU A O 1
ATOM 2739 N N . GLN A 1 347 ? -28.334 -7.552 3.545 1.00 87.19 347 GLN A N 1
ATOM 2740 C CA . GLN A 1 347 ? -28.980 -7.647 4.850 1.00 87.19 347 GLN A CA 1
ATOM 2741 C C . GLN A 1 347 ? -27.922 -7.697 5.965 1.00 87.19 347 GLN A C 1
ATOM 2743 O O . GLN A 1 347 ? -26.841 -8.251 5.754 1.00 87.19 347 GLN A O 1
ATOM 2748 N N . PRO A 1 348 ? -28.230 -7.221 7.189 1.00 83.81 348 PRO A N 1
ATOM 2749 C CA . PRO A 1 348 ? -27.286 -7.263 8.308 1.00 83.81 348 PRO A CA 1
ATOM 2750 C C . PRO A 1 348 ? -26.697 -8.658 8.561 1.00 83.81 348 PRO A C 1
ATOM 2752 O O . PRO A 1 348 ? -25.505 -8.792 8.804 1.00 83.81 348 PRO A O 1
ATOM 2755 N N . THR A 1 349 ? -27.507 -9.712 8.423 1.00 86.06 349 THR A N 1
ATOM 2756 C CA . THR A 1 349 ? -27.059 -11.106 8.569 1.00 86.06 349 THR A CA 1
ATOM 2757 C C . THR A 1 349 ? -26.048 -11.533 7.507 1.00 86.06 349 THR A C 1
ATOM 2759 O O . THR A 1 349 ? -25.150 -12.315 7.801 1.00 86.06 349 THR A O 1
ATOM 2762 N N . GLU A 1 350 ? -26.193 -11.040 6.274 1.00 86.69 350 GLU A N 1
ATOM 2763 C CA . GLU A 1 350 ? -25.259 -11.319 5.178 1.00 86.69 350 GLU A CA 1
ATOM 2764 C C . GLU A 1 350 ? -23.948 -10.556 5.384 1.00 86.69 350 GLU A C 1
ATOM 2766 O O . GLU A 1 350 ? -22.880 -11.127 5.187 1.00 86.69 350 GLU A O 1
ATOM 2771 N N . SER A 1 351 ? -24.023 -9.307 5.862 1.00 84.19 351 SER A N 1
ATOM 2772 C CA . SER A 1 351 ? -22.841 -8.531 6.256 1.00 84.19 351 SER A CA 1
ATOM 2773 C C . SER A 1 351 ? -22.056 -9.245 7.358 1.00 84.19 351 SER A C 1
ATOM 2775 O O . SER A 1 351 ? -20.873 -9.495 7.184 1.00 84.19 351 SER A O 1
ATOM 2777 N N . THR A 1 352 ? -22.714 -9.679 8.440 1.00 85.25 352 THR A N 1
ATOM 2778 C CA . THR A 1 352 ? -22.041 -10.400 9.537 1.00 85.25 352 THR A CA 1
ATOM 2779 C C . THR A 1 352 ? -21.401 -11.710 9.074 1.00 85.25 352 THR A C 1
ATOM 2781 O O . THR A 1 352 ? -20.326 -12.077 9.546 1.00 85.25 352 THR A O 1
ATOM 2784 N N . LEU A 1 353 ? -22.044 -12.431 8.150 1.00 88.38 353 LEU A N 1
ATOM 2785 C CA . LEU A 1 353 ? -21.459 -13.637 7.567 1.00 88.38 353 LEU A CA 1
ATOM 2786 C C . LEU A 1 353 ? -20.206 -13.307 6.747 1.00 88.38 353 LEU A C 1
ATOM 2788 O O . LEU A 1 353 ? -19.195 -13.995 6.879 1.00 88.38 353 LEU A O 1
ATOM 2792 N N . ASN A 1 354 ? -20.264 -12.259 5.928 1.00 90.19 354 ASN A N 1
ATOM 2793 C CA . ASN A 1 354 ? -19.119 -11.792 5.156 1.00 90.19 354 ASN A CA 1
ATOM 2794 C C . ASN A 1 354 ? -17.959 -11.366 6.066 1.00 90.19 354 ASN A C 1
ATOM 2796 O O . ASN A 1 354 ? -16.821 -11.761 5.808 1.00 90.19 354 ASN A O 1
ATOM 2800 N N . ASP A 1 355 ? -18.243 -10.650 7.156 1.00 86.81 355 ASP A N 1
ATOM 2801 C CA . ASP A 1 355 ? -17.231 -10.234 8.131 1.00 86.81 355 ASP A CA 1
ATOM 2802 C C . ASP A 1 355 ? -16.533 -11.456 8.750 1.00 86.81 355 ASP A C 1
ATOM 2804 O O . ASP A 1 355 ? -15.303 -11.502 8.824 1.00 86.81 355 ASP A O 1
ATOM 2808 N N . ALA A 1 356 ? -17.300 -12.490 9.119 1.00 89.81 356 ALA A N 1
ATOM 2809 C CA . ALA A 1 356 ? -16.760 -13.738 9.658 1.00 89.81 356 ALA A CA 1
ATOM 2810 C C . ALA A 1 356 ? -15.895 -14.504 8.639 1.00 89.81 356 ALA A C 1
ATOM 2812 O O . ALA A 1 356 ? -14.884 -15.100 9.013 1.00 89.81 356 ALA A O 1
ATOM 2813 N N . ILE A 1 357 ? -16.259 -14.474 7.350 1.00 93.44 357 ILE A N 1
ATOM 2814 C CA . ILE A 1 357 ? -15.448 -15.066 6.274 1.00 93.44 357 ILE A CA 1
ATOM 2815 C C . ILE A 1 357 ? -14.096 -14.352 6.177 1.00 93.44 357 ILE A C 1
ATOM 2817 O O . ILE A 1 357 ? -13.061 -15.014 6.109 1.00 93.44 357 ILE A O 1
ATOM 2821 N N . ILE A 1 358 ? -14.085 -13.017 6.194 1.00 93.06 358 ILE A N 1
ATOM 2822 C CA . ILE A 1 358 ? -12.839 -12.244 6.143 1.00 93.06 358 ILE A CA 1
ATOM 2823 C C . ILE A 1 358 ? -11.974 -12.502 7.378 1.00 93.06 358 ILE A C 1
ATOM 2825 O O . ILE A 1 358 ? -10.769 -12.699 7.227 1.00 93.06 358 ILE A O 1
ATOM 2829 N N . ASP A 1 359 ? -12.559 -12.528 8.579 1.00 91.50 359 ASP A N 1
ATOM 2830 C CA . ASP A 1 359 ? -11.809 -12.813 9.808 1.00 91.50 359 ASP A CA 1
ATOM 2831 C C . ASP A 1 359 ? -11.151 -14.203 9.743 1.00 91.50 359 ASP A C 1
ATOM 2833 O O . ASP A 1 359 ? -9.964 -14.327 10.044 1.00 91.50 359 ASP A O 1
ATOM 2837 N N . ALA A 1 360 ? -11.870 -15.223 9.260 1.00 94.38 360 ALA A N 1
ATOM 2838 C CA . ALA A 1 360 ? -11.312 -16.561 9.061 1.00 94.38 360 ALA A CA 1
ATOM 2839 C C . ALA A 1 360 ? -10.166 -16.571 8.032 1.00 94.38 360 ALA A C 1
ATOM 2841 O O . ALA A 1 360 ? -9.130 -17.186 8.273 1.00 94.38 360 ALA A O 1
ATOM 2842 N N . MET A 1 361 ? -10.311 -15.849 6.913 1.00 95.94 361 MET A N 1
ATOM 2843 C CA . MET A 1 361 ? -9.252 -15.723 5.900 1.00 95.94 361 MET A CA 1
ATOM 2844 C C . MET A 1 361 ? -8.004 -15.014 6.448 1.00 95.94 361 MET A C 1
ATOM 2846 O O . MET A 1 361 ? -6.880 -15.405 6.133 1.00 95.94 361 MET A O 1
ATOM 2850 N N . LEU A 1 362 ? -8.183 -13.966 7.259 1.00 94.62 362 LEU A N 1
ATOM 2851 C CA . LEU A 1 362 ? -7.082 -13.241 7.900 1.00 94.62 362 LEU A CA 1
ATOM 2852 C C . LEU A 1 362 ? -6.379 -14.095 8.957 1.00 94.62 362 LEU A C 1
ATOM 2854 O O . LEU A 1 362 ? -5.150 -14.047 9.054 1.00 94.62 362 LEU A O 1
ATOM 2858 N N . GLN A 1 363 ? -7.141 -14.872 9.726 1.00 93.25 363 GLN A N 1
ATOM 2859 C CA . GLN A 1 363 ? -6.599 -15.815 10.696 1.00 93.25 363 GLN A CA 1
ATOM 2860 C C . GLN A 1 363 ? -5.782 -16.907 9.997 1.00 93.25 363 GLN A C 1
ATOM 2862 O O . GLN A 1 363 ? -4.623 -17.110 10.353 1.00 93.25 363 GLN A O 1
ATOM 2867 N N . GLU A 1 364 ? -6.338 -17.541 8.962 1.00 95.06 364 GLU A N 1
ATOM 2868 C CA . GLU A 1 364 ? -5.640 -18.562 8.173 1.00 95.06 364 GLU A CA 1
ATOM 2869 C C . GLU A 1 364 ? -4.333 -18.011 7.583 1.00 95.06 364 GLU A C 1
ATOM 2871 O O . GLU A 1 364 ? -3.276 -18.632 7.706 1.00 95.06 364 GLU A O 1
ATOM 2876 N N . TRP A 1 365 ? -4.377 -16.809 6.999 1.00 94.81 365 TRP A N 1
ATOM 2877 C CA . TRP A 1 365 ? -3.184 -16.151 6.468 1.00 94.81 365 TRP A CA 1
ATOM 2878 C C . TRP A 1 365 ? -2.119 -15.922 7.548 1.00 94.81 365 TRP A C 1
ATOM 2880 O O . TRP A 1 365 ? -0.935 -16.162 7.309 1.00 94.81 365 TRP A O 1
ATOM 2890 N N . ARG A 1 366 ? -2.527 -15.488 8.747 1.00 92.38 366 ARG A N 1
ATOM 2891 C CA . ARG A 1 366 ? -1.613 -15.255 9.872 1.00 92.38 366 ARG A CA 1
ATOM 2892 C C . ARG A 1 366 ? -0.989 -16.554 10.384 1.00 92.38 366 ARG A C 1
ATOM 2894 O O . ARG A 1 366 ? 0.191 -16.552 10.719 1.00 92.38 366 ARG A O 1
ATOM 2901 N N . GLU A 1 367 ? -1.758 -17.637 10.451 1.00 91.38 367 GLU A N 1
ATOM 2902 C CA . GLU A 1 367 ? -1.288 -18.956 10.902 1.00 91.38 367 GLU A CA 1
ATOM 2903 C C . GLU A 1 367 ? -0.310 -19.599 9.908 1.00 91.38 367 GLU A C 1
ATOM 2905 O O . GLU A 1 367 ? 0.616 -20.300 10.314 1.00 91.38 367 GLU A O 1
ATOM 2910 N N . GLN A 1 368 ? -0.483 -19.334 8.612 1.00 89.94 368 GLN A N 1
ATOM 2911 C CA . GLN A 1 368 ? 0.396 -19.829 7.547 1.00 89.94 368 GLN A CA 1
ATOM 2912 C C . GLN A 1 368 ? 1.638 -18.955 7.325 1.00 89.94 368 GLN A C 1
ATOM 2914 O O . GLN A 1 368 ? 2.493 -19.301 6.505 1.00 89.94 368 GLN A O 1
ATOM 2919 N N . LEU A 1 369 ? 1.753 -17.822 8.024 1.00 89.75 369 LEU A N 1
ATOM 2920 C CA . LEU A 1 369 ? 2.841 -16.875 7.825 1.00 89.75 369 LEU A CA 1
ATOM 2921 C C . LEU A 1 369 ? 4.174 -17.468 8.328 1.00 89.75 369 LEU A C 1
ATOM 2923 O O . LEU A 1 369 ? 4.290 -17.803 9.510 1.00 89.75 369 LEU A O 1
ATOM 2927 N N . PRO A 1 370 ? 5.211 -17.575 7.474 1.00 87.69 370 PRO A N 1
ATOM 2928 C CA . PRO A 1 370 ? 6.523 -18.053 7.898 1.00 87.69 370 PRO A CA 1
ATOM 2929 C C . PRO A 1 370 ? 7.117 -17.230 9.049 1.00 87.69 370 PRO A C 1
ATOM 2931 O O . PRO A 1 370 ? 6.966 -16.010 9.100 1.00 87.69 370 PRO A O 1
ATOM 2934 N N . VAL A 1 371 ? 7.884 -17.886 9.928 1.00 83.69 371 VAL A N 1
ATOM 2935 C CA . VAL A 1 371 ? 8.519 -17.263 11.112 1.00 83.69 371 VAL A CA 1
ATOM 2936 C C . VAL A 1 371 ? 9.437 -16.086 10.749 1.00 83.69 371 VAL A C 1
ATOM 2938 O O . VAL A 1 371 ? 9.632 -15.177 11.551 1.00 83.69 371 VAL A O 1
ATOM 2941 N N . GLU A 1 372 ? 10.014 -16.082 9.547 1.00 82.69 372 GLU A N 1
ATOM 2942 C CA . GLU A 1 372 ? 10.830 -14.974 9.028 1.00 82.69 372 GLU A CA 1
ATOM 2943 C C . GLU A 1 372 ? 10.030 -13.689 8.756 1.00 82.69 372 GLU A C 1
ATOM 2945 O O . GLU A 1 372 ? 10.598 -12.599 8.766 1.00 82.69 372 GLU A O 1
ATOM 2950 N N . TYR A 1 373 ? 8.713 -13.801 8.573 1.00 86.69 373 TYR A N 1
ATOM 2951 C CA . TYR A 1 373 ? 7.798 -12.685 8.337 1.00 86.69 373 TYR A CA 1
ATOM 2952 C C . TYR A 1 373 ? 6.868 -12.424 9.531 1.00 86.69 373 TYR A C 1
ATOM 2954 O O . TYR A 1 373 ? 5.881 -11.710 9.382 1.00 86.69 373 TYR A O 1
ATOM 2962 N N . SER A 1 374 ? 7.140 -13.014 10.701 1.00 86.06 374 SER A N 1
ATOM 2963 C CA . SER A 1 374 ? 6.280 -12.862 11.878 1.00 86.06 374 SER A CA 1
ATOM 2964 C C . SER A 1 374 ? 6.375 -11.460 12.493 1.00 86.06 374 SER A C 1
ATOM 2966 O O . SER A 1 374 ? 7.390 -10.768 12.378 1.00 86.06 374 SER A O 1
ATOM 2968 N N . GLY A 1 375 ? 5.320 -11.046 13.203 1.00 83.56 375 GLY A N 1
ATOM 2969 C CA . GLY A 1 375 ? 5.251 -9.712 13.809 1.00 83.56 375 GLY A CA 1
ATOM 2970 C C . GLY A 1 375 ? 6.315 -9.477 14.882 1.00 83.56 375 GLY A C 1
ATOM 2971 O O . GLY A 1 375 ? 6.797 -8.358 15.045 1.00 83.56 375 GLY A O 1
ATOM 2972 N N . GLU A 1 376 ? 6.733 -10.531 15.581 1.00 84.62 376 GLU A N 1
ATOM 2973 C CA . GLU A 1 376 ? 7.761 -10.470 16.621 1.00 84.62 376 GLU A CA 1
ATOM 2974 C C . GLU A 1 376 ? 9.135 -10.109 16.041 1.00 84.62 376 GLU A C 1
ATOM 2976 O O . GLU A 1 376 ? 9.901 -9.385 16.679 1.00 84.62 376 GLU A O 1
ATOM 2981 N N . ARG A 1 377 ? 9.432 -10.542 14.805 1.00 83.25 377 ARG A N 1
ATOM 2982 C CA . ARG A 1 377 ? 10.706 -10.245 14.124 1.00 83.25 377 ARG A CA 1
ATOM 2983 C C . ARG A 1 377 ? 10.921 -8.760 13.882 1.00 83.25 377 ARG A C 1
ATOM 2985 O O . ARG A 1 377 ? 12.062 -8.315 13.817 1.00 83.25 377 ARG A O 1
ATOM 2992 N N . VAL A 1 378 ? 9.846 -7.984 13.776 1.00 84.44 378 VAL A N 1
ATOM 2993 C CA . VAL A 1 378 ? 9.930 -6.538 13.539 1.00 84.44 378 VAL A CA 1
ATOM 2994 C C . VAL A 1 378 ? 10.642 -5.828 14.702 1.00 84.44 378 VAL A C 1
ATOM 2996 O O . VAL A 1 378 ? 11.387 -4.874 14.468 1.00 84.44 378 VAL A O 1
ATOM 2999 N N . PHE A 1 379 ? 10.474 -6.326 15.932 1.00 86.50 379 PHE A N 1
ATOM 3000 C CA . PHE A 1 379 ? 11.079 -5.776 17.153 1.00 86.50 379 PHE A CA 1
ATOM 3001 C C . PHE A 1 379 ? 12.515 -6.250 17.402 1.00 86.50 379 PHE A C 1
ATOM 3003 O O . PHE A 1 379 ? 13.174 -5.764 18.321 1.00 86.50 379 PHE A O 1
ATOM 3010 N N . ASP A 1 380 ? 13.019 -7.190 16.603 1.00 85.44 380 ASP A N 1
ATOM 3011 C CA . ASP A 1 380 ? 14.398 -7.640 16.707 1.00 85.44 380 ASP A CA 1
ATOM 3012 C C . ASP A 1 380 ? 15.336 -6.547 16.166 1.00 85.44 380 ASP A C 1
ATOM 3014 O O . ASP A 1 380 ? 15.340 -6.219 14.974 1.00 85.44 380 ASP A O 1
ATOM 3018 N N . ASN A 1 381 ? 16.140 -5.959 17.054 1.00 78.44 381 ASN A N 1
ATOM 3019 C CA . ASN A 1 381 ? 17.111 -4.922 16.696 1.00 78.44 381 ASN A CA 1
ATOM 3020 C C . ASN A 1 381 ? 18.232 -5.451 15.790 1.00 78.44 381 ASN A C 1
ATOM 3022 O O . ASN A 1 381 ? 18.873 -4.656 15.105 1.00 78.44 381 ASN A O 1
ATOM 3026 N N . SER A 1 382 ? 18.463 -6.769 15.759 1.00 77.94 382 SER A N 1
ATOM 3027 C CA . SER A 1 382 ? 19.417 -7.387 14.830 1.00 77.94 382 SER A CA 1
ATOM 3028 C C . SER A 1 382 ? 18.880 -7.472 13.397 1.00 77.94 382 SER A C 1
ATOM 3030 O O . SER A 1 382 ? 19.653 -7.676 12.459 1.00 77.94 382 SER A O 1
ATOM 3032 N N . TYR A 1 383 ? 17.571 -7.273 13.208 1.00 73.88 383 TYR A N 1
ATOM 3033 C CA . TYR A 1 383 ? 16.952 -7.283 11.890 1.00 73.88 383 TYR A CA 1
ATOM 3034 C C . TYR A 1 383 ? 17.361 -6.027 11.099 1.00 73.88 383 TYR A C 1
ATOM 3036 O O . TYR A 1 383 ? 17.258 -4.914 11.634 1.00 73.88 383 TYR A O 1
ATOM 3044 N N . PRO A 1 384 ? 17.804 -6.144 9.833 1.00 75.44 384 PRO A N 1
ATOM 3045 C CA . PRO A 1 384 ? 18.230 -4.975 9.075 1.00 75.44 384 PRO A CA 1
ATOM 3046 C C . PRO A 1 384 ? 17.064 -4.002 8.860 1.00 75.44 384 PRO A C 1
ATOM 3048 O O . PRO A 1 384 ? 15.960 -4.397 8.477 1.00 75.44 384 PRO A O 1
ATOM 3051 N N . GLU A 1 385 ? 17.316 -2.713 9.089 1.00 73.00 385 GLU A N 1
ATOM 3052 C CA . GLU A 1 385 ? 16.301 -1.649 9.093 1.00 73.00 385 GLU A CA 1
ATOM 3053 C C . GLU A 1 385 ? 15.445 -1.614 7.822 1.00 73.00 385 GLU A C 1
ATOM 3055 O O . GLU A 1 385 ? 14.221 -1.490 7.868 1.00 73.00 385 GLU A O 1
ATOM 3060 N N . LYS A 1 386 ? 16.076 -1.830 6.672 1.00 72.69 386 LYS A N 1
ATOM 3061 C CA . LYS A 1 386 ? 15.399 -1.804 5.376 1.00 72.69 386 LYS A CA 1
ATOM 3062 C C . LYS A 1 386 ? 14.536 -3.048 5.125 1.00 72.69 386 LYS A C 1
ATOM 3064 O O . LYS A 1 386 ? 13.507 -2.947 4.457 1.00 72.69 386 LYS A O 1
ATOM 3069 N N . LEU A 1 387 ? 14.866 -4.196 5.732 1.00 77.31 387 LEU A N 1
ATOM 3070 C CA . LEU A 1 387 ? 13.957 -5.351 5.746 1.00 77.31 387 LEU A CA 1
ATOM 3071 C C . LEU A 1 387 ? 12.761 -5.072 6.674 1.00 77.31 387 LEU A C 1
ATOM 3073 O O . LEU A 1 387 ? 11.621 -5.397 6.336 1.00 77.31 387 LEU A O 1
ATOM 3077 N N . ARG A 1 388 ? 13.005 -4.424 7.825 1.00 85.25 388 ARG A N 1
ATOM 3078 C CA . ARG A 1 388 ? 11.960 -4.052 8.797 1.00 85.25 388 ARG A CA 1
ATOM 3079 C C . ARG A 1 388 ? 10.872 -3.190 8.153 1.00 85.25 388 ARG A C 1
ATOM 3081 O O . ARG A 1 388 ? 9.694 -3.452 8.378 1.00 85.25 388 ARG A O 1
ATOM 3088 N N . ARG A 1 389 ? 11.238 -2.237 7.287 1.00 86.44 389 ARG A N 1
ATOM 3089 C CA . ARG A 1 389 ? 10.285 -1.422 6.502 1.00 86.44 389 ARG A CA 1
ATOM 3090 C C . ARG A 1 389 ? 9.264 -2.262 5.722 1.00 86.44 389 ARG A C 1
ATOM 3092 O O . ARG A 1 389 ? 8.066 -1.967 5.738 1.00 86.44 389 ARG A O 1
ATOM 3099 N N . HIS A 1 390 ? 9.715 -3.313 5.042 1.00 87.06 390 HIS A N 1
ATOM 3100 C CA . HIS A 1 390 ? 8.839 -4.166 4.235 1.00 87.06 390 HIS A CA 1
ATOM 3101 C C . HIS A 1 390 ? 7.931 -5.045 5.106 1.00 87.06 390 HIS A C 1
ATOM 3103 O O . HIS A 1 390 ? 6.747 -5.191 4.792 1.00 87.06 390 HIS A O 1
ATOM 3109 N N . LEU A 1 391 ? 8.433 -5.543 6.242 1.00 88.94 391 LEU A N 1
ATOM 3110 C CA . LEU A 1 391 ? 7.612 -6.258 7.229 1.00 88.94 391 LEU A CA 1
ATOM 3111 C C . LEU A 1 391 ? 6.554 -5.355 7.868 1.00 88.94 391 LEU A C 1
ATOM 3113 O O . LEU A 1 391 ? 5.398 -5.754 7.984 1.00 88.94 391 LEU A O 1
ATOM 3117 N N . LEU A 1 392 ? 6.915 -4.119 8.226 1.00 91.69 392 LEU A N 1
ATOM 3118 C CA . LEU A 1 392 ? 5.957 -3.126 8.717 1.00 91.69 392 LEU A CA 1
ATOM 3119 C C . LEU A 1 392 ? 4.839 -2.921 7.689 1.00 91.69 392 LEU A C 1
ATOM 3121 O O . LEU A 1 392 ? 3.665 -3.008 8.028 1.00 91.69 392 LEU A O 1
ATOM 3125 N N . THR A 1 393 ? 5.187 -2.757 6.412 1.00 90.50 393 THR A N 1
ATOM 3126 C CA . THR A 1 393 ? 4.201 -2.615 5.328 1.00 90.50 393 THR A CA 1
ATOM 3127 C C . THR A 1 393 ? 3.263 -3.829 5.240 1.00 90.50 393 THR A C 1
ATOM 3129 O O . THR A 1 393 ? 2.052 -3.664 5.068 1.00 90.50 393 THR A O 1
ATOM 3132 N N . LEU A 1 394 ? 3.794 -5.047 5.397 1.00 93.25 394 LEU A N 1
ATOM 3133 C CA . LEU A 1 394 ? 3.016 -6.290 5.410 1.00 93.25 394 LEU A CA 1
ATOM 3134 C C . LEU A 1 394 ? 2.028 -6.332 6.590 1.00 93.25 394 LEU A C 1
ATOM 3136 O O . LEU A 1 394 ? 0.823 -6.485 6.380 1.00 93.25 394 LEU A O 1
ATOM 3140 N N . HIS A 1 395 ? 2.509 -6.133 7.820 1.00 94.44 395 HIS A N 1
ATOM 3141 C CA . HIS A 1 395 ? 1.666 -6.196 9.021 1.00 94.44 395 HIS A CA 1
ATOM 3142 C C . HIS A 1 395 ? 0.644 -5.065 9.094 1.00 94.44 395 HIS A C 1
ATOM 3144 O O . HIS A 1 395 ? -0.490 -5.286 9.514 1.00 94.44 395 HIS A O 1
ATOM 3150 N N . PHE A 1 396 ? 0.987 -3.867 8.632 1.00 93.00 396 PHE A N 1
ATOM 3151 C CA . PHE A 1 396 ? 0.020 -2.777 8.560 1.00 93.00 396 PHE A CA 1
ATOM 3152 C C . PHE A 1 396 ? -1.052 -2.997 7.501 1.00 93.00 396 PHE A C 1
ATOM 3154 O O . PHE A 1 396 ? -2.181 -2.552 7.701 1.00 93.00 396 PHE A O 1
ATOM 3161 N N . SER A 1 397 ? -0.740 -3.706 6.415 1.00 92.38 397 SER A N 1
ATOM 3162 C CA . SER A 1 397 ? -1.760 -4.143 5.456 1.00 92.38 397 SER A CA 1
ATOM 3163 C C . SER A 1 397 ? -2.719 -5.145 6.117 1.00 92.38 397 SER A C 1
ATOM 3165 O O . SER A 1 397 ? -3.930 -5.038 5.949 1.00 92.38 397 SER A O 1
ATOM 3167 N N . TYR A 1 398 ? -2.207 -6.048 6.962 1.00 94.56 398 TYR A N 1
ATOM 3168 C CA . TYR A 1 398 ? -3.033 -6.951 7.773 1.00 94.56 398 TYR A CA 1
ATOM 3169 C C . TYR A 1 398 ? -3.915 -6.191 8.781 1.00 94.56 398 TYR A C 1
ATOM 3171 O O . TYR A 1 398 ? -5.131 -6.388 8.801 1.00 94.56 398 TYR A O 1
ATOM 3179 N N . PHE A 1 399 ? -3.345 -5.267 9.567 1.00 92.75 399 PHE A N 1
ATOM 3180 C CA . PHE A 1 399 ? -4.114 -4.438 10.506 1.00 92.75 399 PHE A CA 1
ATOM 3181 C C . PHE A 1 399 ? -5.182 -3.615 9.790 1.00 92.75 399 PHE A C 1
ATOM 3183 O O . PHE A 1 399 ? -6.318 -3.540 10.253 1.00 92.75 399 PHE A O 1
ATOM 3190 N N . GLN A 1 400 ? -4.841 -3.041 8.633 1.00 88.56 400 GLN A N 1
ATOM 3191 C CA . GLN A 1 400 ? -5.779 -2.283 7.818 1.00 88.56 400 GLN A CA 1
ATOM 3192 C C . GLN A 1 400 ? -7.015 -3.120 7.475 1.00 88.56 400 GLN A C 1
ATOM 3194 O O . GLN A 1 400 ? -8.128 -2.611 7.586 1.00 88.56 400 GLN A O 1
ATOM 3199 N N . LEU A 1 401 ? -6.838 -4.383 7.083 1.00 90.44 401 LEU A N 1
ATOM 3200 C CA . LEU A 1 401 ? -7.954 -5.268 6.757 1.00 90.44 401 LEU A CA 1
ATOM 3201 C C . LEU A 1 401 ? -8.751 -5.672 7.990 1.00 90.44 401 LEU A C 1
ATOM 3203 O O . LEU A 1 401 ? -9.975 -5.572 7.975 1.00 90.44 401 LEU A O 1
ATOM 3207 N N . ALA A 1 402 ? -8.073 -6.038 9.074 1.00 89.31 402 ALA A N 1
ATOM 3208 C CA . ALA A 1 402 ? -8.729 -6.455 10.307 1.00 89.31 402 ALA A CA 1
ATOM 3209 C C . ALA A 1 402 ? -9.559 -5.341 10.968 1.00 89.31 402 ALA A C 1
ATOM 3211 O O . ALA A 1 402 ? -10.579 -5.634 11.597 1.00 89.31 402 ALA A O 1
ATOM 3212 N N . PHE A 1 403 ? -9.131 -4.081 10.836 1.00 87.38 403 PHE A N 1
ATOM 3213 C CA . PHE A 1 403 ? -9.888 -2.915 11.291 1.00 87.38 403 PHE A CA 1
ATOM 3214 C C . PHE A 1 403 ? -11.010 -2.552 10.314 1.00 87.38 403 PHE A C 1
ATOM 3216 O O . PHE A 1 403 ? -12.131 -2.280 10.740 1.00 87.38 403 PHE A O 1
ATOM 3223 N N . ARG A 1 404 ? -10.744 -2.578 8.999 1.00 79.44 404 ARG A N 1
ATOM 3224 C CA . ARG A 1 404 ? -11.742 -2.224 7.976 1.00 79.44 404 ARG A CA 1
ATOM 3225 C C . ARG A 1 404 ? -12.913 -3.187 7.897 1.00 79.44 404 ARG A C 1
ATOM 3227 O O . ARG A 1 404 ? -14.021 -2.707 7.687 1.00 79.44 404 ARG A O 1
ATOM 3234 N N . ASN A 1 405 ? -12.665 -4.481 8.094 1.00 78.25 405 ASN A N 1
ATOM 3235 C CA . ASN A 1 405 ? -13.697 -5.518 8.103 1.00 78.25 405 ASN A CA 1
ATOM 3236 C C . ASN A 1 405 ? -14.839 -5.161 9.070 1.00 78.25 405 ASN A C 1
ATOM 3238 O O . ASN A 1 405 ? -16.001 -5.186 8.708 1.00 78.25 405 ASN A O 1
ATOM 3242 N N . HIS A 1 406 ? -14.488 -4.671 10.262 1.00 71.81 406 HIS A N 1
ATOM 3243 C CA . HIS A 1 406 ? -15.446 -4.296 11.312 1.00 71.81 406 HIS A CA 1
ATOM 3244 C C . HIS A 1 406 ? -15.796 -2.805 11.316 1.00 71.81 406 HIS A C 1
ATOM 3246 O O . HIS A 1 406 ? -16.244 -2.268 12.326 1.00 71.81 406 HIS A O 1
ATOM 3252 N N . LEU A 1 407 ? -15.523 -2.109 10.209 1.00 67.75 407 LEU A N 1
ATOM 3253 C CA . LEU A 1 407 ? -15.728 -0.667 10.049 1.00 67.75 407 LEU A CA 1
ATOM 3254 C C . LEU A 1 407 ? -14.993 0.218 11.083 1.00 67.75 407 LEU A C 1
ATOM 3256 O O . L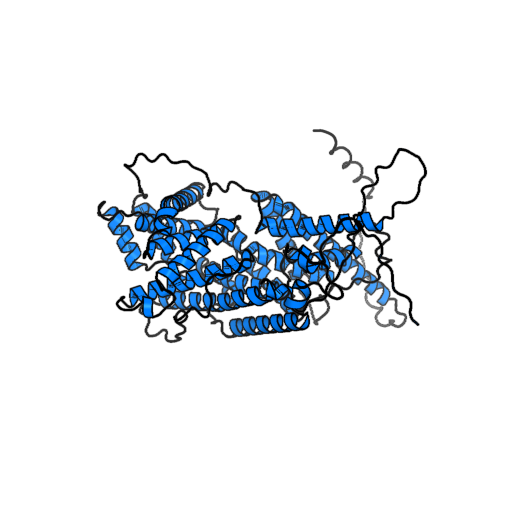EU A 1 407 ? -15.252 1.417 11.167 1.00 67.75 407 LEU A O 1
ATOM 3260 N N . LEU A 1 408 ? -14.010 -0.337 11.801 1.00 58.41 408 LEU A N 1
ATOM 3261 C CA . LEU A 1 408 ? -13.185 0.330 12.817 1.00 58.41 408 LEU A CA 1
ATOM 3262 C C . LEU A 1 408 ? -12.017 1.106 12.202 1.00 58.41 408 LEU A C 1
ATOM 3264 O O . LEU A 1 408 ? -10.872 1.005 12.642 1.00 58.41 408 LEU A O 1
ATOM 3268 N N . TYR A 1 409 ? -12.269 1.849 11.136 1.00 60.78 409 TYR A N 1
ATOM 3269 C CA . TYR A 1 409 ? -11.241 2.655 10.493 1.00 60.78 409 TYR A CA 1
ATOM 3270 C C . TYR A 1 409 ? -11.566 4.137 10.657 1.00 60.78 409 TYR A C 1
ATOM 3272 O O . TYR A 1 409 ? -12.733 4.518 10.667 1.00 60.78 409 TYR A O 1
ATOM 3280 N N . GLY A 1 410 ? -10.546 4.995 10.751 1.00 46.50 410 GLY A N 1
ATOM 3281 C CA . GLY A 1 410 ? -10.709 6.430 11.058 1.00 46.50 410 GLY A CA 1
ATOM 3282 C C . GLY A 1 410 ? -11.597 7.230 10.085 1.00 46.50 410 GLY A C 1
ATOM 3283 O O . GLY A 1 410 ? -11.939 8.372 10.358 1.00 46.50 410 GLY A O 1
ATOM 3284 N N . HIS A 1 411 ? -12.004 6.628 8.961 1.00 50.66 411 HIS A N 1
ATOM 3285 C CA . HIS A 1 411 ? -12.882 7.201 7.928 1.00 50.66 411 HIS A CA 1
ATOM 3286 C C . HIS A 1 411 ? -14.264 6.529 7.864 1.00 50.66 411 HIS A C 1
ATOM 3288 O O . HIS A 1 411 ? -15.006 6.741 6.896 1.00 50.66 411 HIS A O 1
ATOM 3294 N N . GLY A 1 412 ? -14.557 5.621 8.796 1.00 53.50 412 GLY A N 1
ATOM 3295 C CA . GLY A 1 412 ? -15.846 4.964 8.936 1.00 53.50 412 GLY A CA 1
ATOM 3296 C C . GLY A 1 412 ? -16.790 5.944 9.604 1.00 53.50 412 GLY A C 1
ATOM 3297 O O . GLY A 1 412 ? -16.668 6.179 10.804 1.00 53.50 412 GLY A O 1
ATOM 3298 N N . MET A 1 413 ? -17.678 6.534 8.800 1.00 55.06 413 MET A N 1
ATOM 3299 C CA . MET A 1 413 ? -18.702 7.486 9.237 1.00 55.06 413 MET A CA 1
ATOM 3300 C C . MET A 1 413 ? -19.373 6.962 10.514 1.00 55.06 413 MET A C 1
ATOM 3302 O O . MET A 1 413 ? -19.267 7.576 11.567 1.00 55.06 413 MET A O 1
ATOM 3306 N N . ASP A 1 414 ? -19.907 5.744 10.465 1.00 65.44 414 ASP A N 1
ATOM 3307 C CA . ASP A 1 414 ? -20.702 5.199 11.562 1.00 65.44 414 ASP A CA 1
ATOM 3308 C C . ASP A 1 414 ? -19.879 4.952 12.839 1.00 65.44 414 ASP A C 1
ATOM 3310 O O . ASP A 1 414 ? -20.336 5.288 13.925 1.00 65.44 414 ASP A O 1
ATOM 3314 N N . TRP A 1 415 ? -18.640 4.450 12.741 1.00 74.69 415 TRP A N 1
ATOM 3315 C CA . TRP A 1 415 ? -17.787 4.198 13.915 1.00 74.69 415 TRP A CA 1
ATOM 3316 C C . TRP A 1 415 ? -17.423 5.484 14.661 1.00 74.69 415 TRP A C 1
ATOM 3318 O O . TRP A 1 415 ? -17.672 5.599 15.863 1.00 74.69 415 TRP A O 1
ATOM 3328 N N . ILE A 1 416 ? -16.857 6.467 13.955 1.00 71.06 416 ILE A N 1
ATOM 3329 C CA . ILE A 1 416 ? -16.439 7.729 14.579 1.00 71.06 416 ILE A CA 1
ATOM 3330 C C . ILE A 1 416 ? -17.662 8.512 15.062 1.00 71.06 416 ILE A C 1
ATOM 3332 O O . ILE A 1 416 ? -17.617 9.096 16.142 1.00 71.06 416 ILE A O 1
ATOM 3336 N N . GLY A 1 417 ? -18.773 8.476 14.320 1.00 69.94 417 GLY A N 1
ATOM 3337 C CA . GLY A 1 417 ? -20.040 9.074 14.746 1.00 69.94 417 GLY A CA 1
ATOM 3338 C C . GLY A 1 417 ? -20.576 8.465 16.031 1.00 69.94 417 GLY A C 1
ATOM 3339 O O . GLY A 1 417 ? -20.886 9.198 16.968 1.00 69.94 417 GLY A O 1
ATOM 3340 N N . ASN A 1 418 ? -20.627 7.134 16.103 1.00 76.06 418 ASN A N 1
ATOM 3341 C CA . ASN A 1 418 ? -21.081 6.416 17.291 1.00 76.06 418 ASN A CA 1
ATOM 3342 C C . ASN A 1 418 ? -20.178 6.697 18.496 1.00 76.06 418 ASN A C 1
ATOM 3344 O O . ASN A 1 418 ? -20.684 6.926 19.594 1.00 76.06 418 ASN A O 1
ATOM 3348 N N . LEU A 1 419 ? -18.858 6.739 18.289 1.00 79.19 419 LEU A N 1
ATOM 3349 C CA . LEU A 1 419 ? -17.893 7.058 19.338 1.00 79.19 419 LEU A CA 1
ATOM 3350 C C . LEU A 1 419 ? -18.054 8.497 19.848 1.00 79.19 419 LEU A C 1
ATOM 3352 O O . LEU A 1 419 ? -18.101 8.716 21.058 1.00 79.19 419 LEU A O 1
ATOM 3356 N N . VAL A 1 420 ? -18.169 9.475 18.944 1.00 78.31 420 VAL A N 1
ATOM 3357 C CA . VAL A 1 420 ? -18.385 10.885 19.306 1.00 78.31 420 VAL A CA 1
ATOM 3358 C C . VAL A 1 420 ? -19.715 11.051 20.038 1.00 78.31 420 VAL A C 1
ATOM 3360 O O . VAL A 1 420 ? -19.732 11.695 21.088 1.00 78.31 420 VAL A O 1
ATOM 3363 N N . ASN A 1 421 ? -20.792 10.435 19.541 1.00 79.19 421 ASN A N 1
ATOM 3364 C CA . ASN A 1 421 ? -22.109 10.487 20.172 1.00 79.19 421 ASN A CA 1
ATOM 3365 C C . ASN A 1 421 ? -22.061 9.902 21.591 1.00 79.19 421 ASN A C 1
ATOM 3367 O O . ASN A 1 421 ? -22.363 10.606 22.549 1.00 79.19 421 ASN A O 1
ATOM 3371 N N . TYR A 1 422 ? -21.536 8.683 21.745 1.00 82.19 422 TYR A N 1
ATOM 3372 C CA . TYR A 1 422 ? -21.363 8.045 23.053 1.00 82.19 422 TYR A CA 1
ATOM 3373 C C . TYR A 1 422 ? -20.474 8.869 23.995 1.00 82.19 422 TYR A C 1
ATOM 3375 O O . TYR A 1 422 ? -20.737 8.943 25.190 1.00 82.19 422 TYR A O 1
ATOM 3383 N N . SER A 1 423 ? -19.428 9.526 23.485 1.00 81.75 423 SER A N 1
ATOM 3384 C CA . SER A 1 423 ? -18.551 10.362 24.316 1.00 81.75 423 SER A CA 1
ATOM 3385 C C . SER A 1 423 ? -19.226 11.639 24.831 1.00 81.75 423 SER A C 1
ATOM 3387 O O . SER A 1 423 ? -18.731 12.235 25.787 1.00 81.75 423 SER A O 1
ATOM 3389 N N . SER A 1 424 ? -20.327 12.080 24.209 1.00 80.25 424 SER A N 1
ATOM 3390 C CA . SER A 1 424 ? -20.981 13.360 24.519 1.00 80.25 424 SER A CA 1
ATOM 3391 C C . SER A 1 424 ? -21.513 13.427 25.954 1.00 80.25 424 SER A C 1
ATOM 3393 O O . SER A 1 424 ? -21.456 14.489 26.569 1.00 80.25 424 SER A O 1
ATOM 3395 N N . GLN A 1 425 ? -21.877 12.280 26.537 1.00 79.44 425 GLN A N 1
ATOM 3396 C CA . GLN A 1 425 ? -22.290 12.152 27.941 1.00 79.44 425 GLN A CA 1
ATOM 3397 C C . GLN A 1 425 ? -21.192 12.522 28.960 1.00 79.44 425 GLN A C 1
ATOM 3399 O O . GLN A 1 425 ? -21.479 12.701 30.138 1.00 79.44 425 GLN A O 1
ATOM 3404 N N . TYR A 1 426 ? -19.937 12.646 28.515 1.00 79.81 426 TYR A N 1
ATOM 3405 C CA . TYR A 1 426 ? -18.793 13.062 29.333 1.00 79.81 426 TYR A CA 1
ATOM 3406 C C . TYR A 1 426 ? -18.286 14.470 28.967 1.00 79.81 426 TYR A C 1
ATOM 3408 O O . TYR A 1 426 ? -17.161 14.846 29.314 1.00 79.81 426 TYR A O 1
ATOM 3416 N N . SER A 1 427 ? -19.080 15.257 28.232 1.00 73.44 427 SER A N 1
ATOM 3417 C CA . SER A 1 427 ? -18.767 16.662 27.960 1.00 73.44 427 SER A CA 1
ATOM 3418 C C . SER A 1 427 ? -18.900 17.505 29.235 1.00 73.44 427 SER A C 1
ATOM 3420 O O . SER A 1 427 ? -19.808 17.302 30.033 1.00 73.44 427 SER A O 1
ATOM 3422 N N . LEU A 1 428 ? -17.978 18.454 29.439 1.00 60.59 428 LEU A N 1
ATOM 3423 C CA . LEU A 1 428 ? -17.985 19.353 30.606 1.00 60.59 428 LEU A CA 1
ATOM 3424 C C . LEU A 1 428 ? -18.853 20.599 30.383 1.00 60.59 428 LEU A C 1
ATOM 3426 O O . LEU A 1 428 ? -19.212 21.279 31.342 1.00 60.59 428 LEU A O 1
ATOM 3430 N N . GLU A 1 429 ? -19.162 20.922 29.126 1.00 54.53 429 GLU A N 1
ATOM 3431 C CA . GLU A 1 429 ? -20.111 21.981 28.801 1.00 54.53 429 GLU A CA 1
ATOM 3432 C C . GLU A 1 429 ? -21.514 21.438 29.057 1.00 54.53 429 GLU A C 1
ATOM 3434 O O . GLU A 1 429 ? -21.894 20.431 28.467 1.00 54.53 429 GLU A O 1
ATOM 3439 N N . GLY A 1 430 ? -22.235 22.070 29.988 1.00 48.41 430 GLY A N 1
ATOM 3440 C CA . GLY A 1 430 ? -23.549 21.639 30.453 1.00 48.41 430 GLY A CA 1
ATOM 3441 C C . GLY A 1 430 ? -24.550 21.519 29.313 1.00 48.41 430 GLY A C 1
ATOM 3442 O O . GLY A 1 430 ? -25.211 22.490 28.951 1.00 48.41 430 GLY A O 1
ATOM 3443 N N . ASP A 1 431 ? -24.666 20.316 28.767 1.00 43.94 431 ASP A N 1
ATOM 3444 C CA . ASP A 1 431 ? -25.803 19.921 27.964 1.00 43.94 431 ASP A CA 1
ATOM 3445 C C . ASP A 1 431 ? -26.819 19.321 28.944 1.00 43.94 431 ASP A C 1
ATOM 3447 O O . ASP A 1 431 ? -26.689 18.171 29.369 1.00 43.94 431 ASP A O 1
ATOM 3451 N N . ASP A 1 432 ? -27.840 20.106 29.316 1.00 44.75 432 ASP A N 1
ATOM 3452 C CA . ASP A 1 432 ? -29.016 19.721 30.135 1.00 44.75 432 ASP A CA 1
ATOM 3453 C C . ASP A 1 432 ? -29.852 18.568 29.498 1.00 44.75 432 ASP A C 1
ATOM 3455 O O . ASP A 1 432 ? -31.032 18.351 29.804 1.00 44.75 432 ASP A O 1
ATOM 3459 N N . GLN A 1 433 ? -29.261 17.850 28.544 1.00 45.06 433 GLN A N 1
ATOM 3460 C CA . GLN A 1 433 ? -29.848 16.861 27.660 1.00 45.06 433 GLN A CA 1
ATOM 3461 C C . GLN A 1 433 ? -29.289 15.446 27.884 1.00 45.06 433 GLN A C 1
ATOM 3463 O O . GLN A 1 433 ? -29.981 14.497 27.516 1.00 45.06 433 GLN A O 1
ATOM 3468 N N . ALA A 1 434 ? -28.121 15.270 28.528 1.00 47.03 434 ALA A N 1
ATOM 3469 C CA . ALA A 1 434 ? -27.592 13.933 28.859 1.00 47.03 434 ALA A CA 1
ATOM 3470 C C . ALA A 1 434 ? -28.573 13.111 29.727 1.00 47.03 434 ALA A C 1
ATOM 3472 O O . ALA A 1 434 ? -28.593 11.885 29.669 1.00 47.03 434 ALA A O 1
ATOM 3473 N N . ASP A 1 435 ? -29.458 13.800 30.452 1.00 44.62 435 ASP A N 1
ATOM 3474 C CA . ASP A 1 435 ? -30.523 13.218 31.274 1.00 44.62 435 ASP A CA 1
ATOM 3475 C C . ASP A 1 435 ? -31.788 12.795 30.489 1.00 44.62 435 ASP A C 1
ATOM 3477 O O . ASP A 1 435 ? -32.687 12.179 31.066 1.00 44.62 435 ASP A O 1
ATOM 3481 N N . LYS A 1 436 ? -31.921 13.123 29.190 1.00 46.56 436 LYS A N 1
ATOM 3482 C CA . LYS A 1 436 ? -33.181 12.923 28.431 1.00 46.56 436 LYS A CA 1
ATOM 3483 C C . LYS A 1 436 ? -33.220 11.689 27.527 1.00 46.56 436 LYS A C 1
ATOM 3485 O O . LYS A 1 436 ? -34.316 11.181 27.300 1.00 46.56 436 LYS A O 1
ATOM 3490 N N . ASP A 1 437 ? -32.075 11.187 27.061 1.00 49.97 437 ASP A N 1
ATOM 3491 C CA . ASP A 1 437 ? -32.013 10.066 26.101 1.00 49.97 437 ASP A CA 1
ATOM 3492 C C . ASP A 1 437 ? -31.654 8.703 26.731 1.00 49.97 437 ASP A C 1
ATOM 3494 O O . ASP A 1 437 ? -31.595 7.686 26.039 1.00 49.97 437 ASP A O 1
ATOM 3498 N N . GLY A 1 438 ? -31.493 8.644 28.058 1.00 54.06 438 GLY A N 1
ATOM 3499 C CA . GLY A 1 438 ? -31.066 7.431 28.761 1.00 54.06 438 GLY A CA 1
ATOM 3500 C C . GLY A 1 438 ? -29.592 7.076 28.498 1.00 54.06 438 GLY A C 1
ATOM 3501 O O . GLY A 1 438 ? -28.903 7.772 27.752 1.00 54.06 438 GLY A O 1
ATOM 3502 N N . PRO A 1 439 ? -29.069 6.006 29.127 1.00 57.16 439 PRO A N 1
ATOM 3503 C CA . PRO A 1 439 ? -27.672 5.618 28.964 1.00 57.16 439 PRO A CA 1
ATOM 3504 C C . PRO A 1 439 ? -27.408 5.191 27.517 1.00 57.16 439 PRO A C 1
ATOM 3506 O O . PRO A 1 439 ? -27.925 4.172 27.049 1.00 57.16 439 PRO A O 1
ATOM 3509 N N . GLN A 1 440 ? -26.595 5.970 26.803 1.00 68.50 440 GLN A N 1
ATOM 3510 C CA . GLN A 1 440 ? -26.131 5.590 25.474 1.00 68.50 440 GLN A CA 1
ATOM 3511 C C . GLN A 1 440 ? -25.167 4.407 25.604 1.00 68.50 440 GLN A C 1
ATOM 3513 O O . GLN A 1 440 ? -24.276 4.418 26.447 1.00 68.50 440 GLN A O 1
ATOM 3518 N N . VAL A 1 441 ? -25.322 3.384 24.761 1.00 73.69 441 VAL A N 1
ATOM 3519 C CA . VAL A 1 441 ? -24.418 2.225 24.724 1.00 73.69 441 VAL A CA 1
ATOM 3520 C C . VAL A 1 441 ? -23.634 2.262 23.422 1.00 73.69 441 VAL A C 1
ATOM 3522 O O . VAL A 1 441 ? -24.223 2.246 22.339 1.00 73.69 441 VAL A O 1
ATOM 3525 N N . LEU A 1 442 ? -22.304 2.283 23.520 1.00 80.38 442 LEU A N 1
ATOM 3526 C CA . LEU A 1 442 ? -21.445 2.129 22.353 1.00 80.38 442 LEU A CA 1
ATOM 3527 C C . LEU A 1 442 ? -21.551 0.688 21.843 1.00 80.38 442 LEU A C 1
ATOM 3529 O O . LEU A 1 442 ? -21.191 -0.256 22.546 1.00 80.38 442 LEU A O 1
ATOM 3533 N N . GLN A 1 443 ? -22.047 0.509 20.619 1.00 78.88 443 GLN A N 1
ATOM 3534 C CA . GLN A 1 443 ? -22.061 -0.803 19.980 1.00 78.88 443 GLN A CA 1
ATOM 3535 C C . GLN A 1 443 ? -20.638 -1.184 19.570 1.00 78.88 443 GLN A C 1
ATOM 3537 O O . GLN A 1 443 ? -20.016 -0.504 18.754 1.00 78.88 443 GLN A O 1
ATOM 3542 N N . LEU A 1 444 ? -20.126 -2.265 20.159 1.00 82.81 444 LEU A N 1
ATOM 3543 C CA . LEU A 1 444 ? -18.793 -2.786 19.879 1.00 82.81 444 LEU A CA 1
ATOM 3544 C C . LEU A 1 444 ? -18.877 -3.963 18.900 1.00 82.81 444 LEU A C 1
ATOM 3546 O O . LEU A 1 444 ? -19.815 -4.762 18.983 1.00 82.81 444 LEU A O 1
ATOM 3550 N N . PRO A 1 445 ? -17.893 -4.106 18.002 1.00 80.81 445 PRO A N 1
ATOM 3551 C CA . PRO A 1 445 ? -17.806 -5.272 17.139 1.00 80.81 445 PRO A CA 1
ATOM 3552 C C . PRO A 1 445 ? -17.494 -6.542 17.946 1.00 80.81 445 PRO A C 1
ATOM 3554 O O . PRO A 1 445 ? -16.991 -6.467 19.077 1.00 80.81 445 PRO A O 1
ATOM 3557 N N . PRO A 1 446 ? -17.754 -7.728 17.366 1.00 80.62 446 PRO A N 1
ATOM 3558 C CA . PRO A 1 446 ? -17.329 -8.987 17.963 1.00 80.62 446 PRO A CA 1
ATOM 3559 C C . PRO A 1 446 ? -15.808 -9.007 18.178 1.00 80.62 446 PRO A C 1
ATOM 3561 O O . PRO A 1 446 ? -15.047 -8.327 17.487 1.00 80.62 446 PRO A O 1
ATOM 3564 N N . ASN A 1 447 ? -15.359 -9.795 19.159 1.00 83.69 447 ASN A N 1
ATOM 3565 C CA . ASN A 1 447 ? -13.941 -9.949 19.506 1.00 83.69 447 ASN A CA 1
ATOM 3566 C C . ASN A 1 447 ? -13.230 -8.615 19.815 1.00 83.69 447 ASN A C 1
ATOM 3568 O O . ASN A 1 447 ? -12.042 -8.451 19.540 1.00 83.69 447 ASN A O 1
ATOM 3572 N N . TRP A 1 448 ? -13.939 -7.657 20.424 1.00 87.69 448 TRP A N 1
ATOM 3573 C CA . TRP A 1 448 ? -13.407 -6.332 20.762 1.00 87.69 448 TRP A CA 1
ATOM 3574 C C . TRP A 1 448 ? -12.037 -6.367 21.463 1.00 87.69 448 TRP A C 1
ATOM 3576 O O . TRP A 1 448 ? -11.135 -5.617 21.094 1.00 87.69 448 TRP A O 1
ATOM 3586 N N . HIS A 1 449 ? -11.840 -7.273 22.426 1.00 88.44 449 HIS A N 1
ATOM 3587 C CA . HIS A 1 449 ? -10.568 -7.407 23.147 1.00 88.44 449 HIS A CA 1
ATOM 3588 C C . HIS A 1 449 ? -9.385 -7.748 22.221 1.00 88.44 449 HIS A C 1
ATOM 3590 O O . HIS A 1 449 ? -8.278 -7.224 22.383 1.00 88.44 449 HIS A O 1
ATOM 3596 N N . GLU A 1 450 ? -9.624 -8.571 21.199 1.00 87.88 450 GLU A N 1
ATOM 3597 C CA . GLU A 1 450 ? -8.625 -8.885 20.180 1.00 87.88 450 GLU A CA 1
ATOM 3598 C C . GLU A 1 450 ? -8.304 -7.644 19.341 1.00 87.88 450 GLU A C 1
ATOM 3600 O O . GLU A 1 450 ? -7.133 -7.337 19.122 1.00 87.88 450 GLU A O 1
ATOM 3605 N N . LYS A 1 451 ? -9.317 -6.858 18.950 1.00 88.38 451 LYS A N 1
ATOM 3606 C CA . LYS A 1 451 ? -9.114 -5.603 18.204 1.00 88.38 451 LYS A CA 1
ATOM 3607 C C . LYS A 1 451 ? -8.308 -4.579 19.010 1.00 88.38 451 LYS A C 1
ATOM 3609 O O . LYS A 1 451 ? -7.426 -3.934 18.445 1.00 88.38 451 LYS A O 1
ATOM 3614 N N . VAL A 1 452 ? -8.535 -4.476 20.323 1.00 90.69 452 VAL A N 1
ATOM 3615 C CA . VAL A 1 452 ? -7.719 -3.637 21.223 1.00 90.69 452 VAL A CA 1
ATOM 3616 C C . VAL A 1 452 ? -6.275 -4.139 21.283 1.00 90.69 452 VAL A C 1
ATOM 3618 O O . VAL A 1 452 ? -5.344 -3.343 21.171 1.00 90.69 452 VAL A O 1
ATOM 3621 N N . THR A 1 453 ? -6.068 -5.452 21.391 1.00 90.88 453 THR A N 1
ATOM 3622 C CA . THR A 1 453 ? -4.724 -6.058 21.375 1.00 90.88 453 THR A CA 1
ATOM 3623 C C . THR A 1 453 ? -3.996 -5.775 20.059 1.00 90.88 453 THR A C 1
ATOM 3625 O O . THR A 1 453 ? -2.835 -5.363 20.057 1.00 90.88 453 THR A O 1
ATOM 3628 N N . MET A 1 454 ? -4.694 -5.910 18.930 1.00 90.62 454 MET A N 1
ATOM 3629 C CA . MET A 1 454 ? -4.169 -5.569 17.608 1.00 90.62 454 MET A CA 1
ATOM 3630 C C . MET A 1 454 ? -3.841 -4.079 17.480 1.00 90.62 454 MET A C 1
ATOM 3632 O O . MET A 1 454 ? -2.812 -3.737 16.903 1.00 90.62 454 MET A O 1
ATOM 3636 N N . ALA A 1 455 ? -4.673 -3.191 18.031 1.00 92.19 455 ALA A N 1
ATOM 3637 C CA . ALA A 1 455 ? -4.415 -1.754 18.041 1.00 92.19 455 ALA A CA 1
ATOM 3638 C C . ALA A 1 455 ? -3.161 -1.402 18.858 1.00 92.19 455 ALA A C 1
ATOM 3640 O O . ALA A 1 455 ? -2.327 -0.633 18.377 1.00 92.19 455 ALA A O 1
ATOM 3641 N N . LYS A 1 456 ? -2.962 -2.024 20.030 1.00 92.44 456 LYS A N 1
ATOM 3642 C CA . LYS A 1 456 ? -1.728 -1.868 20.823 1.00 92.44 456 LYS A CA 1
ATOM 3643 C C . LYS A 1 456 ? -0.497 -2.306 20.029 1.00 92.44 456 LYS A C 1
ATOM 3645 O O . LYS A 1 456 ? 0.461 -1.542 19.922 1.00 92.44 456 LYS A O 1
ATOM 3650 N N . LEU A 1 457 ? -0.549 -3.486 19.404 1.00 91.94 457 LEU A N 1
ATOM 3651 C CA . LEU A 1 457 ? 0.549 -3.996 18.577 1.00 91.94 457 LEU A CA 1
ATOM 3652 C C . LEU A 1 457 ? 0.826 -3.092 17.365 1.00 91.94 457 LEU A C 1
ATOM 3654 O O . LEU A 1 457 ? 1.981 -2.788 17.081 1.00 91.94 457 LEU A O 1
ATOM 3658 N N . CYS A 1 458 ? -0.222 -2.616 16.686 1.00 93.38 458 CYS A N 1
ATOM 3659 C CA . CYS A 1 458 ? -0.114 -1.677 15.571 1.00 93.38 458 CYS A CA 1
ATOM 3660 C C . CYS A 1 458 ? 0.596 -0.383 15.992 1.00 93.38 458 CYS A C 1
ATOM 3662 O O . CYS A 1 458 ? 1.482 0.091 15.280 1.00 93.38 458 CYS A O 1
ATOM 3664 N N . MET A 1 459 ? 0.237 0.184 17.148 1.00 91.44 459 MET A N 1
ATOM 3665 C CA . MET A 1 459 ? 0.875 1.401 17.650 1.00 91.44 459 MET A CA 1
ATOM 3666 C C . MET A 1 459 ? 2.318 1.154 18.104 1.00 91.44 459 MET A C 1
ATOM 3668 O O . MET A 1 459 ? 3.187 1.976 17.818 1.00 91.44 459 MET A O 1
ATOM 3672 N N . ALA A 1 460 ? 2.601 0.009 18.731 1.00 90.81 460 ALA A N 1
ATOM 3673 C CA . ALA A 1 460 ? 3.957 -0.383 19.108 1.00 90.81 460 ALA A CA 1
ATOM 3674 C C . ALA A 1 460 ? 4.867 -0.575 17.882 1.00 90.81 460 ALA A C 1
ATOM 3676 O O . ALA A 1 460 ? 5.992 -0.081 17.877 1.00 90.81 460 ALA A O 1
ATOM 3677 N N . MET A 1 461 ? 4.375 -1.224 16.820 1.00 91.75 461 MET A N 1
ATOM 3678 C CA . MET A 1 461 ? 5.108 -1.371 15.557 1.00 91.75 461 MET A CA 1
ATOM 3679 C C . MET A 1 461 ? 5.358 -0.022 14.874 1.00 91.75 461 MET A C 1
ATOM 3681 O O . MET A 1 461 ? 6.420 0.177 14.292 1.00 91.75 461 MET A O 1
ATOM 3685 N N . PHE A 1 462 ? 4.418 0.924 14.969 1.00 89.56 462 PHE A N 1
ATOM 3686 C CA . PHE A 1 462 ? 4.588 2.255 14.380 1.00 89.56 462 PHE A CA 1
ATOM 3687 C C . PHE A 1 462 ? 5.775 3.023 14.978 1.00 89.56 462 PHE A C 1
ATOM 3689 O O . PHE A 1 462 ? 6.422 3.780 14.266 1.00 89.56 462 PHE A O 1
ATOM 3696 N N . ARG A 1 463 ? 6.128 2.789 16.253 1.00 86.75 463 ARG A N 1
ATOM 3697 C CA . ARG A 1 463 ? 7.317 3.397 16.890 1.00 86.75 463 ARG A CA 1
ATOM 3698 C C . ARG A 1 463 ? 8.628 3.048 16.182 1.00 86.75 463 ARG A C 1
ATOM 3700 O O . ARG A 1 463 ? 9.616 3.752 16.347 1.00 86.75 463 ARG A O 1
ATOM 3707 N N . LEU A 1 464 ? 8.640 1.945 15.435 1.00 86.56 464 LEU A N 1
ATOM 3708 C CA . LEU A 1 464 ? 9.800 1.481 14.679 1.00 86.56 464 LEU A CA 1
ATOM 3709 C C . LEU A 1 464 ? 9.908 2.153 13.304 1.00 86.56 464 LEU A C 1
ATOM 3711 O O . LEU A 1 464 ? 10.907 1.962 12.613 1.00 86.56 464 LEU A O 1
ATOM 3715 N N . VAL A 1 465 ? 8.890 2.915 12.893 1.00 83.69 465 VAL A N 1
ATOM 3716 C CA . VAL A 1 465 ? 8.949 3.755 11.699 1.00 83.69 465 VAL A CA 1
ATOM 3717 C C . VAL A 1 465 ? 9.808 4.968 12.042 1.00 83.69 465 VAL A C 1
ATOM 3719 O O . VAL A 1 465 ? 9.445 5.776 12.895 1.00 83.69 465 VAL A O 1
ATOM 3722 N N . GLY A 1 466 ? 10.963 5.099 11.389 1.00 73.12 466 GLY A N 1
ATOM 3723 C CA . GLY A 1 466 ? 11.814 6.272 11.560 1.00 73.12 466 GLY A CA 1
ATOM 3724 C C . GLY A 1 466 ? 11.045 7.557 11.236 1.00 73.12 466 GLY A C 1
ATOM 3725 O O . GLY A 1 466 ? 10.320 7.626 10.241 1.00 73.12 466 GLY A O 1
ATOM 3726 N N . SER A 1 467 ? 11.218 8.605 12.046 1.00 68.31 467 SER A N 1
ATOM 3727 C CA . SER A 1 467 ? 10.612 9.932 11.811 1.00 68.31 467 SER A CA 1
ATOM 3728 C C . SER A 1 467 ? 10.996 10.528 10.450 1.00 68.31 467 SER A C 1
ATOM 3730 O O . SER A 1 467 ? 10.268 11.339 9.876 1.00 68.31 467 SER A O 1
ATOM 3732 N N . THR A 1 468 ? 12.133 10.093 9.918 1.00 68.00 468 THR A N 1
ATOM 3733 C CA . THR A 1 468 ? 12.711 10.530 8.653 1.00 68.00 468 THR A CA 1
ATOM 3734 C C . THR A 1 468 ? 12.060 9.857 7.441 1.00 68.00 468 THR A C 1
ATOM 3736 O O . THR A 1 468 ? 12.079 10.427 6.348 1.00 68.00 468 THR A O 1
ATOM 3739 N N . ASP A 1 469 ? 11.414 8.698 7.607 1.00 76.44 469 ASP A N 1
ATOM 3740 C CA . ASP A 1 469 ? 10.763 7.948 6.530 1.00 76.44 469 ASP A CA 1
ATOM 3741 C C . ASP A 1 469 ? 9.366 8.509 6.230 1.00 76.44 469 ASP A C 1
ATOM 3743 O O . ASP A 1 469 ? 8.323 7.971 6.611 1.00 76.44 469 ASP A O 1
ATOM 3747 N N . SER A 1 470 ? 9.344 9.672 5.581 1.00 74.50 470 SER A N 1
ATOM 3748 C CA . SER A 1 470 ? 8.118 10.411 5.280 1.00 74.50 470 SER A CA 1
ATOM 3749 C C . SER A 1 470 ? 7.094 9.574 4.509 1.00 74.50 470 SER A C 1
ATOM 3751 O O . SER A 1 470 ? 5.914 9.576 4.862 1.00 74.50 470 SER A O 1
ATOM 3753 N N . ALA A 1 471 ? 7.546 8.850 3.482 1.00 77.06 471 ALA A N 1
ATOM 3754 C CA . ALA A 1 471 ? 6.678 8.068 2.612 1.00 77.06 471 ALA A CA 1
ATOM 3755 C C . ALA A 1 471 ? 6.008 6.916 3.371 1.00 77.06 471 ALA A C 1
ATOM 3757 O O . ALA A 1 471 ? 4.800 6.711 3.228 1.00 77.06 471 ALA A O 1
ATOM 3758 N N . LEU A 1 472 ? 6.760 6.195 4.214 1.00 82.00 472 LEU A N 1
ATOM 3759 C CA . LEU A 1 472 ? 6.189 5.116 5.018 1.00 82.00 472 LEU A CA 1
ATOM 3760 C C . LEU A 1 472 ? 5.242 5.656 6.093 1.00 82.00 472 LEU A C 1
ATOM 3762 O O . LEU A 1 472 ? 4.142 5.130 6.240 1.00 82.00 472 LEU A O 1
ATOM 3766 N N . ASN A 1 473 ? 5.612 6.737 6.788 1.00 79.62 473 ASN A N 1
ATOM 3767 C CA . ASN A 1 473 ? 4.732 7.383 7.768 1.00 79.62 473 ASN A CA 1
ATOM 3768 C C . ASN A 1 473 ? 3.362 7.722 7.160 1.00 79.62 473 ASN A C 1
ATOM 3770 O O . ASN A 1 473 ? 2.330 7.392 7.744 1.00 79.62 473 ASN A O 1
ATOM 3774 N N . TRP A 1 474 ? 3.343 8.312 5.961 1.00 77.00 474 TRP A N 1
ATOM 3775 C CA . TRP A 1 474 ? 2.100 8.625 5.254 1.00 77.00 474 TRP A CA 1
ATOM 3776 C C . TRP A 1 474 ? 1.323 7.387 4.826 1.00 77.00 474 TRP A C 1
ATOM 3778 O O . TRP A 1 474 ? 0.112 7.321 5.037 1.00 77.00 474 TRP A O 1
ATOM 3788 N N . TYR A 1 475 ? 2.015 6.396 4.263 1.00 78.19 475 TYR A N 1
ATOM 3789 C CA . TYR A 1 475 ? 1.403 5.144 3.830 1.00 78.19 475 TYR A CA 1
ATOM 3790 C C . TYR A 1 475 ? 0.701 4.410 4.991 1.00 78.19 475 TYR A C 1
ATOM 3792 O O . TYR A 1 475 ? -0.361 3.815 4.807 1.00 78.19 475 TYR A O 1
ATOM 3800 N N . LEU A 1 476 ? 1.263 4.490 6.201 1.00 84.94 476 LEU A N 1
ATOM 3801 C CA . LEU A 1 476 ? 0.784 3.787 7.395 1.00 84.94 476 LEU A CA 1
ATOM 3802 C C . LEU A 1 476 ? -0.187 4.604 8.272 1.00 84.94 476 LEU A C 1
ATOM 3804 O O . LEU A 1 476 ? -0.862 4.032 9.137 1.00 84.94 476 LEU A O 1
ATOM 3808 N N . ALA A 1 477 ? -0.301 5.916 8.039 1.00 79.38 477 ALA A N 1
ATOM 3809 C CA . ALA A 1 477 ? -1.027 6.848 8.903 1.00 79.38 477 ALA A CA 1
ATOM 3810 C C . ALA A 1 477 ? -2.501 6.471 9.131 1.00 79.38 477 ALA A C 1
ATOM 3812 O O . ALA A 1 477 ? -2.960 6.526 10.270 1.00 79.38 477 ALA A O 1
ATOM 3813 N N . CYS A 1 478 ? -3.254 6.040 8.106 1.00 77.31 478 CYS A N 1
ATOM 3814 C CA . CYS A 1 478 ? -4.679 5.697 8.284 1.00 77.31 478 CYS A CA 1
ATOM 3815 C C . CYS A 1 478 ? -4.872 4.576 9.308 1.00 77.31 478 CYS A C 1
ATOM 3817 O O . CYS A 1 478 ? -5.773 4.613 10.148 1.00 77.31 478 CYS A O 1
ATOM 3819 N N . THR A 1 479 ? -4.049 3.535 9.187 1.00 85.69 479 THR A N 1
ATOM 3820 C CA . THR A 1 479 ? -4.123 2.343 10.030 1.00 85.69 479 THR A CA 1
ATOM 3821 C C . THR A 1 479 ? -3.706 2.695 11.453 1.00 85.69 479 THR A C 1
ATOM 3823 O O . THR A 1 479 ? -4.375 2.288 12.400 1.00 85.69 479 THR A O 1
ATOM 3826 N N . TYR A 1 480 ? -2.678 3.535 11.597 1.00 87.12 480 TYR A N 1
ATOM 3827 C CA . TYR A 1 480 ? -2.252 4.070 12.886 1.00 87.12 480 TYR A CA 1
ATOM 3828 C C . TYR A 1 480 ? -3.341 4.913 13.571 1.00 87.12 480 TYR A C 1
ATOM 3830 O O . TYR A 1 480 ? -3.655 4.691 14.738 1.00 87.12 480 TYR A O 1
ATOM 3838 N N . LEU A 1 481 ? -3.980 5.829 12.835 1.00 83.56 481 LEU A N 1
ATOM 3839 C CA . LEU A 1 481 ? -5.103 6.633 13.332 1.00 83.56 481 LEU A CA 1
ATOM 3840 C C . LEU A 1 481 ? -6.283 5.754 13.759 1.00 83.56 481 LEU A C 1
ATOM 3842 O O . LEU A 1 481 ? -6.897 5.997 14.794 1.00 83.56 481 LEU A O 1
ATOM 3846 N N . SER A 1 482 ? -6.571 4.703 12.991 1.00 86.44 482 SER A N 1
ATOM 3847 C CA . SER A 1 482 ? -7.620 3.736 13.327 1.00 86.44 482 SER A CA 1
ATOM 3848 C C . SER A 1 482 ? -7.312 3.043 14.658 1.00 86.44 482 SER A C 1
ATOM 3850 O O . SER A 1 482 ? -8.154 3.050 15.555 1.00 86.44 482 SER A O 1
ATOM 3852 N N . ALA A 1 483 ? -6.076 2.562 14.841 1.00 90.56 483 ALA A N 1
ATOM 3853 C CA . ALA A 1 483 ? -5.621 1.978 16.101 1.00 90.56 483 ALA A CA 1
ATOM 3854 C C . ALA A 1 483 ? -5.741 2.962 17.281 1.00 90.56 483 ALA A C 1
ATOM 3856 O O . ALA A 1 483 ? -6.269 2.589 18.327 1.00 90.56 483 ALA A O 1
ATOM 3857 N N . LEU A 1 484 ? -5.348 4.229 17.100 1.00 89.69 484 LEU A N 1
ATOM 3858 C CA . LEU A 1 484 ? -5.503 5.264 18.128 1.00 89.69 484 LEU A CA 1
ATOM 3859 C C . LEU A 1 484 ? -6.972 5.439 18.545 1.00 89.69 484 LEU A C 1
ATOM 3861 O O . LEU A 1 484 ? -7.270 5.457 19.738 1.00 89.69 484 LEU A O 1
ATOM 3865 N N . THR A 1 485 ? -7.899 5.523 17.584 1.00 87.06 485 THR A N 1
ATOM 3866 C CA . THR A 1 485 ? -9.333 5.667 17.902 1.00 87.06 485 THR A CA 1
ATOM 3867 C C . THR A 1 485 ? -9.901 4.444 18.625 1.00 87.06 485 THR A C 1
ATOM 3869 O O . THR A 1 485 ? -10.728 4.605 19.520 1.00 87.06 485 THR A O 1
ATOM 3872 N N . ILE A 1 486 ? -9.418 3.235 18.308 1.00 89.62 486 ILE A N 1
ATOM 3873 C CA . ILE A 1 486 ? -9.781 1.999 19.018 1.00 89.62 486 ILE A CA 1
ATOM 3874 C C . ILE A 1 486 ? -9.291 2.051 20.473 1.00 89.62 486 ILE A C 1
ATOM 3876 O O . ILE A 1 486 ? -10.052 1.715 21.379 1.00 89.62 486 ILE A O 1
ATOM 3880 N N . LEU A 1 487 ? -8.057 2.509 20.726 1.00 91.00 487 LEU A N 1
ATOM 3881 C CA . LEU A 1 487 ? -7.529 2.616 22.094 1.00 91.00 487 LEU A CA 1
ATOM 3882 C C . LEU A 1 487 ? -8.237 3.699 22.919 1.00 91.00 487 LEU A C 1
ATOM 3884 O O . LEU A 1 487 ? -8.532 3.467 24.092 1.00 91.00 487 LEU A O 1
ATOM 3888 N N . ILE A 1 488 ? -8.558 4.850 22.318 1.00 88.75 488 ILE A N 1
ATOM 3889 C CA . ILE A 1 488 ? -9.352 5.894 22.987 1.00 88.75 488 ILE A CA 1
ATOM 3890 C C . ILE A 1 488 ? -10.749 5.360 23.323 1.00 88.75 488 ILE A C 1
ATOM 3892 O O . ILE A 1 488 ? -11.220 5.545 24.444 1.00 88.75 488 ILE A O 1
ATOM 3896 N N . ALA A 1 489 ? -11.390 4.639 22.398 1.00 88.62 489 ALA A N 1
ATOM 3897 C CA . ALA A 1 489 ? -12.672 3.995 22.663 1.00 88.62 489 ALA A CA 1
ATOM 3898 C C . ALA A 1 489 ? -12.573 2.978 23.809 1.00 88.62 489 ALA A C 1
ATOM 3900 O O . ALA A 1 489 ? -13.422 2.997 24.693 1.00 88.62 489 ALA A O 1
ATOM 3901 N N . ALA A 1 490 ? -11.519 2.151 23.845 1.00 89.25 490 ALA A N 1
ATOM 3902 C CA . ALA A 1 490 ? -11.279 1.173 24.911 1.00 89.25 490 ALA A CA 1
ATOM 3903 C C . ALA A 1 490 ? -11.096 1.822 26.294 1.00 89.25 490 ALA A C 1
ATOM 3905 O O . ALA A 1 490 ? -11.587 1.290 27.295 1.00 89.25 490 ALA A O 1
ATOM 3906 N N . LYS A 1 491 ? -10.421 2.981 26.336 1.00 87.44 491 LYS A N 1
ATOM 3907 C CA . LYS A 1 491 ? -10.286 3.824 27.533 1.00 87.44 491 LYS A CA 1
ATOM 3908 C C . LYS A 1 491 ? -11.647 4.380 27.973 1.00 87.44 491 LYS A C 1
ATOM 3910 O O . LYS A 1 491 ? -11.994 4.278 29.144 1.00 87.44 491 LYS A O 1
ATOM 3915 N N . LEU A 1 492 ? -12.441 4.892 27.030 1.00 83.88 492 LEU A N 1
ATOM 3916 C CA . LEU A 1 492 ? -13.745 5.518 27.280 1.00 83.88 492 LEU A CA 1
ATOM 3917 C C . LEU A 1 492 ? -14.789 4.553 27.875 1.00 83.88 492 LEU A C 1
ATOM 3919 O O . LEU A 1 492 ? -15.593 4.958 28.707 1.00 83.88 492 LEU A O 1
ATOM 3923 N N . ILE A 1 493 ? -14.784 3.282 27.466 1.00 82.50 493 ILE A N 1
ATOM 3924 C CA . ILE A 1 493 ? -15.714 2.246 27.964 1.00 82.50 493 ILE A CA 1
ATOM 3925 C C . ILE A 1 493 ? -15.238 1.538 29.245 1.00 82.50 493 ILE A C 1
ATOM 3927 O O . ILE A 1 493 ? -15.936 0.661 29.746 1.00 82.50 493 ILE A O 1
ATOM 3931 N N . GLY A 1 494 ? -14.046 1.848 29.763 1.00 72.38 494 GLY A N 1
ATOM 3932 C CA . GLY A 1 494 ? -13.556 1.254 31.012 1.00 72.38 494 GLY A CA 1
ATOM 3933 C C . GLY A 1 494 ? -13.171 -0.231 30.930 1.00 72.38 494 GLY A C 1
ATOM 3934 O O . GLY A 1 494 ? -13.106 -0.897 31.962 1.00 72.38 494 GLY A O 1
ATOM 3935 N N . THR A 1 495 ? -12.854 -0.760 29.739 1.00 57.72 495 THR A N 1
ATOM 3936 C CA . THR A 1 495 ? -12.413 -2.167 29.539 1.00 57.72 495 THR A CA 1
ATOM 3937 C C . THR A 1 495 ? -11.088 -2.554 30.231 1.00 57.72 495 THR A C 1
ATOM 3939 O O . THR A 1 495 ? -10.561 -3.634 29.985 1.00 57.72 495 THR A O 1
ATOM 3942 N N . GLU A 1 496 ? -10.561 -1.725 31.140 1.00 50.81 496 GLU A N 1
ATOM 3943 C CA . GLU A 1 496 ? -9.404 -2.032 32.000 1.00 50.81 496 GLU A CA 1
ATOM 3944 C C . GLU A 1 496 ? -9.698 -3.111 33.069 1.00 50.81 496 GLU A C 1
ATOM 3946 O O . GLU A 1 496 ? -8.774 -3.595 33.717 1.00 50.81 496 GLU A O 1
ATOM 3951 N N . HIS A 1 497 ? -10.955 -3.525 33.269 1.00 44.16 497 HIS A N 1
ATOM 3952 C CA . HIS A 1 497 ? -11.315 -4.465 34.338 1.00 44.16 497 HIS A CA 1
ATOM 3953 C C . HIS A 1 497 ? -11.405 -5.911 33.842 1.00 44.16 497 HIS A C 1
ATOM 3955 O O . HIS A 1 497 ? -12.480 -6.403 33.502 1.00 44.16 497 HIS A O 1
ATOM 3961 N N . GLY A 1 498 ? -10.266 -6.607 33.848 1.00 36.12 498 GLY A N 1
ATOM 3962 C CA . GLY A 1 498 ? -10.254 -8.059 33.680 1.00 36.12 498 GLY A CA 1
ATOM 3963 C C . GLY A 1 498 ? -8.878 -8.695 33.513 1.00 36.12 498 GLY A C 1
ATOM 3964 O O . GLY A 1 498 ? -8.603 -9.205 32.437 1.00 36.12 498 GLY A O 1
ATOM 3965 N N . ALA A 1 499 ? -8.037 -8.685 34.552 1.00 33.56 499 ALA A N 1
ATOM 3966 C CA . ALA A 1 499 ? -7.170 -9.810 34.939 1.00 33.56 499 ALA A CA 1
ATOM 3967 C C . ALA A 1 499 ? -6.312 -9.428 36.155 1.00 33.56 499 ALA A C 1
ATOM 3969 O O . ALA A 1 499 ? -5.864 -8.298 36.314 1.00 33.56 499 ALA A O 1
ATOM 3970 N N . GLU A 1 500 ? -6.139 -10.400 37.034 1.00 35.44 500 GLU A N 1
ATOM 3971 C CA . GLU A 1 500 ? -5.453 -10.346 38.315 1.00 35.44 500 GLU A CA 1
ATOM 3972 C C . GLU A 1 500 ? -3.984 -9.893 38.196 1.00 35.44 500 GLU A C 1
ATOM 3974 O O . GLU A 1 500 ? -3.241 -10.385 37.355 1.00 35.44 500 GLU A O 1
ATOM 3979 N N . GLY A 1 501 ? -3.546 -9.025 39.115 1.00 32.28 501 GLY A N 1
ATOM 3980 C CA . GLY A 1 501 ? -2.135 -8.894 39.493 1.00 32.28 501 GLY A CA 1
ATOM 3981 C C . GLY A 1 501 ? -1.264 -7.946 38.660 1.00 32.28 501 GLY A C 1
ATOM 3982 O O . GLY A 1 501 ? -0.566 -8.381 37.761 1.00 32.28 501 GLY A O 1
ATOM 3983 N N . GLY A 1 502 ? -1.193 -6.683 39.099 1.00 38.94 502 GLY A N 1
ATOM 3984 C CA . GLY A 1 502 ? 0.027 -5.859 39.112 1.00 38.94 502 GLY A CA 1
ATOM 3985 C C . GLY A 1 502 ? 0.677 -5.495 37.770 1.00 38.94 502 GLY A C 1
ATOM 3986 O O . GLY A 1 502 ? 1.334 -6.322 37.154 1.00 38.94 502 GLY A O 1
ATOM 3987 N N . THR A 1 503 ? 0.659 -4.191 37.456 1.00 42.12 503 THR A N 1
ATOM 3988 C CA . THR A 1 503 ? 1.261 -3.480 36.298 1.00 42.12 503 THR A CA 1
ATOM 3989 C C . THR A 1 503 ? 0.380 -3.441 35.036 1.00 42.12 503 THR A C 1
ATOM 3991 O O . THR A 1 503 ? -0.374 -4.363 34.780 1.00 42.12 503 THR A O 1
ATOM 3994 N N . VAL A 1 504 ? 0.460 -2.359 34.246 1.00 48.19 504 VAL A N 1
ATOM 3995 C CA . VAL A 1 504 ? -0.226 -2.127 32.944 1.00 48.19 504 VAL A CA 1
ATOM 3996 C C . VAL A 1 504 ? -1.605 -1.397 32.925 1.00 48.19 504 VAL A C 1
ATOM 3998 O O . VAL A 1 504 ? -2.453 -1.697 32.088 1.00 48.19 504 VAL A O 1
ATOM 4001 N N . PRO A 1 505 ? -1.828 -0.345 33.738 1.00 53.50 505 PRO A N 1
ATOM 4002 C CA . PRO A 1 505 ? -2.668 0.796 33.314 1.00 53.50 505 PRO A CA 1
ATOM 4003 C C . PRO A 1 505 ? -1.900 1.841 32.475 1.00 53.50 505 PRO A C 1
ATOM 4005 O O . PRO A 1 505 ? -2.498 2.565 31.682 1.00 53.50 505 PRO A O 1
ATOM 4008 N N . ASP A 1 506 ? -0.567 1.887 32.600 1.00 65.06 506 ASP A N 1
ATOM 4009 C CA . ASP A 1 506 ? 0.279 2.960 32.045 1.00 65.06 506 ASP A CA 1
ATOM 4010 C C . ASP A 1 506 ? 0.603 2.817 30.544 1.00 65.06 506 ASP A C 1
ATOM 4012 O O . ASP A 1 506 ? 0.797 3.814 29.851 1.00 65.06 506 ASP A O 1
ATOM 4016 N N . GLU A 1 507 ? 0.648 1.595 30.000 1.00 80.00 507 GLU A N 1
ATOM 4017 C CA . GLU A 1 507 ? 1.127 1.366 28.625 1.00 80.00 507 GLU A CA 1
ATOM 4018 C C . GLU A 1 507 ? 0.141 1.864 27.555 1.00 80.00 507 GLU A C 1
ATOM 4020 O O . GLU A 1 507 ? 0.541 2.483 26.567 1.00 80.00 507 GLU A O 1
ATOM 4025 N N . GLN A 1 508 ? -1.162 1.625 27.742 1.00 85.00 508 GLN A N 1
ATOM 4026 C CA . GLN A 1 508 ? -2.184 2.101 26.804 1.00 85.00 508 GLN A CA 1
ATOM 4027 C C . GLN A 1 508 ? -2.260 3.630 26.806 1.00 85.00 508 GLN A C 1
ATOM 4029 O O . GLN A 1 508 ? -2.329 4.243 25.742 1.00 85.00 508 GLN A O 1
ATOM 4034 N N . GLU A 1 509 ? -2.207 4.236 27.993 1.00 87.56 509 GLU A N 1
ATOM 4035 C CA . GLU A 1 509 ? -2.175 5.687 28.156 1.00 87.56 509 GLU A CA 1
ATOM 4036 C C . GLU A 1 509 ? -0.944 6.289 27.469 1.00 87.56 509 GLU A C 1
ATOM 4038 O O . GLU A 1 509 ? -1.041 7.279 26.740 1.00 87.56 509 GLU A O 1
ATOM 4043 N N . GLN A 1 510 ? 0.218 5.650 27.624 1.00 89.25 510 GLN A N 1
ATOM 4044 C CA . GLN A 1 510 ? 1.437 6.053 26.936 1.00 89.25 510 GLN A CA 1
ATOM 4045 C C . GLN A 1 510 ? 1.279 5.998 25.407 1.00 89.25 510 GLN A C 1
ATOM 4047 O O . GLN A 1 510 ? 1.640 6.962 24.727 1.00 89.25 510 GLN A O 1
ATOM 4052 N N . LEU A 1 511 ? 0.724 4.907 24.862 1.00 90.81 511 LEU A N 1
ATOM 4053 C CA . LEU A 1 511 ? 0.488 4.758 23.420 1.00 90.81 511 LEU A CA 1
ATOM 4054 C C . LEU A 1 511 ? -0.449 5.850 22.886 1.00 90.81 511 LEU A C 1
ATOM 4056 O O . LEU A 1 511 ? -0.140 6.469 21.867 1.00 90.81 511 LEU A O 1
ATOM 4060 N N . ILE A 1 512 ? -1.554 6.137 23.583 1.00 91.12 512 ILE A N 1
ATOM 4061 C CA . ILE A 1 512 ? -2.501 7.195 23.192 1.00 91.12 512 ILE A CA 1
ATOM 4062 C C . ILE A 1 512 ? -1.802 8.562 23.162 1.00 91.12 512 ILE A C 1
ATOM 4064 O O . ILE A 1 512 ? -1.889 9.283 22.164 1.00 91.12 512 ILE A O 1
ATOM 4068 N N . ASN A 1 513 ? -1.054 8.901 24.215 1.00 90.88 513 ASN A N 1
ATOM 4069 C CA . ASN A 1 513 ? -0.347 10.180 24.315 1.00 90.88 513 ASN A CA 1
ATOM 4070 C C . ASN A 1 513 ? 0.768 10.332 23.268 1.00 90.88 513 ASN A C 1
ATOM 4072 O O . ASN A 1 513 ? 1.029 11.433 22.779 1.00 90.88 513 ASN A O 1
ATOM 4076 N N . GLU A 1 514 ? 1.440 9.245 22.897 1.00 89.31 514 GLU A N 1
ATOM 4077 C CA . GLU A 1 514 ? 2.377 9.232 21.770 1.00 89.31 514 GLU A CA 1
ATOM 4078 C C . GLU A 1 514 ? 1.670 9.452 20.431 1.00 89.31 514 GLU A C 1
ATOM 4080 O O . GLU A 1 514 ? 2.144 10.255 19.625 1.00 89.31 514 GLU A O 1
ATOM 4085 N N . GLY A 1 515 ? 0.514 8.819 20.219 1.00 87.38 515 GLY A N 1
ATOM 4086 C CA . GLY A 1 515 ? -0.288 9.019 19.012 1.00 87.38 515 GLY A CA 1
ATOM 4087 C C . GLY A 1 515 ? -0.760 10.451 18.829 1.00 87.38 515 GLY A C 1
ATOM 4088 O O . GLY A 1 515 ? -0.618 11.004 17.738 1.00 87.38 515 GLY A O 1
ATOM 4089 N N . LEU A 1 516 ? -1.239 11.094 19.894 1.00 88.62 516 LEU A N 1
ATOM 4090 C CA . LEU A 1 516 ? -1.617 12.508 19.850 1.00 88.62 516 LEU A CA 1
ATOM 4091 C C . LEU A 1 516 ? -0.416 13.403 19.505 1.00 88.62 516 LEU A C 1
ATOM 4093 O O . LEU A 1 516 ? -0.514 14.239 18.604 1.00 88.62 516 LEU A O 1
ATOM 4097 N N . ARG A 1 517 ? 0.744 13.177 20.140 1.00 88.25 517 ARG A N 1
ATOM 4098 C CA . ARG A 1 517 ? 1.983 13.913 19.828 1.00 88.25 517 ARG A CA 1
ATOM 4099 C C . ARG A 1 517 ? 2.420 13.734 18.376 1.00 88.25 517 ARG A C 1
ATOM 4101 O O . ARG A 1 517 ? 2.828 14.708 17.747 1.00 88.25 517 ARG A O 1
ATOM 4108 N N . PHE A 1 518 ? 2.314 12.523 17.835 1.00 84.25 518 PHE A N 1
ATOM 4109 C CA . PHE A 1 518 ? 2.652 12.247 16.442 1.00 84.25 518 PHE A CA 1
ATOM 4110 C C . PHE A 1 518 ? 1.763 13.033 15.468 1.00 84.25 518 PHE A C 1
ATOM 4112 O O . PHE A 1 518 ? 2.279 13.700 14.570 1.00 84.25 518 PHE A O 1
ATOM 4119 N N . ILE A 1 519 ? 0.438 13.020 15.661 1.00 80.44 519 ILE A N 1
ATOM 4120 C CA . ILE A 1 519 ? -0.484 13.762 14.783 1.00 80.44 519 ILE A CA 1
ATOM 4121 C C . ILE A 1 519 ? -0.218 15.265 14.889 1.00 80.44 519 ILE A C 1
ATOM 4123 O O . ILE A 1 519 ? -0.180 15.944 13.866 1.00 80.44 519 ILE A O 1
ATOM 4127 N N . HIS A 1 520 ? 0.023 15.781 16.098 1.00 84.06 520 HIS A N 1
ATOM 4128 C CA . HIS A 1 520 ? 0.390 17.183 16.299 1.00 84.06 520 HIS A CA 1
ATOM 4129 C C . HIS A 1 520 ? 1.679 17.556 15.550 1.00 84.06 520 HIS A C 1
ATOM 4131 O O . HIS A 1 520 ? 1.745 18.589 14.880 1.00 84.06 520 HIS A O 1
ATOM 4137 N N . HIS A 1 521 ? 2.695 16.693 15.608 1.00 81.00 521 HIS A N 1
ATOM 4138 C CA . HIS A 1 521 ? 3.936 16.894 14.870 1.00 81.00 521 HIS A CA 1
ATOM 4139 C C . HIS A 1 521 ? 3.706 16.891 13.352 1.00 81.00 521 HIS A C 1
ATOM 4141 O O . HIS A 1 521 ? 4.193 17.783 12.661 1.00 81.00 521 HIS A O 1
ATOM 4147 N N . MET A 1 522 ? 2.917 15.954 12.815 1.00 72.94 522 MET A N 1
ATOM 4148 C CA . MET A 1 522 ? 2.586 15.952 11.383 1.00 72.94 522 MET A CA 1
ATOM 4149 C C . MET A 1 522 ? 1.760 17.177 10.966 1.00 72.94 522 MET A C 1
ATOM 4151 O O . MET A 1 522 ? 1.962 17.715 9.878 1.00 72.94 522 MET A O 1
ATOM 4155 N N . ALA A 1 523 ? 0.847 17.635 11.823 1.00 72.62 523 ALA A N 1
ATOM 4156 C CA . ALA A 1 523 ? 0.022 18.808 11.562 1.00 72.62 523 ALA A CA 1
ATOM 4157 C C . ALA A 1 523 ? 0.858 20.089 11.460 1.00 72.62 523 ALA A C 1
ATOM 4159 O O . ALA A 1 523 ? 0.710 20.848 10.507 1.00 72.62 523 ALA A O 1
ATOM 4160 N N . THR A 1 524 ? 1.793 20.277 12.393 1.00 74.38 524 THR A N 1
ATOM 4161 C CA . THR A 1 524 ? 2.672 21.458 12.438 1.00 74.38 524 THR A CA 1
ATOM 4162 C C . THR A 1 524 ? 3.733 21.467 11.339 1.00 74.38 524 THR A C 1
ATOM 4164 O O . THR A 1 524 ? 4.175 22.537 10.928 1.00 74.38 524 THR A O 1
ATOM 4167 N N . THR A 1 525 ? 4.150 20.296 10.851 1.00 65.44 525 THR A N 1
ATOM 4168 C CA . THR A 1 525 ? 5.249 20.187 9.878 1.00 65.44 525 THR A CA 1
ATOM 4169 C C . THR A 1 525 ? 4.800 19.981 8.435 1.00 65.44 525 THR A C 1
ATOM 4171 O O . THR A 1 525 ? 5.603 20.217 7.532 1.00 65.44 525 THR A O 1
ATOM 4174 N N . ARG A 1 526 ? 3.569 19.508 8.182 1.00 63.34 526 ARG A N 1
ATOM 4175 C CA . ARG A 1 526 ? 3.197 19.023 6.840 1.00 63.34 526 ARG A CA 1
ATOM 4176 C C . ARG A 1 526 ? 1.807 19.404 6.352 1.00 63.34 526 ARG A C 1
ATOM 4178 O O . ARG A 1 526 ? 1.681 19.766 5.187 1.00 63.34 526 ARG A O 1
ATOM 4185 N N . ASP A 1 527 ? 0.766 19.278 7.175 1.00 63.19 527 ASP A N 1
ATOM 4186 C CA . ASP A 1 527 ? -0.612 19.468 6.700 1.00 63.19 527 ASP A CA 1
ATOM 4187 C C . ASP A 1 527 ? -1.531 20.048 7.782 1.00 63.19 527 ASP A C 1
ATOM 4189 O O . ASP A 1 527 ? -1.928 19.355 8.720 1.00 63.19 527 ASP A O 1
ATOM 4193 N N . ALA A 1 528 ? -1.953 21.300 7.591 1.00 67.88 528 ALA A N 1
ATOM 4194 C CA . ALA A 1 528 ? -2.869 22.005 8.489 1.00 67.88 528 ALA A CA 1
ATOM 4195 C C . ALA A 1 528 ? -4.226 21.291 8.666 1.00 67.88 528 ALA A C 1
ATOM 4197 O O . ALA A 1 528 ? -4.923 21.488 9.661 1.00 67.88 528 ALA A O 1
ATOM 4198 N N . ARG A 1 529 ? -4.631 20.409 7.740 1.00 66.38 529 ARG A N 1
ATOM 4199 C CA . ARG A 1 529 ? -5.858 19.606 7.890 1.00 66.38 529 ARG A CA 1
ATOM 4200 C C . ARG A 1 529 ? -5.749 18.607 9.042 1.00 66.38 529 ARG A C 1
ATOM 4202 O O . ARG A 1 529 ? -6.764 18.291 9.664 1.00 66.38 529 ARG A O 1
ATOM 4209 N N . LEU A 1 530 ? -4.540 18.149 9.367 1.00 70.75 530 LEU A N 1
ATOM 4210 C CA . LEU A 1 530 ? -4.306 17.248 10.495 1.00 70.75 530 LEU A CA 1
ATOM 4211 C C . LEU A 1 530 ? -4.486 17.936 11.853 1.00 70.75 530 LEU A C 1
ATOM 4213 O O . LEU A 1 530 ? -4.700 17.237 12.840 1.00 70.75 530 LEU A O 1
ATOM 4217 N N . GLU A 1 531 ? -4.480 19.272 11.927 1.00 74.94 531 GLU A N 1
ATOM 4218 C CA . GLU A 1 531 ? -4.740 19.999 13.181 1.00 74.94 531 GLU A CA 1
ATOM 4219 C C . GLU A 1 531 ? -6.132 19.686 13.729 1.00 74.94 531 GLU A C 1
ATOM 4221 O O . GLU A 1 531 ? -6.311 19.444 14.921 1.00 74.94 531 GLU A O 1
ATOM 4226 N N . LYS A 1 532 ? -7.122 19.622 12.838 1.00 73.81 532 LYS A N 1
ATOM 4227 C CA . LYS A 1 532 ? -8.500 19.278 13.194 1.00 73.81 532 LYS A CA 1
ATOM 4228 C C . LYS A 1 532 ? -8.638 17.802 13.588 1.00 73.81 532 LYS A C 1
ATOM 4230 O O . LYS A 1 532 ? -9.383 17.497 14.514 1.00 73.81 532 LYS A O 1
ATOM 4235 N N . VAL A 1 533 ? -7.904 16.896 12.928 1.00 74.75 533 VAL A N 1
ATOM 4236 C CA . VAL A 1 533 ? -7.841 15.472 13.317 1.00 74.75 533 VAL A CA 1
ATOM 4237 C C . VAL A 1 533 ? -7.242 15.335 14.716 1.00 74.75 533 VAL A C 1
ATOM 4239 O O . VAL A 1 533 ? -7.808 14.654 15.568 1.00 74.75 533 VAL A O 1
ATOM 4242 N N . HIS 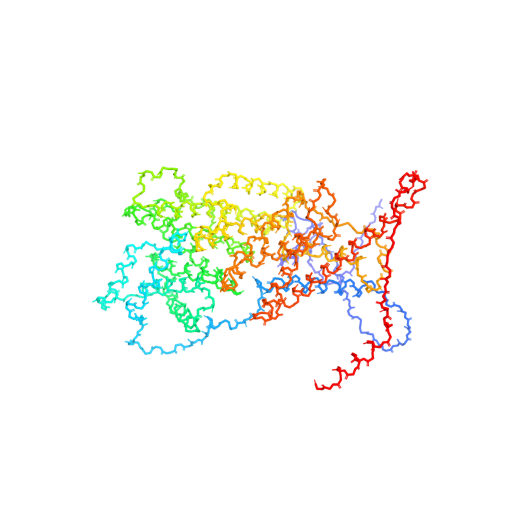A 1 534 ? -6.131 16.027 14.971 1.00 83.56 534 HIS A N 1
ATOM 4243 C CA . HIS A 1 534 ? -5.501 16.080 16.284 1.00 83.56 534 HIS A CA 1
ATOM 4244 C C . HIS A 1 534 ? -6.469 16.609 17.348 1.00 83.56 534 HIS A C 1
ATOM 4246 O O . HIS A 1 534 ? -6.643 15.961 18.377 1.00 83.56 534 HIS A O 1
ATOM 4252 N N . ALA A 1 535 ? -7.131 17.742 17.089 1.00 79.19 535 ALA A N 1
ATOM 4253 C CA . ALA A 1 535 ? -8.081 18.346 18.020 1.00 79.19 535 ALA A CA 1
ATOM 4254 C C . ALA A 1 535 ? -9.228 17.389 18.379 1.00 79.19 535 ALA A C 1
ATOM 4256 O O . ALA A 1 535 ? -9.566 17.251 19.552 1.00 79.19 535 ALA A O 1
ATOM 4257 N N . ALA A 1 536 ? -9.776 16.674 17.394 1.00 79.12 536 ALA A N 1
ATOM 4258 C CA . ALA A 1 536 ? -10.836 15.697 17.623 1.00 79.12 536 ALA A CA 1
ATOM 4259 C C . ALA A 1 536 ? -10.374 14.511 18.480 1.00 79.12 536 ALA A C 1
ATOM 4261 O O . ALA A 1 536 ? -11.051 14.142 19.439 1.00 79.12 536 ALA A O 1
ATOM 4262 N N . CYS A 1 537 ? -9.210 13.929 18.174 1.00 83.44 537 CYS A N 1
ATOM 4263 C CA . CYS A 1 537 ? -8.654 12.833 18.969 1.00 83.44 537 CYS A CA 1
ATOM 4264 C C . CYS A 1 537 ? -8.303 13.281 20.397 1.00 83.44 537 CYS A C 1
ATOM 4266 O O . CYS A 1 537 ? -8.539 12.533 21.344 1.00 83.44 537 CYS A O 1
ATOM 4268 N N . ALA A 1 538 ? -7.768 14.494 20.564 1.00 85.56 538 ALA A N 1
ATOM 4269 C CA . ALA A 1 538 ? -7.440 15.053 21.872 1.00 85.56 538 ALA A CA 1
ATOM 4270 C C . ALA A 1 538 ? -8.700 15.279 22.721 1.00 85.56 538 ALA A C 1
ATOM 4272 O O . ALA A 1 538 ? -8.722 14.920 23.897 1.00 85.56 538 ALA A O 1
ATOM 4273 N N . GLU A 1 539 ? -9.768 15.803 22.117 1.00 83.81 539 GLU A N 1
ATOM 4274 C CA . GLU A 1 539 ? -11.055 15.994 22.787 1.00 83.81 539 GLU A CA 1
ATOM 4275 C C . GLU A 1 539 ? -11.705 14.658 23.177 1.00 83.81 539 GLU A C 1
ATOM 4277 O O . GLU A 1 539 ? -12.182 14.507 24.303 1.00 83.81 539 GLU A O 1
ATOM 4282 N N . LEU A 1 540 ? -11.666 13.650 22.298 1.00 84.06 540 LEU A N 1
ATOM 4283 C CA . LEU A 1 540 ? -12.131 12.300 22.633 1.00 84.06 540 LEU A CA 1
ATOM 4284 C C . LEU A 1 540 ? -11.330 11.687 23.792 1.00 84.06 540 LEU A C 1
ATOM 4286 O O . LEU A 1 540 ? -11.923 11.092 24.692 1.00 84.06 540 LEU A O 1
ATOM 4290 N N . ASN A 1 541 ? -10.004 11.858 23.806 1.00 89.25 541 ASN A N 1
ATOM 4291 C CA . ASN A 1 541 ? -9.166 11.378 24.907 1.00 89.25 541 ASN A CA 1
ATOM 4292 C C . ASN A 1 541 ? -9.503 12.089 26.228 1.00 89.25 541 ASN A C 1
ATOM 4294 O O . ASN A 1 541 ? -9.652 11.430 27.254 1.00 89.25 541 ASN A O 1
ATOM 4298 N N . ARG A 1 542 ? -9.728 13.409 26.188 1.00 86.94 542 ARG A N 1
ATOM 4299 C CA . ARG A 1 542 ? -10.149 14.196 27.357 1.00 86.94 542 ARG A CA 1
ATOM 4300 C C . ARG A 1 542 ? -11.482 13.701 27.928 1.00 86.94 542 ARG A C 1
ATOM 4302 O O . ARG A 1 542 ? -11.634 13.598 29.142 1.00 86.94 542 ARG A O 1
ATOM 4309 N N . ARG A 1 543 ? -12.455 13.373 27.072 1.00 84.12 543 ARG A N 1
ATOM 4310 C CA . ARG A 1 543 ? -13.737 12.776 27.500 1.00 84.12 543 ARG A CA 1
ATOM 4311 C C . ARG A 1 543 ? -13.540 11.391 28.121 1.00 84.12 543 ARG A C 1
ATOM 4313 O O . ARG A 1 543 ? -14.213 11.061 29.092 1.00 84.12 543 ARG A O 1
ATOM 4320 N N . ALA A 1 544 ? -12.590 10.609 27.610 1.00 85.81 544 ALA A N 1
ATOM 4321 C CA . ALA A 1 544 ? -12.224 9.321 28.194 1.00 85.81 544 ALA A CA 1
ATOM 4322 C C . ALA A 1 544 ? -11.593 9.460 29.592 1.00 85.81 544 ALA A C 1
ATOM 4324 O O . ALA A 1 544 ? -11.878 8.642 30.466 1.00 85.81 544 ALA A O 1
ATOM 4325 N N . ASP A 1 545 ? -10.810 10.516 29.841 1.00 85.06 545 ASP A N 1
ATOM 4326 C CA . ASP A 1 545 ? -10.306 10.834 31.187 1.00 85.06 545 ASP A CA 1
ATOM 4327 C C . ASP A 1 545 ? -11.446 11.134 32.168 1.00 85.06 545 ASP A C 1
ATOM 4329 O O . ASP A 1 545 ? -11.463 10.607 33.282 1.00 85.06 545 ASP A O 1
ATOM 4333 N N . VAL A 1 546 ? -12.435 11.928 31.741 1.00 82.69 546 VAL A N 1
ATOM 4334 C CA . VAL A 1 546 ? -13.628 12.227 32.552 1.00 82.69 546 VAL A CA 1
ATOM 4335 C C . VAL A 1 546 ? -14.397 10.943 32.871 1.00 82.69 546 VAL A C 1
ATOM 4337 O O . VAL A 1 546 ? -14.702 10.694 34.035 1.00 82.69 546 VAL A O 1
ATOM 4340 N N . ALA A 1 547 ? -14.642 10.088 31.874 1.00 81.19 547 ALA A N 1
ATOM 4341 C CA . ALA A 1 547 ? -15.328 8.808 32.065 1.00 81.19 547 ALA A CA 1
ATOM 4342 C C . ALA A 1 547 ? -14.628 7.907 33.099 1.00 81.19 547 ALA A C 1
ATOM 4344 O O . ALA A 1 547 ? -15.289 7.307 33.956 1.00 81.19 547 ALA A O 1
ATOM 4345 N N . LYS A 1 548 ? -13.288 7.852 33.069 1.00 77.00 548 LYS A N 1
ATOM 4346 C CA . LYS A 1 548 ? -12.478 7.094 34.035 1.00 77.00 548 LYS A CA 1
ATOM 4347 C C . LYS A 1 548 ? -12.672 7.614 35.463 1.00 77.00 548 LYS A C 1
ATOM 4349 O O . LYS A 1 548 ? -12.873 6.817 36.379 1.00 77.00 548 LYS A O 1
ATOM 4354 N N . VAL A 1 549 ? -12.680 8.937 35.650 1.00 74.44 549 VAL A N 1
ATOM 4355 C CA . VAL A 1 549 ? -12.912 9.569 36.962 1.00 74.44 549 VAL A CA 1
ATOM 4356 C C . VAL A 1 549 ? -14.341 9.340 37.455 1.00 74.44 549 VAL A C 1
ATOM 4358 O O . VAL A 1 549 ? -14.517 8.981 38.617 1.00 74.44 549 VAL A O 1
ATOM 4361 N N . THR A 1 550 ? -15.354 9.478 36.597 1.00 68.06 550 THR A N 1
ATOM 4362 C CA . THR A 1 550 ? -16.761 9.245 36.970 1.00 68.06 550 THR A CA 1
ATOM 4363 C C . THR A 1 550 ? -16.995 7.800 37.417 1.00 68.06 550 THR A C 1
ATOM 4365 O O . THR A 1 550 ? -17.634 7.572 38.441 1.00 68.06 550 THR A O 1
ATOM 4368 N N . THR A 1 551 ? -16.404 6.829 36.713 1.00 63.62 551 THR A N 1
ATOM 4369 C CA . THR A 1 551 ? -16.515 5.397 37.048 1.00 63.62 551 THR A CA 1
ATOM 4370 C C . THR A 1 551 ? -15.829 5.066 38.383 1.00 63.62 551 THR A C 1
ATOM 4372 O O . THR A 1 551 ? -16.380 4.337 39.212 1.00 63.62 551 THR A O 1
ATOM 4375 N N . LEU A 1 552 ? -14.652 5.650 38.641 1.00 57.41 552 LEU A N 1
ATOM 4376 C CA . LEU A 1 552 ? -13.938 5.511 39.918 1.00 57.41 552 LEU A CA 1
ATOM 4377 C C . LEU A 1 552 ? -14.654 6.235 41.073 1.00 57.41 552 LEU A C 1
ATOM 4379 O O . LEU A 1 552 ? -14.675 5.730 42.195 1.00 57.41 552 LEU A O 1
ATOM 4383 N N . GLY A 1 553 ? -15.292 7.377 40.803 1.00 47.78 553 GLY A N 1
ATOM 4384 C CA . GLY A 1 553 ? -16.126 8.106 41.762 1.00 47.78 553 GLY A CA 1
ATOM 4385 C C . GLY A 1 553 ? -17.338 7.292 42.219 1.00 47.78 553 GLY A C 1
ATOM 4386 O O . GLY A 1 553 ? -17.593 7.203 43.418 1.00 47.78 553 GLY A O 1
ATOM 4387 N N . THR A 1 554 ? -18.006 6.585 41.300 1.00 48.22 554 THR A N 1
ATOM 4388 C CA . THR A 1 554 ? -19.095 5.650 41.643 1.00 48.22 554 THR A CA 1
ATOM 4389 C C . THR A 1 554 ? -18.622 4.405 42.408 1.00 48.22 554 THR A C 1
ATOM 4391 O O . THR A 1 554 ? -19.392 3.828 43.174 1.00 48.22 554 THR A O 1
ATOM 4394 N N . MET A 1 555 ? -17.348 4.002 42.287 1.00 38.84 555 MET A N 1
ATOM 4395 C CA . MET A 1 555 ? -16.775 2.943 43.138 1.00 38.84 555 MET A CA 1
ATOM 4396 C C . MET A 1 555 ? -16.530 3.407 44.583 1.00 38.84 555 MET A C 1
ATOM 4398 O O . MET A 1 555 ? -16.577 2.578 45.493 1.00 38.84 555 MET A O 1
ATOM 4402 N N . SER A 1 556 ? -16.330 4.710 44.822 1.00 38.47 556 SER A N 1
ATOM 4403 C CA . SER A 1 556 ? -16.273 5.268 46.182 1.00 38.47 556 SER A CA 1
ATOM 4404 C C . SER A 1 556 ? -17.629 5.195 46.894 1.00 38.47 556 SER A C 1
ATOM 4406 O O . SER A 1 556 ? -17.655 5.033 48.108 1.00 38.47 556 SER A O 1
ATOM 4408 N N . GLU A 1 557 ? -18.746 5.245 46.162 1.00 37.69 557 GLU A N 1
ATOM 4409 C CA . GLU A 1 557 ? -20.099 5.112 46.732 1.00 37.69 557 GLU A CA 1
ATOM 4410 C C . GLU A 1 557 ? -20.497 3.645 47.005 1.00 37.69 557 GLU A C 1
ATOM 4412 O O . GLU A 1 557 ? -21.393 3.377 47.803 1.00 37.69 557 GLU A O 1
ATOM 4417 N N . LEU A 1 558 ? -19.785 2.672 46.421 1.00 34.56 558 LEU A N 1
ATOM 4418 C CA . LEU A 1 558 ? -19.915 1.242 46.746 1.00 34.56 558 LEU A CA 1
ATOM 4419 C C . LEU A 1 558 ? -19.104 0.825 47.986 1.00 34.56 558 LEU A C 1
ATOM 4421 O O . LEU A 1 558 ? -19.405 -0.207 48.589 1.00 34.56 558 LEU A O 1
ATOM 4425 N N . LEU A 1 559 ? -18.117 1.629 48.398 1.00 37.97 559 LEU A N 1
ATOM 4426 C CA . LEU A 1 559 ? -17.354 1.426 49.638 1.00 37.97 559 LEU A CA 1
ATOM 4427 C C . LEU A 1 559 ? -18.113 1.881 50.899 1.00 37.97 559 LEU A C 1
ATOM 4429 O O . LEU A 1 559 ? -17.736 1.478 51.997 1.00 37.97 559 LEU A O 1
ATOM 4433 N N . ASP A 1 560 ? -19.217 2.619 50.743 1.00 38.09 560 ASP A N 1
ATOM 4434 C CA . ASP A 1 560 ? -20.146 2.984 51.825 1.00 38.09 560 ASP A CA 1
ATOM 4435 C C . ASP A 1 560 ? -21.312 1.984 51.988 1.00 38.09 560 ASP A C 1
ATOM 4437 O O . ASP A 1 560 ? -22.270 2.222 52.732 1.00 38.09 560 ASP A O 1
ATOM 4441 N N . ALA A 1 561 ? -21.239 0.816 51.337 1.00 32.66 561 ALA A N 1
ATOM 4442 C CA . ALA A 1 561 ? -22.188 -0.262 51.577 1.00 32.66 561 ALA A CA 1
ATOM 4443 C C . ALA A 1 561 ? -22.044 -0.790 53.030 1.00 32.66 561 ALA A C 1
ATOM 4445 O O . ALA A 1 561 ? -20.948 -1.174 53.443 1.00 32.66 561 ALA A O 1
ATOM 4446 N N . PRO A 1 562 ? -23.135 -0.874 53.822 1.00 33.19 562 PRO A N 1
ATOM 4447 C CA . PRO A 1 562 ? -23.100 -1.039 55.286 1.00 33.19 562 PRO A CA 1
ATOM 4448 C C . PRO A 1 562 ? -22.638 -2.419 55.806 1.00 33.19 562 PRO A C 1
ATOM 4450 O O . PRO A 1 562 ? -22.898 -2.761 56.959 1.00 33.19 562 PRO A O 1
ATOM 4453 N N . TRP A 1 563 ? -21.953 -3.227 54.993 1.00 31.09 563 TRP A N 1
ATOM 4454 C CA . TRP A 1 563 ? -21.518 -4.584 55.344 1.00 31.09 563 TRP A CA 1
ATOM 4455 C C . TRP A 1 563 ? -19.991 -4.787 55.421 1.00 31.09 563 TRP A C 1
ATOM 4457 O O . TRP A 1 563 ? -19.564 -5.908 55.690 1.00 31.09 563 TRP A O 1
ATOM 4467 N N . LEU A 1 564 ? -19.161 -3.739 55.300 1.00 24.52 564 LEU A N 1
ATOM 4468 C CA . LEU A 1 564 ? -17.703 -3.835 55.510 1.00 24.52 564 LEU A CA 1
ATOM 4469 C C . LEU A 1 564 ? -17.205 -3.169 56.815 1.00 24.52 564 LEU A C 1
ATOM 4471 O O . LEU A 1 564 ? -16.699 -2.048 56.804 1.00 24.52 564 LEU A O 1
ATOM 4475 N N . PRO A 1 565 ? -17.233 -3.886 57.952 1.00 27.47 565 PRO A N 1
ATOM 4476 C CA . PRO A 1 565 ? -16.292 -3.646 59.036 1.00 27.47 565 PRO A CA 1
ATOM 4477 C C . PRO A 1 565 ? -15.412 -4.884 59.257 1.00 27.47 565 PRO A C 1
ATOM 4479 O O . PRO A 1 565 ? -15.682 -5.724 60.111 1.00 27.47 565 PRO A O 1
ATOM 4482 N N . ALA A 1 566 ? -14.314 -4.976 58.513 1.00 29.97 566 ALA A N 1
ATOM 4483 C CA . ALA A 1 566 ? -13.137 -5.741 58.913 1.00 29.97 566 ALA A CA 1
ATOM 4484 C C . ALA A 1 566 ? -11.916 -5.075 58.272 1.00 29.97 566 ALA A C 1
ATOM 4486 O O . ALA A 1 566 ? -11.927 -4.829 57.074 1.00 29.97 566 ALA A O 1
ATOM 4487 N N . PHE A 1 567 ? -10.890 -4.786 59.074 1.00 27.80 567 PHE A N 1
ATOM 4488 C CA . PHE A 1 567 ? -9.679 -4.013 58.742 1.00 27.80 567 PHE A CA 1
ATOM 4489 C C . PHE A 1 567 ? -9.773 -2.486 58.893 1.00 27.80 567 PHE A C 1
ATOM 4491 O O . PHE A 1 567 ? -9.468 -1.712 57.993 1.00 27.80 567 PHE A O 1
ATOM 4498 N N . ARG A 1 568 ? -10.040 -2.036 60.123 1.00 28.53 568 ARG A N 1
ATOM 4499 C CA . ARG A 1 568 ? -9.259 -0.930 60.696 1.00 28.53 568 ARG A CA 1
ATOM 4500 C C . ARG A 1 568 ? -8.392 -1.508 61.801 1.00 28.53 568 ARG A C 1
ATOM 4502 O O . ARG A 1 568 ? -8.940 -1.942 62.801 1.00 28.53 568 ARG A O 1
ATOM 4509 N N . HIS A 1 569 ? -7.082 -1.557 61.588 1.00 28.28 569 HIS A N 1
ATOM 4510 C CA . HIS A 1 569 ? -6.037 -1.267 62.574 1.00 28.28 569 HIS A CA 1
ATOM 4511 C C . HIS A 1 569 ? -4.665 -1.486 61.922 1.00 28.28 569 HIS A C 1
ATOM 4513 O O . HIS A 1 569 ? -4.501 -2.426 61.151 1.00 28.28 569 HIS A O 1
ATOM 4519 N N . ILE A 1 570 ? -3.702 -0.645 62.325 1.00 26.02 570 ILE A N 1
ATOM 4520 C CA . ILE A 1 570 ? -2.304 -0.508 61.866 1.00 26.02 570 ILE A CA 1
ATOM 4521 C C . ILE A 1 570 ? -2.187 0.482 60.685 1.00 26.02 570 ILE A C 1
ATOM 4523 O O . ILE A 1 570 ? -2.696 0.217 59.610 1.00 26.02 570 ILE A O 1
ATOM 4527 N N . GLY A 1 571 ? -1.554 1.648 60.796 1.00 26.36 571 GLY A N 1
ATOM 4528 C CA . GLY A 1 571 ? -0.786 2.220 61.893 1.00 26.36 571 GLY A CA 1
ATOM 4529 C C . GLY A 1 571 ? -0.549 3.710 61.645 1.00 26.36 571 GLY A C 1
ATOM 4530 O O . GLY A 1 571 ? -0.313 4.150 60.525 1.00 26.36 571 GLY A O 1
ATOM 4531 N N . ASP A 1 572 ? -0.673 4.448 62.735 1.00 26.88 572 ASP A N 1
ATOM 4532 C CA . ASP A 1 572 ? -0.393 5.862 62.919 1.00 26.88 572 ASP A CA 1
ATOM 4533 C C . ASP A 1 572 ? 1.112 6.024 63.197 1.00 26.88 572 ASP A C 1
ATOM 4535 O O . ASP A 1 572 ? 1.614 5.327 64.074 1.00 26.88 572 ASP A O 1
ATOM 4539 N N . THR A 1 573 ? 1.815 6.903 62.477 1.00 29.00 573 THR A N 1
ATOM 4540 C CA . THR A 1 573 ? 2.953 7.715 62.969 1.00 29.00 573 THR A CA 1
ATOM 4541 C C . THR A 1 573 ? 3.323 8.733 61.887 1.00 29.00 573 THR A C 1
ATOM 4543 O O . THR A 1 573 ? 3.731 8.350 60.791 1.00 29.00 573 THR A O 1
ATOM 4546 N N . GLY A 1 574 ? 3.142 10.022 62.185 1.00 26.20 574 GLY A N 1
ATOM 4547 C CA . GLY A 1 574 ? 3.275 11.127 61.233 1.00 26.20 574 GLY A CA 1
ATOM 4548 C C . GLY A 1 574 ? 4.641 11.812 61.159 1.00 26.20 574 GLY A C 1
ATOM 4549 O O . GLY A 1 574 ? 5.577 11.422 61.848 1.00 26.20 574 GLY A O 1
ATOM 4550 N N . ALA A 1 575 ? 4.703 12.866 60.336 1.00 27.67 575 ALA A N 1
ATOM 4551 C CA . ALA A 1 575 ? 5.536 14.064 60.507 1.00 27.67 575 ALA A CA 1
ATOM 4552 C C . ALA A 1 575 ? 5.195 15.132 59.433 1.00 27.67 575 ALA A C 1
ATOM 4554 O O . ALA A 1 575 ? 5.338 14.887 58.242 1.00 27.67 575 ALA A O 1
ATOM 4555 N N . GLU A 1 576 ? 4.705 16.282 59.908 1.00 26.66 576 GLU A N 1
ATOM 4556 C CA . GLU A 1 576 ? 4.980 17.683 59.507 1.00 26.66 576 GLU A CA 1
ATOM 4557 C C . GLU A 1 576 ? 5.043 18.116 58.013 1.00 26.66 576 GLU A C 1
ATOM 4559 O O . GLU A 1 576 ? 5.951 17.765 57.268 1.00 26.66 576 GLU A O 1
ATOM 4564 N N . GLY A 1 577 ? 4.122 19.017 57.617 1.00 29.50 577 GLY A N 1
ATOM 4565 C CA . GLY A 1 577 ? 4.221 19.903 56.432 1.00 29.50 577 GLY A CA 1
ATOM 4566 C C . GLY A 1 577 ? 4.863 21.268 56.760 1.00 29.50 577 GLY A C 1
ATOM 4567 O O . GLY A 1 577 ? 5.080 21.546 57.942 1.00 29.50 577 GLY A O 1
ATOM 4568 N N . PRO A 1 578 ? 5.191 22.139 55.769 1.00 28.69 578 PRO A N 1
ATOM 4569 C CA . PRO A 1 578 ? 4.289 23.258 55.365 1.00 28.69 578 PRO A CA 1
ATOM 4570 C C . PRO A 1 578 ? 4.529 23.782 53.903 1.00 28.69 578 PRO A C 1
ATOM 4572 O O . PRO A 1 578 ? 5.336 23.199 53.186 1.00 28.69 578 PRO A O 1
ATOM 4575 N N . PRO A 1 579 ? 3.996 24.947 53.448 1.00 30.44 579 PRO A N 1
ATOM 4576 C CA . PRO A 1 579 ? 2.639 25.497 53.528 1.00 30.44 579 PRO A CA 1
ATOM 4577 C C . PRO A 1 579 ? 1.991 25.743 52.137 1.00 30.44 579 PRO A C 1
ATOM 4579 O O . PRO A 1 579 ? 2.642 25.969 51.119 1.00 30.44 579 PRO A O 1
ATOM 4582 N N . SER A 1 580 ? 0.662 25.795 52.137 1.00 28.41 580 SER A N 1
ATOM 4583 C CA . SER A 1 580 ? -0.218 26.238 51.049 1.00 28.41 580 SER A CA 1
ATOM 4584 C C . SER A 1 580 ? -0.064 27.727 50.693 1.00 28.41 580 SER A C 1
ATOM 4586 O O . SER A 1 580 ? -0.061 28.572 51.591 1.00 28.41 580 SER A O 1
ATOM 4588 N N . VAL A 1 581 ? -0.085 28.062 49.395 1.00 26.25 581 VAL A N 1
ATOM 4589 C CA . VAL A 1 581 ? -0.328 29.427 48.882 1.00 26.25 581 VAL A CA 1
ATOM 4590 C C . VAL A 1 581 ? -1.681 29.461 48.140 1.00 26.25 581 VAL A C 1
ATOM 4592 O O . VAL A 1 581 ? -1.978 28.513 47.413 1.00 26.25 581 VAL A O 1
ATOM 4595 N N . PRO A 1 582 ? -2.528 30.502 48.301 1.00 26.55 582 PRO A N 1
ATOM 4596 C CA . PRO A 1 582 ? -3.919 30.485 47.837 1.00 26.55 582 PRO A CA 1
ATOM 4597 C C . PRO A 1 582 ? -4.081 30.745 46.330 1.00 26.55 582 PRO A C 1
ATOM 4599 O O . PRO A 1 582 ? -3.505 31.680 45.769 1.00 26.55 582 PRO A O 1
ATOM 4602 N N . SER A 1 583 ? -4.974 29.973 45.706 1.00 30.34 583 SER A N 1
ATOM 4603 C CA . SER A 1 583 ? -5.442 30.059 44.313 1.00 30.34 583 SER A CA 1
ATOM 4604 C C . SER A 1 583 ? -6.339 31.286 44.033 1.00 30.34 583 SER A C 1
ATOM 4606 O O . SER A 1 583 ? -7.463 31.158 43.548 1.00 30.34 583 SER A O 1
ATOM 4608 N N . SER A 1 584 ? -5.874 32.501 44.328 1.00 29.89 584 SER A N 1
ATOM 4609 C CA . SER A 1 584 ? -6.607 33.729 43.956 1.00 29.89 584 SER A CA 1
ATOM 4610 C C . SER A 1 584 ? -5.768 34.817 43.282 1.00 29.89 584 SER A C 1
ATOM 4612 O O . SER A 1 584 ? -6.245 35.933 43.094 1.00 29.89 584 SER A O 1
ATOM 4614 N N . LYS A 1 585 ? -4.542 34.505 42.838 1.00 30.28 585 LYS A N 1
ATOM 4615 C CA . LYS A 1 585 ? -3.696 35.452 42.080 1.00 30.28 585 LYS A CA 1
ATOM 4616 C C . LYS A 1 585 ? -3.175 34.965 40.723 1.00 30.28 585 LYS A C 1
ATOM 4618 O O . LYS A 1 585 ? -2.473 35.714 40.059 1.00 30.28 585 LYS A O 1
ATOM 4623 N N . VAL A 1 586 ? -3.571 33.779 40.254 1.00 30.22 586 VAL A N 1
ATOM 4624 C CA . VAL A 1 586 ? -3.212 33.295 38.901 1.00 30.22 586 VAL A CA 1
ATOM 4625 C C . VAL A 1 586 ? -4.252 33.699 37.839 1.00 30.22 586 VAL A C 1
ATOM 4627 O O . VAL A 1 586 ? -3.943 33.752 36.654 1.00 30.22 586 VAL A O 1
ATOM 4630 N N . LEU A 1 587 ? -5.454 34.120 38.249 1.00 28.67 587 LEU A N 1
ATOM 4631 C CA . LEU A 1 587 ? -6.545 34.484 37.333 1.00 28.67 587 LEU A CA 1
ATOM 4632 C C . LEU A 1 587 ? -6.590 35.975 36.931 1.00 28.67 587 LEU A C 1
ATOM 4634 O O . LEU A 1 587 ? -7.563 36.409 36.330 1.00 28.67 587 LEU A O 1
ATOM 4638 N N . HIS A 1 588 ? -5.563 36.771 37.252 1.00 28.08 588 HIS A N 1
ATOM 4639 C CA . HIS A 1 588 ? -5.521 38.202 36.895 1.00 28.08 588 HIS A CA 1
ATOM 4640 C C . HIS A 1 588 ? -4.366 38.582 35.950 1.00 28.08 588 HIS A C 1
ATOM 4642 O O . HIS A 1 588 ? -4.233 39.746 35.583 1.00 28.08 588 HIS A O 1
ATOM 4648 N N . VAL A 1 589 ? -3.543 37.611 35.534 1.00 28.88 589 VAL A N 1
ATOM 4649 C CA . VAL A 1 589 ? -2.419 37.824 34.596 1.00 28.88 589 VAL A CA 1
ATOM 4650 C C . VAL A 1 589 ? -2.716 37.257 33.199 1.00 28.88 589 VAL A C 1
ATOM 4652 O O . VAL A 1 589 ? -2.125 37.696 32.221 1.00 28.88 589 VAL A O 1
ATOM 4655 N N . LEU A 1 590 ? -3.695 36.354 33.059 1.00 26.61 590 LEU A N 1
ATOM 4656 C CA . LEU A 1 590 ? -4.067 35.764 31.763 1.00 26.61 590 LEU A CA 1
ATOM 4657 C C . LEU A 1 590 ? -5.155 36.539 30.999 1.00 26.61 590 LEU A C 1
ATOM 4659 O O . LEU A 1 590 ? -5.501 36.162 29.885 1.00 26.61 590 LEU A O 1
ATOM 4663 N N . THR A 1 591 ? -5.648 37.652 31.546 1.00 28.89 591 THR A N 1
ATOM 4664 C CA . THR A 1 591 ? -6.705 38.467 30.919 1.00 28.89 591 THR A CA 1
ATOM 4665 C C . THR A 1 591 ? -6.201 39.758 30.262 1.00 28.89 591 THR A C 1
ATOM 4667 O O . THR A 1 591 ? -7.003 40.478 29.681 1.00 28.89 591 THR A O 1
ATOM 4670 N N . GLU A 1 592 ? -4.892 40.046 30.285 1.00 27.55 592 GLU A N 1
ATOM 4671 C CA . GLU A 1 592 ? -4.316 41.242 29.632 1.00 27.55 592 GLU A CA 1
ATOM 4672 C C . GLU A 1 592 ? -3.438 40.966 28.396 1.00 27.55 592 GLU A C 1
ATOM 4674 O O . GLU A 1 592 ? -2.963 41.911 27.776 1.00 27.55 592 GLU A O 1
ATOM 4679 N N . ILE A 1 593 ? -3.260 39.710 27.963 1.00 29.19 593 ILE A N 1
ATOM 4680 C CA . ILE A 1 593 ? -2.353 39.384 26.835 1.00 29.19 593 ILE A CA 1
ATOM 4681 C C . ILE A 1 593 ? -3.089 39.023 25.521 1.00 29.19 593 ILE A C 1
ATOM 4683 O O . ILE A 1 593 ? -2.457 38.804 24.499 1.00 29.19 593 ILE A O 1
ATOM 4687 N N . CYS A 1 594 ? -4.426 39.053 25.466 1.00 28.38 594 CYS A N 1
ATOM 4688 C CA . CYS A 1 594 ? -5.183 38.770 24.225 1.00 28.38 594 CYS A CA 1
ATOM 4689 C C . CYS A 1 594 ? -5.932 39.973 23.620 1.00 28.38 594 CYS A C 1
ATOM 4691 O O . CYS A 1 594 ? -6.883 39.796 22.866 1.00 28.38 594 CYS A O 1
ATOM 4693 N N . TYR A 1 595 ? -5.485 41.201 23.891 1.00 29.48 595 TYR A N 1
ATOM 4694 C CA . TYR A 1 595 ? -5.883 42.378 23.109 1.00 29.48 595 TYR A CA 1
ATOM 4695 C C . TYR A 1 595 ? -4.666 43.259 22.816 1.00 29.48 595 TYR A C 1
ATOM 4697 O O . TYR A 1 595 ? -4.423 44.241 23.518 1.00 29.48 595 TYR A O 1
ATOM 4705 N N . LYS A 1 596 ? -3.909 42.900 21.772 1.00 24.98 596 LYS A N 1
ATOM 4706 C CA . LYS A 1 596 ? -3.245 43.817 20.829 1.00 24.98 596 LYS A CA 1
ATOM 4707 C C . LYS A 1 596 ? -2.475 43.028 19.762 1.00 24.98 596 LYS A C 1
ATOM 4709 O O . LYS A 1 596 ? -1.648 42.196 20.111 1.00 24.98 596 LYS A O 1
ATOM 4714 N N . GLU A 1 597 ? -2.758 43.434 18.522 1.00 28.16 597 GLU A N 1
ATOM 4715 C CA . GLU A 1 597 ? -2.211 43.045 17.204 1.00 28.16 597 GLU A CA 1
ATOM 4716 C C . GLU A 1 597 ? -2.799 41.798 16.539 1.00 28.16 597 GLU A C 1
ATOM 4718 O O . GLU A 1 597 ? -2.461 40.658 16.919 1.00 28.16 597 GLU A O 1
#

Nearest PDB structures (foldseek):
  5hjp-assembly1_A  TM=2.318E-01  e=1.643E+00  Homo sapiens
  7tdz-assembly1_C  TM=1.263E-01  e=2.006E+00  Xenopus laevis

Radius of gyration: 31.3 Å; Cα contacts (8 Å, |Δi|>4): 559; chains: 1; bounding box: 105×70×93 Å

Sequence (597 aa):
MEKPIKRPNIGKRKACDLCHIRKIKCDSKEPKCTHCTFYNKECTYTPVNRKKKKKTQKQKSGSSTDPTSVQAEATLKEYESLSNLFLQVHGHGTIIESGIFTDSLLPASQTEAYTLPPFEVIFPILDEYFINFNSFVPLFEQESFMASARDWYSSSAHRDAATWATINIALALSLQQCGYDSEPTRSEDLQIYVGNAQSVMNSLATRDADLKGLQVILGLVIIFQGVLDPRPAAVLTATAVKLAHRMKLNSKQGHKGISEAAVEERRRVFWITYILDRDTSVRAREPYLHRDEDIGIDMPDQSTDIETCSSGDDARSSRFLCQRASLARIQGKVY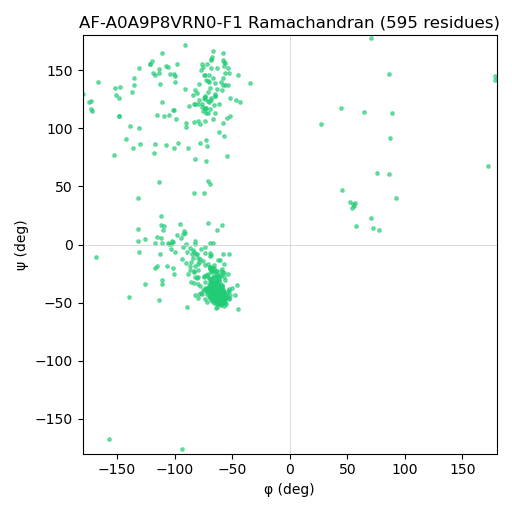DFTFSVQARDLQPTESTLNDAIIDAMLQEWREQLPVEYSGERVFDNSYPEKLRRHLLTLHFSYFQLAFRNHLLYGHGMDWIGNLVNYSSQYSLEGDDQADKDGPQVLQLPPNWHEKVTMAKLCMAMFRLVGSTDSALNWYLACTYLSALTILIAAKLIGTEHGAEGGTVPDEQEQLINEGLRFIHHMATTRDARLEKVHAACAELNRRADVAKVTTLGTMSELLDAPWLPAFRHIGDTGAEGPPSVPSSKVLHVLTEICYKE

Foldseek 3Di:
DDDDDDDDPAPDDPAFPVCVVVVHDFPPDPPATPVCVVVVHGGHHDHDPPPDDDDDDDDDDDDDDDVVVVVVVVLVVLLCLQLVLLCLQFEDDDPDPPVLPDPPDDDDPPDCLFDDPDCVVLVVLLVLLCVFPCLALVLDDNVVLVVLSVVVVVDVVSDDLLNRLLSLLSNLVSLLQDFQVPPPVSVVSNSVSSVSLVVCLVVLLPDQADSSSLSSLLSNLLSCLLDRYNVSNQVSLVSSQVNLVSCPLLAPVSCPPPDPVVNVSSVSSVLSSLLSQLLSCLSNLHQRDDDPVSHHDDQQDPDPCCPPDPDNSNVSNSVSSSLSSLLSVLSNLLSVCPRDPVNVVDDPVSLVVSLVVSVVSLVVSLVPDDPCLHLVVLPPPPDDLSVSLSSLVSLLSSLSSNCVSQLLWSSSSVQLSLLVVLLVLLDPPDPVCVVPPPRRDRDDDPPLVVNLVSLLSNLVSVVSPDPRSSSSCSSNVRSNLSSLSSLLSCLQVVVPPDDDDDDPPVSSVVSNVVSLVVLVVCCVPPNVSSVSVSVSSVVSSVSSVSSVVVVVVVVVVVVPPPPDDDDDDDDDDDDDDDDDDDPPPPVPPVPPPPDDD

pLDDT: mean 72.49, std 22.92, range [24.45, 98.06]

Mean predicted aligned error: 15.89 Å

Secondary structure (DSSP, 8-state):
-PPP-PPP--TT--S-HHHHHTT------SSS-HHHHHTT--------------------------HHHHHHHHHHHHHHHHHHHHHHHHTS------GGG--------TTS------HHHHHHHHHHHIIIIITTS--S-HHHHHHHHHHHHH-GGG--HHHHHHHHHHHHHHHHHS-TTS-THHHHHHHHHHHHHHHTHHHHHH-SS-HHHHHHHHHHHHHHHTSS--HHHHHHHHHHHHHHHHTTTTBGGGGTTS-HHHHHHHHHHHHHHHHHHHHHHHHHT---S--GGG-BSPPSP----TTS-SSHHHHHHHHHHHHHHHHHHHHHHHIIIIISTGGGG--HHHHHHHHHHHHHHHHHHHHT--GGG-GGGGG-TTS-HHHHHHHHHHHHHHHHHHHHHTT-STT-HHHHHHHHHHHGGG-SS--TTTTTS----PPPPTTHHHHHHHHHHHHHHHTTS-TT-HHHHHHHHHHHHHHHHHHHHHHHTTTT----SS--SHHHHHHHHHHHHHHHHHHHHT-THHHHHHHHHHHHHHHHHHHHHHHHHHHHHHTT-TT-------------------TTSSTTSTTSSSS--